Protein 2H9B (pdb70)

Structure (mmCIF, N/CA/C/O backbone):
data_2H9B
#
_entry.id   2H9B
#
_cell.length_a   65.510
_cell.length_b   66.587
_cell.length_c   117.971
_cell.angle_alpha   90.00
_cell.angle_beta   90.00
_cell.angle_gamma   90.00
#
_symmetry.space_group_name_H-M   'P 21 21 21'
#
loop_
_entity.id
_entity.type
_entity.pdbx_description
1 polymer 'HTH-type transcriptional regulator benM'
2 non-polymer 'SULFATE ION'
3 non-polymer 'CHLORIDE ION'
4 water water
#
loop_
_atom_site.group_PDB
_atom_site.id
_atom_site.type_symbol
_atom_site.label_atom_id
_atom_site.label_alt_id
_atom_site.label_comp_id
_atom_site.label_asym_id
_atom_site.label_entity_id
_atom_site.label_seq_id
_atom_site.pdbx_PDB_ins_code
_atom_site.Cartn_x
_atom_site.Cartn_y
_atom_site.Cartn_z
_atom_site.occupancy
_atom_site.B_iso_or_equiv
_atom_site.auth_seq_id
_atom_site.auth_comp_id
_atom_site.auth_asym_id
_atom_site.auth_atom_id
_atom_site.pdbx_PDB_model_num
ATOM 1 N N . GLU A 1 89 ? 48.379 -5.134 -23.624 1.00 34.69 89 GLU A N 1
ATOM 2 C CA . GLU A 1 89 ? 49.651 -4.374 -23.847 1.00 34.29 89 GLU A CA 1
ATOM 3 C C . GLU A 1 89 ? 49.429 -3.177 -24.786 1.00 32.90 89 GLU A C 1
ATOM 4 O O . GLU A 1 89 ? 49.761 -3.254 -25.973 1.00 33.76 89 GLU A O 1
ATOM 10 N N . LYS A 1 90 ? 48.863 -2.077 -24.280 1.00 30.39 90 LYS A N 1
ATOM 11 C CA . LYS A 1 90 ? 48.376 -1.967 -22.901 1.00 27.69 90 LYS A CA 1
ATOM 12 C C . LYS A 1 90 ? 46.857 -2.062 -22.884 1.00 26.28 90 LYS A C 1
ATOM 13 O O . LYS A 1 90 ? 46.181 -1.345 -23.621 1.00 26.04 90 LYS A O 1
ATOM 19 N N . THR A 1 91 ? 46.332 -2.940 -22.031 1.00 24.83 91 THR A N 1
ATOM 20 C CA . THR A 1 91 ? 44.915 -3.276 -22.029 1.00 23.70 91 THR A CA 1
ATOM 21 C C . THR A 1 91 ? 44.321 -3.212 -20.623 1.00 22.52 91 THR A C 1
ATOM 22 O O . THR A 1 91 ? 44.943 -3.653 -19.653 1.00 22.68 91 THR A O 1
ATOM 26 N N . ILE A 1 92 ? 43.122 -2.646 -20.517 1.00 20.84 92 ILE A N 1
ATOM 27 C CA . ILE A 1 92 ? 42.331 -2.755 -19.294 1.00 19.64 92 ILE A CA 1
ATOM 28 C C . ILE A 1 92 ? 41.014 -3.455 -19.618 1.00 17.93 92 ILE A C 1
ATOM 29 O O . ILE A 1 92 ? 40.397 -3.189 -20.651 1.00 17.07 92 ILE A O 1
ATOM 34 N N . ARG A 1 93 ? 40.606 -4.361 -18.733 1.00 17.01 93 ARG A N 1
ATOM 35 C CA . ARG A 1 93 ? 39.417 -5.180 -18.933 1.00 17.00 93 ARG A CA 1
ATOM 36 C C . ARG A 1 93 ? 38.399 -4.834 -17.863 1.00 16.06 93 ARG A C 1
ATOM 37 O O . ARG A 1 93 ? 38.681 -4.950 -16.669 1.00 16.26 93 ARG A O 1
ATOM 45 N N . ILE A 1 94 ? 37.222 -4.396 -18.295 1.00 15.27 94 ILE A N 1
ATOM 46 C CA . ILE A 1 94 ? 36.195 -3.917 -17.386 1.00 15.20 94 ILE A CA 1
ATOM 47 C C . ILE A 1 94 ? 34.945 -4.782 -17.508 1.00 14.95 94 ILE A C 1
ATOM 48 O O . ILE A 1 94 ? 34.383 -4.918 -18.594 1.00 14.83 94 ILE A O 1
ATOM 53 N N . GLY A 1 95 ? 34.532 -5.375 -16.388 1.00 14.43 95 GLY A N 1
ATOM 54 C CA . GLY A 1 95 ? 33.286 -6.122 -16.310 1.00 14.17 95 GLY A CA 1
ATOM 55 C C . GLY A 1 95 ? 32.172 -5.212 -15.827 1.00 13.72 95 GLY A C 1
ATOM 56 O O . GLY A 1 95 ? 32.397 -4.336 -14.994 1.00 13.29 95 GLY A O 1
ATOM 57 N N . PHE A 1 96 ? 30.967 -5.408 -16.344 1.00 13.42 96 PHE A N 1
ATOM 58 C CA . PHE A 1 96 ? 29.844 -4.553 -15.974 1.00 13.69 96 PHE A CA 1
ATOM 59 C C . PHE A 1 96 ? 28.514 -5.280 -16.118 1.00 13.76 96 PHE A C 1
ATOM 60 O O . PHE A 1 96 ? 28.341 -6.101 -17.022 1.00 13.64 96 PHE A O 1
ATOM 68 N N . VAL A 1 97 ? 27.583 -4.964 -15.223 1.00 14.11 97 VAL A N 1
ATOM 69 C CA . VAL A 1 97 ? 26.203 -5.414 -15.347 1.00 14.20 97 VAL A CA 1
ATOM 70 C C . VAL A 1 97 ? 25.567 -4.604 -16.474 1.00 14.05 97 VAL A C 1
ATOM 71 O O . VAL A 1 97 ? 25.658 -3.373 -16.488 1.00 13.94 97 VAL A O 1
ATOM 75 N N . GLY A 1 98 ? 24.926 -5.300 -17.411 1.00 14.37 98 GLY A N 1
ATOM 76 C CA . GLY A 1 98 ? 24.419 -4.687 -18.638 1.00 14.02 98 GLY A CA 1
ATOM 77 C C . GLY A 1 98 ? 23.537 -3.468 -18.439 1.00 13.65 98 GLY A C 1
ATOM 78 O O . GLY A 1 98 ? 23.662 -2.478 -19.165 1.00 13.65 98 GLY A O 1
ATOM 79 N N . SER A 1 99 ? 22.655 -3.528 -17.444 1.00 13.79 99 SER A N 1
ATOM 80 C CA A SER A 1 99 ? 21.710 -2.441 -17.166 0.50 13.69 99 SER A CA 1
ATOM 81 C CA B SER A 1 99 ? 21.717 -2.431 -17.213 0.50 13.69 99 SER A CA 1
ATOM 82 C C . SER A 1 99 ? 22.401 -1.172 -16.675 1.00 13.09 99 SER A C 1
ATOM 83 O O . SER A 1 99 ? 21.818 -0.088 -16.710 1.00 12.14 99 SER A O 1
ATOM 88 N N . LEU A 1 100 ? 23.642 -1.301 -16.205 1.00 13.06 100 LEU A N 1
ATOM 89 C CA . LEU A 1 100 ? 24.403 -0.120 -15.791 1.00 12.90 100 LEU A CA 1
ATOM 90 C C . LEU A 1 100 ? 24.752 0.776 -16.981 1.00 12.91 100 LEU A C 1
ATOM 91 O O . LEU A 1 100 ? 25.126 1.934 -16.797 1.00 13.34 100 LEU A O 1
ATOM 96 N N . LEU A 1 101 ? 24.627 0.254 -18.199 1.00 12.76 101 LEU A N 1
ATOM 97 C CA . LEU A 1 101 ? 24.799 1.090 -19.388 1.00 12.64 101 LEU A CA 1
ATOM 98 C C . LEU A 1 101 ? 23.633 2.073 -19.587 1.00 12.39 101 LEU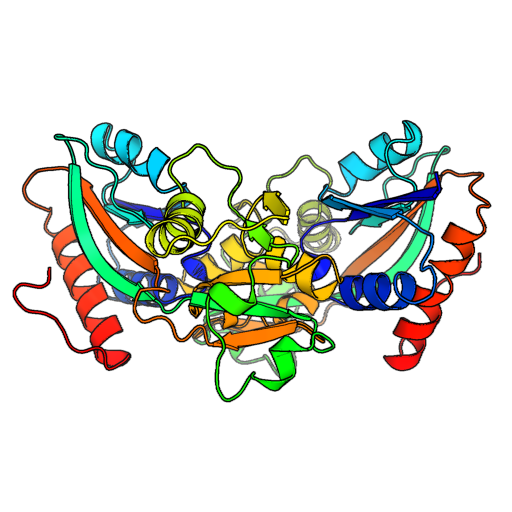 A C 1
ATOM 99 O O . LEU A 1 101 ? 23.708 2.939 -20.456 1.00 12.92 101 LEU A O 1
ATOM 104 N N . PHE A 1 102 ? 22.572 1.952 -18.782 1.00 12.13 102 PHE A N 1
ATOM 105 C CA . PHE A 1 102 ? 21.479 2.932 -18.793 1.00 12.50 102 PHE A CA 1
ATOM 106 C C . PHE A 1 102 ? 21.727 4.158 -17.898 1.00 12.00 102 PHE A C 1
ATOM 107 O O . PHE A 1 102 ? 20.954 5.108 -17.941 1.00 12.45 102 PHE A O 1
ATOM 115 N N . GLY A 1 103 ? 22.795 4.125 -17.102 1.00 11.48 103 GLY A N 1
ATOM 116 C CA . GLY A 1 103 ? 23.155 5.226 -16.209 1.00 11.70 103 GLY A CA 1
ATOM 117 C C . GLY A 1 103 ? 24.423 5.942 -16.645 1.00 11.56 103 GLY A C 1
ATOM 118 O O . GLY A 1 103 ? 24.668 6.109 -17.838 1.00 11.36 103 GLY A O 1
ATOM 119 N N . LEU A 1 104 ? 25.239 6.345 -15.671 1.00 11.75 104 LEU A N 1
ATOM 120 C CA . LEU A 1 104 ? 26.429 7.162 -15.931 1.00 12.17 104 LEU A CA 1
ATOM 121 C C . LEU A 1 104 ? 27.640 6.401 -16.482 1.00 11.76 104 LEU A C 1
ATOM 122 O O . LEU A 1 104 ? 28.593 7.028 -16.946 1.00 12.03 104 LEU A O 1
ATOM 127 N N . LEU A 1 105 ? 27.617 5.071 -16.428 1.00 11.74 105 LEU A N 1
ATOM 128 C CA . LEU A 1 105 ? 28.795 4.270 -16.789 1.00 12.53 105 LEU A CA 1
ATOM 129 C C . LEU A 1 105 ? 29.340 4.531 -18.206 1.00 12.48 105 LEU A C 1
ATOM 130 O O . LEU A 1 105 ? 30.55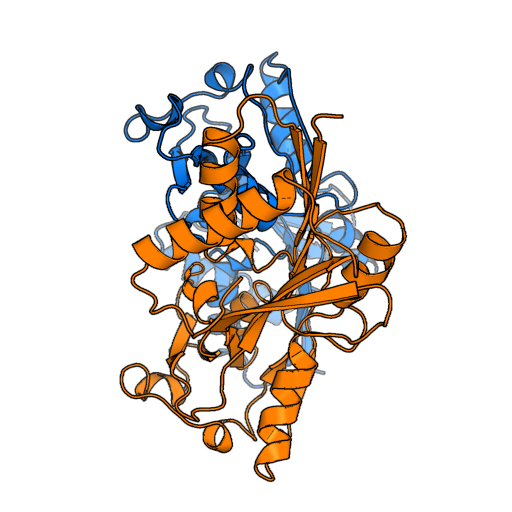6 4.642 -18.382 1.00 13.93 105 LEU A O 1
ATOM 135 N N . PRO A 1 106 ? 28.462 4.615 -19.223 1.00 12.53 106 PRO A N 1
ATOM 136 C CA . PRO A 1 106 ? 28.997 4.884 -20.559 1.00 12.61 106 PRO A CA 1
ATOM 137 C C . PRO A 1 106 ? 29.751 6.206 -20.681 1.00 12.65 106 PRO A C 1
ATOM 138 O O . PRO A 1 106 ? 30.797 6.238 -21.317 1.00 10.67 106 PRO A O 1
ATOM 142 N N . ARG A 1 107 ? 29.242 7.286 -20.087 1.00 13.03 107 ARG A N 1
ATOM 143 C CA . ARG A 1 107 ? 29.940 8.574 -20.179 1.00 13.92 107 ARG A CA 1
ATOM 144 C C . ARG A 1 107 ? 31.241 8.570 -19.365 1.00 14.29 107 ARG A C 1
ATOM 145 O O . ARG A 1 107 ? 32.190 9.280 -19.710 1.00 15.03 107 ARG A O 1
ATOM 153 N N . ILE A 1 108 ? 31.286 7.764 -18.303 1.00 13.90 108 ILE A N 1
ATOM 154 C CA . ILE A 1 108 ? 32.528 7.527 -17.564 1.00 14.20 108 ILE A CA 1
ATOM 155 C C . ILE A 1 108 ? 33.531 6.802 -18.468 1.00 14.35 108 ILE A C 1
ATOM 156 O O . ILE A 1 108 ? 34.670 7.247 -18.626 1.00 14.15 108 ILE A O 1
ATOM 161 N N . ILE A 1 109 ? 33.098 5.706 -19.084 1.00 14.25 109 ILE A N 1
ATOM 162 C CA . ILE A 1 109 ? 33.964 4.953 -19.994 1.00 14.40 109 ILE A CA 1
ATOM 163 C C . ILE A 1 109 ? 34.440 5.839 -21.147 1.00 14.39 109 ILE A C 1
ATOM 164 O O . ILE A 1 109 ? 35.624 5.821 -21.495 1.00 14.55 109 ILE A O 1
ATOM 169 N N . HIS A 1 110 ? 33.534 6.624 -21.725 1.00 15.12 110 HIS A N 1
ATOM 170 C CA . HIS A 1 110 ? 33.903 7.460 -22.871 1.00 15.45 110 HIS A CA 1
ATOM 171 C C . HIS A 1 110 ? 34.919 8.539 -22.491 1.00 15.89 110 HIS A C 1
ATOM 172 O O . HIS A 1 110 ? 35.908 8.728 -23.192 1.00 16.78 110 HIS A O 1
ATOM 179 N N . LEU A 1 111 ? 34.684 9.244 -21.388 1.00 16.21 111 LEU A N 1
ATOM 180 C CA . LEU A 1 111 ? 35.634 10.268 -20.926 1.00 16.40 111 LEU A CA 1
ATOM 181 C C . LEU A 1 111 ? 37.006 9.649 -20.618 1.00 16.52 111 LEU A C 1
ATOM 182 O O . LEU A 1 111 ? 38.052 10.211 -20.962 1.00 16.59 111 LEU A O 1
ATOM 187 N N . TYR A 1 112 ? 36.986 8.482 -19.983 1.00 16.95 112 TYR A N 1
ATOM 188 C CA . TYR A 1 112 ? 38.193 7.722 -19.657 1.00 17.66 112 TYR A CA 1
ATOM 189 C C . TYR A 1 112 ? 38.968 7.331 -20.918 1.00 18.79 112 TYR A C 1
ATOM 190 O O . TYR A 1 112 ? 40.184 7.528 -20.990 1.00 19.34 112 TYR A O 1
ATOM 199 N N . ARG A 1 113 ? 38.254 6.792 -21.905 1.00 19.10 113 ARG A N 1
ATOM 200 C CA . ARG A 1 113 ? 38.834 6.444 -23.205 1.00 19.24 113 ARG A CA 1
ATOM 201 C C . ARG A 1 113 ? 39.563 7.618 -23.869 1.00 19.23 113 ARG A C 1
ATOM 202 O O . ARG A 1 113 ? 40.667 7.443 -24.390 1.00 19.90 113 ARG A O 1
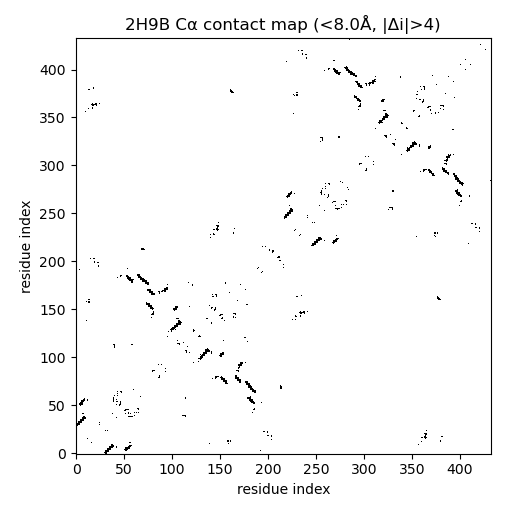ATOM 210 N N A GLN A 1 114 ? 38.934 8.792 -23.861 0.50 19.24 114 GLN A N 1
ATOM 211 N N B GLN A 1 114 ? 38.939 8.797 -23.852 0.50 19.23 114 GLN A N 1
ATOM 212 C CA A GLN A 1 114 ? 39.511 9.994 -24.473 0.50 19.20 114 GLN A CA 1
ATOM 213 C CA B GLN A 1 114 ? 39.516 9.997 -24.475 0.50 19.16 114 GLN A CA 1
ATOM 214 C C A GLN A 1 114 ? 40.862 10.364 -23.863 0.50 19.01 114 GLN A C 1
ATOM 215 C C B GLN A 1 114 ? 40.866 10.359 -23.864 0.50 19.00 114 GLN A C 1
ATOM 216 O O A GLN A 1 114 ? 41.762 10.823 -24.569 0.50 19.35 114 GLN A O 1
ATOM 217 O O B GLN A 1 114 ? 41.772 10.808 -24.570 0.50 19.33 114 GLN A O 1
ATOM 228 N N . ALA A 1 115 ? 40.993 10.158 -22.555 1.00 18.54 115 ALA A N 1
ATOM 229 C CA . ALA A 1 115 ? 42.224 10.472 -21.830 1.00 18.50 115 ALA A CA 1
ATOM 230 C C . ALA A 1 115 ? 43.342 9.441 -22.024 1.00 17.92 115 ALA A C 1
ATOM 231 O O . ALA A 1 115 ? 44.467 9.676 -21.588 1.00 16.43 115 ALA A O 1
ATOM 233 N N . HIS A 1 116 ? 43.038 8.301 -22.647 1.00 17.83 116 HIS A N 1
ATOM 234 C CA . HIS A 1 116 ? 44.018 7.227 -22.815 1.00 18.23 116 HIS A CA 1
ATOM 235 C C . HIS A 1 116 ? 44.043 6.681 -24.242 1.00 18.19 116 HIS A C 1
ATOM 236 O O . HIS A 1 116 ? 43.569 5.574 -24.495 1.00 18.42 116 HIS A O 1
ATOM 243 N N . PRO A 1 117 ? 44.619 7.455 -25.181 1.00 18.42 117 PRO A N 1
ATOM 244 C CA . PRO A 1 117 ? 44.682 7.058 -26.590 1.00 18.76 117 PRO A CA 1
ATOM 245 C C . PRO A 1 117 ? 45.478 5.777 -26.869 1.00 19.30 117 PRO A C 1
ATOM 246 O O . PRO A 1 117 ? 45.261 5.142 -27.902 1.00 20.48 117 PRO A O 1
ATOM 250 N N . ASN A 1 118 ? 46.390 5.410 -25.969 1.00 19.08 118 ASN A N 1
ATOM 251 C CA . ASN A 1 118 ? 47.216 4.212 -26.135 1.00 19.22 118 ASN A CA 1
ATOM 252 C C . ASN A 1 118 ? 46.667 2.983 -25.409 1.00 19.19 118 ASN A C 1
ATOM 253 O O . ASN A 1 118 ? 47.268 1.907 -25.461 1.00 19.23 118 ASN A O 1
ATOM 258 N N . LEU A 1 119 ? 45.530 3.144 -24.738 1.00 18.90 119 LEU A N 1
ATOM 259 C CA . LEU A 1 119 ? 44.946 2.076 -23.933 1.00 18.99 119 LEU A CA 1
ATOM 260 C C . LEU A 1 119 ? 43.885 1.320 -24.719 1.00 18.85 119 LEU A C 1
ATOM 261 O O . LEU A 1 119 ? 42.974 1.929 -25.285 1.00 18.56 119 LEU A O 1
ATOM 266 N N . ARG A 1 120 ? 44.011 -0.005 -24.748 1.00 19.09 120 ARG A N 1
ATOM 267 C CA . ARG A 1 120 ? 42.961 -0.869 -25.273 1.00 19.34 120 ARG A CA 1
ATOM 268 C C . ARG A 1 120 ? 41.968 -1.141 -24.146 1.00 18.88 120 ARG A C 1
ATOM 269 O O . ARG A 1 120 ? 42.350 -1.629 -23.081 1.00 18.21 120 ARG A O 1
ATOM 277 N N . ILE A 1 121 ? 40.702 -0.803 -24.374 1.00 18.48 121 ILE A N 1
ATOM 278 C CA . ILE A 1 121 ? 39.658 -1.024 -23.377 1.00 18.68 121 ILE A CA 1
ATOM 279 C C . ILE A 1 121 ? 38.782 -2.173 -23.856 1.00 18.39 121 ILE A C 1
ATOM 280 O O . ILE A 1 121 ? 38.195 -2.101 -24.935 1.00 18.38 121 ILE A O 1
ATOM 285 N N . GLU A 1 122 ? 38.722 -3.237 -23.060 1.00 17.89 122 GLU A N 1
ATOM 286 C CA . GLU A 1 122 ? 37.852 -4.368 -23.346 1.00 18.00 122 GLU A CA 1
ATOM 287 C C . GLU A 1 122 ? 36.708 -4.380 -22.345 1.00 17.43 122 GLU A C 1
ATOM 288 O O . GLU A 1 122 ? 36.935 -4.383 -21.133 1.00 16.80 122 GLU A O 1
ATOM 294 N N . LEU A 1 123 ? 35.482 -4.370 -22.860 1.00 17.22 123 LEU A N 1
ATOM 295 C CA . LEU A 1 123 ? 34.287 -4.324 -22.030 1.00 17.59 123 LEU A CA 1
ATOM 296 C C . LEU A 1 123 ? 33.580 -5.676 -22.061 1.00 17.94 123 LEU A C 1
ATOM 297 O O . LEU A 1 123 ? 33.329 -6.234 -23.137 1.00 17.81 123 LEU A O 1
ATOM 302 N N . TYR A 1 124 ? 33.266 -6.192 -20.878 1.00 17.54 124 TYR A N 1
ATOM 303 C CA . TYR A 1 124 ? 32.638 -7.496 -20.733 1.00 18.18 124 TYR A CA 1
ATOM 304 C C . TYR A 1 124 ? 31.371 -7.404 -19.902 1.00 18.16 124 TYR A C 1
ATOM 305 O O . TYR A 1 124 ? 31.415 -7.033 -18.728 1.00 17.68 124 TYR A O 1
ATOM 314 N N . GLU A 1 125 ? 30.245 -7.752 -20.514 1.00 18.80 125 GLU A N 1
ATOM 315 C CA . GLU A 1 125 ? 28.979 -7.810 -19.805 1.00 19.21 125 GLU A CA 1
ATOM 316 C C . GLU A 1 125 ? 28.956 -9.061 -18.937 1.00 19.00 125 GLU A C 1
ATOM 317 O O . GLU A 1 125 ? 29.155 -10.170 -19.435 1.00 17.26 125 GLU A O 1
ATOM 323 N N . MET A 1 126 ? 28.729 -8.876 -17.640 1.00 19.37 126 MET A N 1
ATOM 324 C CA . MET A 1 126 ? 28.624 -10.000 -16.714 1.00 21.51 126 MET A CA 1
ATOM 325 C C . MET A 1 126 ? 27.961 -9.582 -15.410 1.00 21.16 126 MET A C 1
ATOM 326 O O . MET A 1 126 ? 28.134 -8.451 -14.945 1.00 20.58 126 MET A O 1
ATOM 331 N N . GLY A 1 127 ? 27.203 -10.505 -14.828 1.00 21.45 127 GLY A N 1
ATOM 332 C CA . GLY A 1 127 ? 26.538 -10.265 -13.557 1.00 21.84 127 GLY A CA 1
ATOM 333 C C . GLY A 1 127 ? 27.550 -10.036 -12.452 1.00 22.02 127 GLY A C 1
ATOM 334 O O . GLY A 1 127 ? 28.715 -10.413 -12.578 1.00 21.49 127 GLY A O 1
ATOM 335 N N . THR A 1 128 ? 27.103 -9.420 -11.364 1.00 22.47 128 THR A N 1
ATOM 336 C CA . THR A 1 128 ? 28.004 -9.058 -10.274 1.00 22.64 128 THR A CA 1
ATOM 337 C C . THR A 1 128 ? 28.696 -10.280 -9.663 1.00 23.01 128 THR A C 1
ATOM 338 O O . THR A 1 128 ? 29.863 -10.208 -9.275 1.00 23.36 128 THR A O 1
ATOM 342 N N . LYS A 1 129 ? 27.987 -11.403 -9.593 1.00 23.44 129 LYS A N 1
ATOM 343 C CA . LYS A 1 129 ? 28.561 -12.639 -9.057 1.00 23.65 129 LYS A CA 1
ATOM 344 C C . LYS A 1 129 ? 29.768 -13.094 -9.885 1.00 24.11 129 LYS A C 1
ATOM 345 O O . LYS A 1 129 ? 30.825 -13.407 -9.334 1.00 24.46 129 LYS A O 1
ATOM 351 N N . ALA A 1 130 ? 29.606 -13.110 -11.206 1.00 23.93 130 ALA A N 1
ATOM 352 C CA . ALA A 1 130 ? 30.684 -13.481 -12.132 1.00 23.46 130 ALA A CA 1
ATOM 353 C C . ALA A 1 130 ? 31.906 -12.550 -12.060 1.00 23.20 130 ALA A C 1
ATOM 354 O O . ALA A 1 130 ? 33.032 -12.980 -12.306 1.00 22.23 130 ALA A O 1
ATOM 356 N N . GLN A 1 131 ? 31.682 -11.279 -11.734 1.00 23.02 131 GLN A N 1
ATOM 357 C CA . GLN A 1 131 ? 32.776 -10.305 -11.629 1.00 23.05 131 GLN A CA 1
ATOM 358 C C . GLN A 1 131 ? 33.768 -10.648 -10.520 1.00 23.06 131 GLN A C 1
ATOM 359 O O . GLN A 1 131 ? 34.974 -10.435 -10.671 1.00 22.40 131 GLN A O 1
ATOM 365 N N . THR A 1 132 ? 33.259 -11.167 -9.405 1.00 23.61 132 THR A N 1
ATOM 366 C CA . THR A 1 132 ? 34.104 -11.549 -8.276 1.00 23.54 132 THR A CA 1
ATOM 367 C C . THR A 1 132 ? 35.126 -12.595 -8.712 1.00 22.83 132 THR A C 1
ATOM 368 O O . THR A 1 132 ? 36.327 -12.411 -8.535 1.00 22.10 132 THR A O 1
ATOM 372 N N . GLU A 1 133 ? 34.642 -13.679 -9.309 1.00 23.16 133 GLU A N 1
ATOM 373 C CA . GLU A 1 133 ? 35.523 -14.744 -9.784 1.00 23.09 133 GLU A CA 1
ATOM 374 C C . GLU A 1 133 ? 36.422 -14.271 -10.927 1.00 22.13 133 GLU A C 1
ATOM 375 O O . GLU A 1 133 ? 37.597 -14.632 -10.976 1.00 21.67 133 GLU A O 1
ATOM 381 N N . ALA A 1 134 ? 35.876 -13.454 -11.829 1.00 21.52 134 ALA A N 1
ATOM 382 C CA . ALA A 1 134 ? 36.661 -12.902 -12.939 1.00 21.40 134 ALA A CA 1
ATOM 383 C C . ALA A 1 134 ? 37.811 -12.034 -12.430 1.00 20.62 134 ALA A C 1
ATOM 384 O O . ALA A 1 134 ? 38.903 -12.046 -12.995 1.00 19.90 134 ALA A O 1
ATOM 386 N N . LEU A 1 135 ? 37.553 -11.282 -11.362 1.00 20.61 135 LEU A N 1
ATOM 387 C CA . LEU A 1 135 ? 38.581 -10.459 -10.728 1.00 21.17 135 LEU A CA 1
ATOM 388 C C . LEU A 1 135 ? 39.664 -11.310 -10.070 1.00 21.55 135 LEU A C 1
ATOM 389 O O . LEU A 1 135 ? 40.853 -11.052 -10.251 1.00 20.96 135 LEU A O 1
ATOM 394 N N . LYS A 1 136 ? 39.250 -12.313 -9.299 1.00 22.01 136 LYS A N 1
ATOM 395 C CA . LYS A 1 136 ? 40.206 -13.203 -8.633 1.00 22.83 136 LYS A CA 1
ATOM 396 C C . LYS A 1 136 ? 41.045 -13.985 -9.644 1.00 23.00 136 LYS A C 1
ATOM 397 O O . LYS A 1 136 ? 42.221 -14.257 -9.404 1.00 23.26 136 LYS A O 1
ATOM 403 N N . GLU A 1 137 ? 40.437 -14.324 -10.779 1.00 23.17 137 GLU A N 1
ATOM 404 C CA . GLU A 1 137 ? 41.105 -15.094 -11.831 1.00 23.36 137 GLU A CA 1
ATOM 405 C C . GLU A 1 137 ? 41.834 -14.218 -12.863 1.00 23.69 137 GLU A C 1
ATOM 406 O O . GLU A 1 137 ? 42.403 -14.733 -13.829 1.00 24.35 137 GLU A O 1
ATOM 412 N N . GLY A 1 138 ? 41.815 -12.902 -12.658 1.00 23.33 138 GLY A N 1
ATOM 413 C CA . GLY A 1 138 ? 42.571 -11.966 -13.491 1.00 22.87 138 GLY A CA 1
ATOM 414 C C . GLY A 1 138 ? 42.001 -11.696 -14.874 1.00 23.12 138 GLY A C 1
ATOM 415 O O . GLY A 1 138 ? 42.692 -11.134 -15.726 1.00 23.83 138 GLY A O 1
ATOM 416 N N . ARG A 1 139 ? 40.746 -12.080 -15.099 1.00 22.39 139 ARG A N 1
ATOM 417 C CA . ARG A 1 139 ? 40.107 -11.921 -16.409 1.00 21.91 139 ARG A CA 1
ATOM 418 C C . ARG A 1 139 ? 39.510 -10.529 -16.611 1.00 21.15 139 ARG A C 1
ATOM 419 O O . ARG A 1 139 ? 39.266 -10.118 -17.749 1.00 20.34 139 ARG A O 1
ATOM 427 N N . ILE A 1 140 ? 39.257 -9.818 -15.513 1.00 20.49 140 ILE A N 1
ATOM 428 C CA . ILE A 1 140 ? 38.926 -8.390 -15.569 1.00 20.08 140 ILE A CA 1
ATOM 429 C C . ILE A 1 140 ? 39.725 -7.643 -14.509 1.00 19.91 140 ILE A C 1
ATOM 430 O O . ILE A 1 140 ? 40.178 -8.242 -13.537 1.00 20.12 140 ILE A O 1
ATOM 435 N N . ASP A 1 141 ? 39.892 -6.341 -14.710 1.00 19.05 141 ASP A N 1
ATOM 436 C CA . ASP A 1 141 ? 40.672 -5.495 -13.801 1.00 18.66 141 ASP A CA 1
ATOM 437 C C . ASP A 1 141 ? 39.781 -4.633 -12.905 1.00 17.97 141 ASP A C 1
ATOM 438 O O . ASP A 1 141 ? 40.180 -4.256 -11.800 1.00 17.37 141 ASP A O 1
ATOM 443 N N . ALA A 1 142 ? 38.585 -4.309 -13.392 1.00 17.55 142 ALA A N 1
ATOM 444 C CA . ALA A 1 142 ? 37.586 -3.607 -12.590 1.00 17.31 142 ALA A CA 1
ATOM 445 C C . ALA A 1 142 ? 36.196 -4.123 -12.942 1.00 17.31 142 ALA A C 1
ATOM 446 O O . ALA A 1 142 ? 35.920 -4.442 -14.100 1.00 16.92 142 ALA A O 1
ATOM 448 N N . GLY A 1 143 ? 35.335 -4.217 -11.934 1.00 16.39 143 GLY A N 1
ATOM 449 C CA . GLY A 1 143 ? 33.962 -4.666 -12.127 1.00 16.83 143 GLY A CA 1
ATOM 450 C C . GLY A 1 143 ? 32.982 -3.643 -11.598 1.00 16.77 143 GLY A C 1
ATOM 451 O O . GLY A 1 143 ? 33.117 -3.199 -10.461 1.00 17.19 143 GLY A O 1
ATOM 452 N N . PHE A 1 144 ? 32.013 -3.255 -12.429 1.00 16.70 144 PHE A N 1
ATOM 453 C CA . PHE A 1 144 ? 30.919 -2.376 -12.009 1.00 17.08 144 PHE A CA 1
ATOM 454 C C . PHE A 1 144 ? 29.678 -3.228 -11.770 1.00 17.21 144 PHE A C 1
ATOM 455 O O . PHE A 1 144 ? 29.148 -3.830 -12.707 1.00 16.49 144 PHE A O 1
ATOM 463 N N . GLY A 1 145 ? 29.223 -3.268 -10.520 1.00 17.82 145 GLY A N 1
ATOM 464 C CA . GLY A 1 145 ? 28.154 -4.177 -10.103 1.00 18.36 145 GLY A CA 1
ATOM 465 C C . GLY A 1 145 ? 27.093 -3.517 -9.251 1.00 18.76 145 GLY A C 1
ATOM 466 O O . GLY A 1 145 ? 27.202 -2.330 -8.920 1.00 18.88 145 GLY A O 1
ATOM 467 N N . ARG A 1 146 ? 26.079 -4.305 -8.886 1.00 18.97 146 ARG A N 1
ATOM 468 C CA A ARG A 1 146 ? 24.898 -3.799 -8.180 0.50 19.09 146 ARG A CA 1
ATOM 469 C CA B ARG A 1 146 ? 24.900 -3.798 -8.187 0.50 19.45 146 ARG A CA 1
ATOM 470 C C . ARG A 1 146 ? 24.753 -4.387 -6.778 1.00 19.74 146 ARG A C 1
ATOM 471 O O . ARG A 1 146 ? 23.704 -4.242 -6.137 1.00 20.08 146 ARG A O 1
ATOM 486 N N . LEU A 1 147 ? 25.806 -5.047 -6.299 1.00 19.88 147 LEU A N 1
ATOM 487 C CA . LEU A 1 147 ? 25.876 -5.514 -4.913 1.00 20.97 147 LEU A CA 1
ATOM 488 C C . LEU A 1 147 ? 27.325 -5.822 -4.536 1.00 21.85 147 LEU A C 1
ATOM 489 O O . LEU A 1 147 ? 28.207 -5.823 -5.396 1.00 21.77 147 LEU A O 1
ATOM 494 N N . LYS A 1 148 ? 27.564 -6.053 -3.248 1.00 23.06 148 LYS A N 1
ATOM 495 C CA . LYS A 1 148 ? 28.891 -6.402 -2.750 1.00 23.51 148 LYS A CA 1
ATOM 496 C C . LYS A 1 148 ? 28.910 -7.850 -2.274 1.00 24.00 148 LYS A C 1
ATOM 497 O O . LYS A 1 148 ? 28.135 -8.228 -1.395 1.00 23.99 148 LYS A O 1
ATOM 503 N N . ILE A 1 149 ? 29.789 -8.649 -2.875 1.00 24.92 149 ILE A N 1
ATOM 504 C CA . ILE A 1 149 ? 30.099 -9.985 -2.390 1.00 25.50 149 ILE A CA 1
ATOM 505 C C . ILE A 1 149 ? 31.452 -9.901 -1.702 1.00 25.78 149 ILE A C 1
ATOM 506 O O . ILE A 1 149 ? 32.471 -9.679 -2.355 1.00 25.68 149 ILE A O 1
ATOM 511 N N . SER A 1 150 ? 31.455 -10.065 -0.383 1.00 26.31 150 SER A N 1
ATOM 512 C CA . SER A 1 150 ? 32.683 -9.982 0.396 1.00 26.90 150 SER A CA 1
ATOM 513 C C . SER A 1 150 ? 33.646 -11.110 0.025 1.00 27.33 150 SER A C 1
ATOM 514 O O . SER A 1 150 ? 33.258 -12.278 -0.028 1.00 27.54 150 SER A O 1
ATOM 517 N N . ASP A 1 151 ? 34.894 -10.740 -0.248 1.00 27.40 151 ASP A N 1
ATOM 518 C CA . ASP A 1 151 ? 35.958 -11.698 -0.528 1.00 27.37 151 ASP A CA 1
ATOM 519 C C . ASP A 1 151 ? 37.295 -11.030 -0.197 1.00 27.55 151 ASP A C 1
ATOM 520 O O . ASP A 1 151 ? 37.518 -9.885 -0.589 1.00 27.58 151 ASP A O 1
ATOM 525 N N . PRO A 1 152 ? 38.190 -11.735 0.526 1.00 27.65 152 PRO A N 1
ATOM 526 C CA . PRO A 1 152 ? 39.465 -11.119 0.919 1.00 27.28 152 PRO A CA 1
ATOM 527 C C . PRO A 1 152 ? 40.378 -10.729 -0.249 1.00 27.01 152 PRO A C 1
ATOM 528 O O . PRO A 1 152 ? 41.251 -9.876 -0.081 1.00 27.24 152 PRO A O 1
ATOM 532 N N . ALA A 1 153 ? 40.173 -11.339 -1.416 1.00 26.51 153 ALA A N 1
ATOM 533 C CA . ALA A 1 153 ? 40.951 -11.013 -2.612 1.00 26.27 153 ALA A CA 1
ATOM 534 C C . ALA A 1 153 ? 40.417 -9.780 -3.349 1.00 25.85 153 ALA A C 1
ATOM 535 O O . ALA A 1 153 ? 41.075 -9.269 -4.256 1.00 25.76 153 ALA A O 1
ATOM 537 N N . ILE A 1 154 ? 39.236 -9.304 -2.957 1.00 25.63 154 ILE A N 1
ATOM 538 C CA . ILE A 1 154 ? 38.577 -8.191 -3.638 1.00 25.48 154 ILE A CA 1
ATOM 539 C C . ILE A 1 154 ? 38.364 -7.027 -2.676 1.00 25.33 154 ILE A C 1
ATOM 540 O O . ILE A 1 154 ? 38.115 -7.230 -1.484 1.00 25.47 154 ILE A O 1
ATOM 545 N N . LYS A 1 155 ? 38.471 -5.808 -3.196 1.00 24.86 155 LYS A N 1
ATOM 546 C CA . LYS A 1 155 ? 38.084 -4.621 -2.443 1.00 24.32 155 LYS A CA 1
ATOM 547 C C . LYS A 1 155 ? 37.062 -3.811 -3.229 1.00 23.13 155 LYS A C 1
ATOM 548 O O . LYS A 1 155 ? 37.185 -3.638 -4.444 1.00 23.09 155 LYS A O 1
ATOM 554 N N . HIS A 1 156 ? 36.055 -3.326 -2.514 1.00 22.30 156 HIS A N 1
ATOM 555 C CA . HIS A 1 156 ? 34.911 -2.660 -3.114 1.00 21.82 156 HIS A CA 1
ATOM 556 C C . HIS A 1 156 ? 34.871 -1.201 -2.705 1.00 21.14 156 HIS A C 1
ATOM 557 O O . HIS A 1 156 ? 35.336 -0.831 -1.621 1.00 20.75 156 HIS A O 1
ATOM 564 N N . SER A 1 157 ? 34.319 -0.372 -3.583 1.00 20.16 157 SER A N 1
ATOM 565 C CA . SER A 1 157 ? 34.000 1.004 -3.240 1.00 20.22 157 SER A CA 1
ATOM 566 C C . SER A 1 157 ? 32.568 1.295 -3.659 1.00 19.53 157 SER A C 1
ATOM 567 O O . SER A 1 157 ? 32.211 1.121 -4.825 1.00 19.19 157 SER A O 1
ATOM 570 N N . LEU A 1 158 ? 31.748 1.712 -2.700 1.00 18.67 158 LEU A N 1
ATOM 571 C CA . LEU A 1 158 ? 30.382 2.136 -2.990 1.00 18.83 158 LEU A CA 1
ATOM 572 C C . LEU A 1 158 ? 30.433 3.485 -3.699 1.00 18.83 158 LEU A C 1
ATOM 573 O O . LEU A 1 158 ? 30.830 4.488 -3.107 1.00 19.64 158 LEU A O 1
ATOM 578 N N . LEU A 1 159 ? 30.040 3.508 -4.969 1.00 17.83 159 LEU A N 1
ATOM 579 C CA . LEU A 1 159 ? 30.053 4.741 -5.745 1.00 17.73 159 LEU A CA 1
ATOM 580 C C . LEU A 1 159 ? 28.882 5.624 -5.353 1.00 16.97 159 LEU A C 1
ATOM 581 O O . LEU A 1 159 ? 29.061 6.795 -5.019 1.00 16.56 159 LEU A O 1
ATOM 586 N N . ARG A 1 160 ? 27.683 5.049 -5.407 1.00 16.92 160 ARG A N 1
ATOM 587 C CA . ARG A 1 160 ? 26.474 5.720 -4.959 1.00 17.35 160 ARG A CA 1
ATOM 588 C C . ARG A 1 160 ? 25.336 4.720 -4.801 1.00 16.27 160 ARG A C 1
ATOM 589 O O . ARG A 1 160 ? 25.446 3.564 -5.213 1.00 15.67 160 ARG A O 1
ATOM 597 N N . ASN A 1 161 ? 24.245 5.186 -4.202 1.00 16.38 161 ASN A N 1
ATOM 598 C CA . ASN A 1 161 ? 22.999 4.442 -4.152 1.00 16.74 161 ASN A CA 1
ATOM 599 C C . ASN A 1 161 ? 22.004 5.082 -5.113 1.00 16.84 161 ASN A C 1
ATOM 600 O O . ASN A 1 161 ? 21.801 6.298 -5.071 1.00 17.34 161 ASN A O 1
ATOM 605 N N . GLU A 1 162 ? 21.417 4.272 -5.993 1.00 16.35 162 GLU A N 1
ATOM 606 C CA . GLU A 1 162 ? 20.308 4.712 -6.835 1.00 15.84 162 GLU A CA 1
ATOM 607 C C . GLU A 1 162 ? 19.012 4.507 -6.085 1.00 14.51 162 GLU A C 1
ATOM 608 O O . GLU A 1 162 ? 18.866 3.523 -5.371 1.00 13.92 162 GLU A O 1
ATOM 614 N N . ARG A 1 163 ? 18.069 5.425 -6.268 1.00 14.06 163 ARG A N 1
ATOM 615 C CA . ARG A 1 163 ? 16.709 5.221 -5.786 1.00 14.24 163 ARG A CA 1
ATOM 616 C C . ARG A 1 163 ? 16.069 4.092 -6.590 1.00 13.99 163 ARG A C 1
ATOM 617 O O . ARG A 1 163 ? 16.331 3.953 -7.792 1.00 14.46 163 ARG A O 1
ATOM 625 N N . LEU A 1 164 ? 15.258 3.274 -5.923 1.00 13.11 164 LEU A N 1
ATOM 626 C CA . LEU A 1 164 ? 14.393 2.326 -6.611 1.00 12.90 164 LEU A CA 1
ATOM 627 C C . LEU A 1 164 ? 13.076 3.013 -6.922 1.00 12.58 164 LEU A C 1
ATOM 628 O O . LEU A 1 164 ? 12.617 3.882 -6.170 1.00 11.99 164 LEU A O 1
ATOM 633 N N . MET A 1 165 ? 12.474 2.614 -8.036 1.00 12.29 165 MET A N 1
ATOM 634 C CA . MET A 1 165 ? 11.176 3.122 -8.441 1.00 12.95 165 MET A CA 1
ATOM 635 C C . MET A 1 165 ? 10.296 1.940 -8.808 1.00 12.04 165 MET A C 1
ATOM 636 O O . MET A 1 165 ? 10.801 0.828 -9.002 1.00 11.92 165 MET A O 1
ATOM 641 N N . VAL A 1 166 ? 8.991 2.183 -8.891 1.00 10.95 166 VAL A N 1
ATOM 642 C CA . VAL A 1 166 ? 8.026 1.170 -9.302 1.00 11.44 166 VAL A CA 1
ATOM 643 C C . VAL A 1 166 ? 7.584 1.481 -10.723 1.00 10.87 166 VAL A C 1
ATOM 644 O O . VAL A 1 166 ? 7.012 2.545 -10.976 1.00 10.50 166 VAL A O 1
ATOM 648 N N . ALA A 1 167 ? 7.876 0.573 -11.650 1.00 10.33 167 ALA A N 1
ATOM 649 C CA . ALA A 1 167 ? 7.367 0.673 -13.012 1.00 10.70 167 ALA A CA 1
ATOM 650 C C . ALA A 1 167 ? 5.944 0.116 -13.049 1.00 10.39 167 ALA A C 1
ATOM 651 O O . ALA A 1 167 ? 5.710 -1.019 -12.623 1.00 9.52 167 ALA A O 1
ATOM 653 N N . VAL A 1 168 ? 5.011 0.915 -13.567 1.00 10.41 168 VAL A N 1
ATOM 654 C CA . VAL A 1 168 ? 3.591 0.553 -13.627 1.00 10.46 168 VAL A CA 1
ATOM 655 C C . VAL A 1 168 ? 2.960 1.021 -14.933 1.00 10.21 168 VAL A C 1
ATOM 656 O O . VAL A 1 168 ? 3.460 1.949 -15.582 1.00 9.58 168 VAL A O 1
ATOM 660 N N . HIS A 1 169 ? 1.859 0.382 -15.318 1.00 10.19 169 HIS A N 1
ATOM 661 C CA . HIS A 1 169 ? 1.055 0.886 -16.430 1.00 10.53 169 HIS A CA 1
ATOM 662 C C . HIS A 1 169 ? 0.470 2.238 -16.019 1.00 10.30 169 HIS A C 1
ATOM 663 O O . HIS A 1 169 ? 0.187 2.469 -14.836 1.00 10.61 169 HIS A O 1
ATOM 670 N N . ALA A 1 170 ? 0.286 3.121 -16.994 1.00 10.45 170 ALA A N 1
ATOM 671 C CA . ALA A 1 170 ? -0.208 4.480 -16.742 1.00 10.82 170 ALA A CA 1
ATOM 672 C C . ALA A 1 170 ? -1.516 4.505 -15.942 1.00 11.08 170 ALA A C 1
ATOM 673 O O . ALA A 1 170 ? -1.729 5.400 -15.125 1.00 11.01 170 ALA A O 1
ATOM 675 N N . SER A 1 171 ? -2.371 3.510 -16.174 1.00 11.55 171 SER A N 1
ATOM 676 C CA . SER A 1 171 ? -3.679 3.403 -15.519 1.00 11.61 171 SER A CA 1
ATOM 677 C C . SER A 1 171 ? -3.656 2.779 -14.122 1.00 11.77 171 SER A C 1
ATOM 678 O O . SER A 1 171 ? -4.694 2.733 -13.453 1.00 11.07 171 SER A O 1
ATOM 681 N N . HIS A 1 172 ? -2.504 2.278 -13.683 1.00 11.52 172 HIS A N 1
ATOM 682 C CA . HIS A 1 172 ? -2.430 1.607 -12.386 1.00 11.89 172 HIS A CA 1
ATOM 683 C C . HIS A 1 172 ? -2.716 2.586 -11.236 1.00 11.68 172 HIS A C 1
ATOM 684 O O . HIS A 1 172 ? -2.233 3.719 -11.256 1.00 11.13 172 HIS A O 1
ATOM 691 N N . PRO A 1 173 ? -3.521 2.162 -10.239 1.00 12.59 173 PRO A N 1
ATOM 692 C CA . PRO A 1 173 ? -3.767 2.988 -9.048 1.00 12.91 173 PRO A CA 1
ATOM 693 C C . PRO A 1 173 ? -2.509 3.587 -8.399 1.00 12.92 173 PRO A C 1
ATOM 694 O O . PRO A 1 173 ? -2.553 4.718 -7.923 1.00 12.94 173 PRO A O 1
ATOM 698 N N . LEU A 1 174 ? -1.405 2.841 -8.381 1.00 13.24 174 LEU A N 1
ATOM 699 C CA . LEU A 1 174 ? -0.141 3.350 -7.828 1.00 13.44 174 LEU A CA 1
ATOM 700 C C . LEU A 1 174 ? 0.368 4.598 -8.552 1.00 13.42 174 LEU A C 1
ATOM 701 O O . LEU A 1 174 ? 1.086 5.413 -7.966 1.00 13.99 174 LEU A O 1
ATOM 706 N N . ASN A 1 175 ? -0.004 4.744 -9.821 1.00 13.88 175 ASN A N 1
ATOM 707 C CA . ASN A 1 175 ? 0.395 5.901 -10.618 1.00 15.20 175 ASN A CA 1
ATOM 708 C C . ASN A 1 175 ? -0.392 7.180 -10.289 1.00 16.46 175 ASN A C 1
ATOM 709 O O . ASN A 1 175 ? -0.159 8.226 -10.901 1.00 16.80 175 ASN A O 1
ATOM 714 N N . GLN A 1 176 ? -1.327 7.096 -9.346 1.00 17.86 176 GLN A N 1
ATOM 715 C CA . GLN A 1 176 ? -2.024 8.287 -8.839 1.00 19.92 176 GLN A CA 1
ATOM 716 C C . GLN A 1 176 ? -1.273 9.025 -7.719 1.00 21.90 176 GLN A C 1
ATOM 717 O O . GLN A 1 176 ? -1.693 10.110 -7.304 1.00 22.97 176 GLN A O 1
ATOM 723 N N . MET A 1 177 ? -0.178 8.451 -7.228 1.00 23.18 177 MET A N 1
ATOM 724 C CA . MET A 1 177 ? 0.709 9.172 -6.299 1.00 24.41 177 MET A CA 1
ATOM 725 C C . MET A 1 177 ? 2.165 9.155 -6.793 1.00 25.58 177 MET A C 1
ATOM 726 O O . MET A 1 177 ? 3.108 8.858 -6.049 1.00 25.55 177 MET A O 1
ATOM 731 N N . LYS A 1 178 ? 2.341 9.500 -8.063 1.00 26.31 178 LYS A N 1
ATOM 732 C CA . LYS A 1 178 ? 3.676 9.595 -8.642 1.00 26.57 178 LYS A CA 1
ATOM 733 C C . LYS A 1 178 ? 4.451 10.802 -8.101 1.00 26.74 178 LYS A C 1
ATOM 734 O O . LYS A 1 178 ? 5.665 10.732 -7.932 1.00 26.62 178 LYS A O 1
ATOM 740 N N . ASP A 1 179 ? 3.755 11.901 -7.823 1.00 27.41 179 ASP A N 1
ATOM 741 C CA . ASP A 1 179 ? 4.412 13.095 -7.288 1.00 27.80 179 ASP A CA 1
ATOM 742 C C . ASP A 1 179 ? 4.951 12.845 -5.878 1.00 28.05 179 ASP A C 1
ATOM 743 O O . ASP A 1 179 ? 6.136 13.057 -5.618 1.00 28.98 179 ASP A O 1
ATOM 748 N N . LYS A 1 180 ? 4.087 12.372 -4.983 1.00 27.64 180 LYS A N 1
ATOM 749 C CA . LYS A 1 180 ? 4.469 12.151 -3.584 1.00 26.90 180 LYS A CA 1
ATOM 750 C C . LYS A 1 180 ? 5.202 10.826 -3.363 1.00 26.25 180 LYS A C 1
ATOM 751 O O . LYS A 1 180 ? 6.031 10.724 -2.461 1.00 26.28 180 LYS A O 1
ATOM 757 N N . GLY A 1 181 ? 4.879 9.817 -4.173 1.00 24.41 181 GLY A N 1
ATOM 758 C CA . GLY A 1 181 ? 5.508 8.500 -4.079 1.00 22.95 181 GLY A CA 1
ATOM 759 C C . GLY A 1 181 ? 4.719 7.532 -3.213 1.00 21.95 181 GLY A C 1
ATOM 760 O O . GLY A 1 181 ? 3.741 7.902 -2.560 1.00 21.83 181 GLY A O 1
ATOM 761 N N . VAL A 1 182 ? 5.157 6.280 -3.218 1.00 20.58 182 VAL A N 1
ATOM 762 C CA . VAL A 1 182 ? 4.493 5.210 -2.482 1.00 18.78 182 VAL A CA 1
ATOM 763 C C . VAL A 1 182 ? 5.526 4.532 -1.600 1.00 16.77 182 VAL A C 1
ATOM 764 O O . VAL A 1 182 ? 6.714 4.835 -1.697 1.00 16.17 182 VAL A O 1
ATOM 768 N N . HIS A 1 183 ? 5.069 3.638 -0.724 1.00 15.51 183 HIS A N 1
ATOM 769 C CA . HIS A 1 183 ? 5.968 2.827 0.102 1.00 15.04 183 HIS A CA 1
ATOM 770 C C . HIS A 1 183 ? 5.906 1.365 -0.324 1.00 14.19 183 HIS A C 1
ATOM 771 O O . HIS A 1 183 ? 4.947 0.932 -0.974 1.00 12.82 183 HIS A O 1
ATOM 778 N N . LEU A 1 184 ? 6.920 0.604 0.081 1.00 14.06 184 LEU A N 1
ATOM 779 C CA . LEU A 1 184 ? 6.986 -0.832 -0.195 1.00 14.07 184 LEU A CA 1
ATOM 780 C C . LEU A 1 184 ? 5.710 -1.555 0.226 1.00 13.53 184 LEU A C 1
ATOM 781 O O . LEU A 1 184 ? 5.243 -2.446 -0.482 1.00 13.99 184 LEU A O 1
ATOM 786 N N . ASN A 1 185 ? 5.134 -1.163 1.362 1.00 12.97 185 ASN A N 1
ATOM 787 C CA . ASN A 1 185 ? 3.938 -1.845 1.864 1.00 13.88 185 ASN A CA 1
ATOM 788 C C . ASN A 1 185 ? 2.678 -1.595 1.019 1.00 13.92 185 ASN A C 1
ATOM 789 O O . ASN A 1 185 ? 1.682 -2.297 1.175 1.00 14.80 185 ASN A O 1
ATOM 794 N N . ASP A 1 186 ? 2.734 -0.623 0.108 1.00 13.76 186 ASP A N 1
ATOM 795 C CA . ASP A 1 186 ? 1.660 -0.421 -0.869 1.00 14.35 186 ASP A CA 1
ATOM 796 C C . ASP A 1 186 ? 1.694 -1.425 -2.025 1.00 14.22 186 ASP A C 1
ATOM 797 O O . ASP A 1 186 ? 0.738 -1.490 -2.807 1.00 13.25 186 ASP A O 1
ATOM 802 N N . LEU A 1 187 ? 2.779 -2.193 -2.144 1.00 14.08 187 LEU A N 1
ATOM 803 C CA . LEU A 1 187 ? 3.016 -3.038 -3.320 1.00 15.42 187 LEU A CA 1
ATOM 804 C C . LEU A 1 187 ? 2.701 -4.512 -3.106 1.00 16.14 187 LEU A C 1
ATOM 805 O O . LEU A 1 187 ? 2.844 -5.318 -4.021 1.00 15.88 187 LEU A O 1
ATOM 810 N N . ILE A 1 188 ? 2.267 -4.867 -1.905 1.00 17.19 188 ILE A N 1
ATOM 811 C CA . ILE A 1 188 ? 2.356 -6.251 -1.467 1.00 18.64 188 ILE A CA 1
ATOM 812 C C . ILE A 1 188 ? 1.366 -7.209 -2.155 1.00 19.54 188 ILE A C 1
ATOM 813 O O . ILE A 1 188 ? 1.666 -8.394 -2.317 1.00 20.62 188 ILE A O 1
ATOM 818 N N . ASP A 1 189 ? 0.214 -6.693 -2.578 1.00 19.12 189 ASP A N 1
ATOM 819 C CA . ASP A 1 189 ? -0.815 -7.509 -3.234 1.00 18.90 189 ASP A CA 1
ATOM 820 C C . ASP A 1 189 ? -0.795 -7.370 -4.763 1.00 18.36 189 ASP A C 1
ATOM 821 O O . ASP A 1 189 ? -1.751 -7.750 -5.444 1.00 18.94 189 ASP A O 1
ATOM 826 N N . GLU A 1 190 ? 0.298 -6.832 -5.295 1.00 17.37 190 GLU A N 1
ATOM 827 C CA . GLU A 1 190 ? 0.477 -6.675 -6.734 1.00 16.96 190 GLU A CA 1
ATOM 828 C C . GLU A 1 190 ? 1.295 -7.833 -7.291 1.00 16.62 190 GLU A C 1
ATOM 829 O O . GLU A 1 190 ? 1.994 -8.522 -6.548 1.00 16.97 190 GLU A O 1
ATOM 835 N N A LYS A 1 191 ? 1.190 -8.055 -8.598 0.50 16.52 191 LYS A N 1
ATOM 836 N N B LYS A 1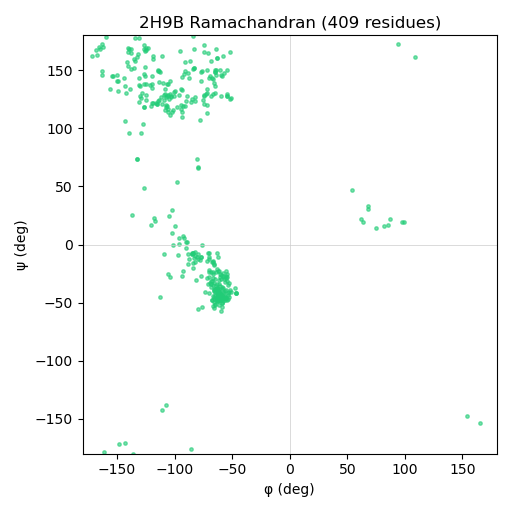 191 ? 1.203 -8.042 -8.602 0.50 16.49 191 LYS A N 1
ATOM 837 C CA A LYS A 1 191 ? 2.028 -9.033 -9.285 0.50 16.22 191 LYS A CA 1
ATOM 838 C CA B LYS A 1 191 ? 2.030 -9.029 -9.288 0.50 16.27 191 LYS A CA 1
ATOM 839 C C A LYS A 1 191 ? 3.365 -8.371 -9.608 0.50 15.53 191 LYS A C 1
ATOM 840 C C B LYS A 1 191 ? 3.368 -8.371 -9.610 0.50 15.57 191 LYS A C 1
ATOM 841 O O A LYS A 1 191 ? 3.435 -7.499 -10.475 0.50 15.26 191 LYS A O 1
ATOM 842 O O B LYS A 1 191 ? 3.440 -7.500 -10.477 0.50 15.30 191 LYS A O 1
ATOM 853 N N . ILE A 1 192 ? 4.416 -8.775 -8.897 1.00 15.02 192 ILE A N 1
ATOM 854 C CA . ILE A 1 192 ? 5.737 -8.150 -9.029 1.00 15.22 192 ILE A CA 1
ATOM 855 C C . ILE A 1 192 ? 6.662 -8.968 -9.924 1.00 14.93 192 ILE A C 1
ATOM 856 O O . ILE A 1 192 ? 6.866 -10.163 -9.702 1.00 14.99 192 ILE A O 1
ATOM 861 N N . LEU A 1 193 ? 7.225 -8.306 -10.929 1.00 14.21 193 LEU A N 1
ATOM 862 C CA . LEU A 1 193 ? 8.157 -8.939 -11.847 1.00 14.46 193 LEU A CA 1
ATOM 863 C C . LEU A 1 193 ? 9.586 -8.711 -11.363 1.00 14.18 193 LEU A C 1
ATOM 864 O O . LEU A 1 193 ? 10.089 -7.586 -11.379 1.00 13.78 193 LEU A O 1
ATOM 869 N N . LEU A 1 194 ? 10.219 -9.784 -10.900 1.00 13.90 194 LEU A N 1
ATOM 870 C CA . LEU A 1 194 ? 11.607 -9.747 -10.459 1.00 13.93 194 LEU A CA 1
ATOM 871 C C . LEU A 1 194 ? 12.540 -10.074 -11.618 1.00 14.25 194 LEU A C 1
ATOM 872 O O . LEU A 1 194 ? 12.143 -10.745 -12.566 1.00 15.24 194 LEU A O 1
ATOM 877 N N . TYR A 1 195 ? 13.786 -9.626 -11.509 1.00 13.85 195 TYR A N 1
ATOM 878 C CA . TYR A 1 195 ? 14.806 -9.871 -12.528 1.00 13.88 195 TYR A CA 1
ATOM 879 C C . TYR A 1 195 ? 16.185 -9.505 -11.960 1.00 14.70 195 TYR A C 1
ATOM 880 O O . TYR A 1 195 ? 16.270 -8.794 -10.961 1.00 14.61 195 TYR A O 1
ATOM 889 N N . PRO A 1 196 ? 17.274 -9.969 -12.598 1.00 15.46 196 PRO A N 1
ATOM 890 C CA . PRO A 1 196 ? 17.343 -10.877 -13.737 1.00 16.73 196 PRO A CA 1
ATOM 891 C C . PRO A 1 196 ? 17.277 -12.337 -13.315 1.00 16.50 196 PRO A C 1
ATOM 892 O O . PRO A 1 196 ? 17.195 -12.636 -12.122 1.00 16.18 196 PRO A O 1
ATOM 896 N N . SER A 1 197 ? 17.326 -13.235 -14.298 1.00 17.18 197 SER A N 1
ATOM 897 C CA . SER A 1 197 ? 17.276 -14.672 -14.047 1.00 18.05 197 SER A CA 1
ATOM 898 C C . SER A 1 197 ? 18.674 -15.280 -13.901 1.00 19.04 197 SER A C 1
ATOM 899 O O . SER A 1 197 ? 18.810 -16.496 -13.781 1.00 19.56 197 SER A O 1
ATOM 902 N N . SER A 1 198 ? 19.705 -14.432 -13.896 1.00 19.45 198 SER A N 1
ATOM 903 C CA . SER A 1 198 ? 21.092 -14.872 -13.726 1.00 19.35 198 SER A CA 1
ATOM 904 C C . SER A 1 198 ? 21.315 -15.498 -12.338 1.00 19.80 198 SER A C 1
ATOM 905 O O . SER A 1 198 ? 20.449 -15.389 -11.465 1.00 19.57 198 SER A O 1
ATOM 908 N N . PRO A 1 199 ? 22.473 -16.160 -12.127 1.00 19.56 199 PRO A N 1
ATOM 909 C CA . PRO A 1 199 ? 22.711 -16.813 -10.834 1.00 19.66 199 PRO A CA 1
ATOM 910 C C . PRO A 1 199 ? 22.618 -15.867 -9.635 1.00 19.66 199 PRO A C 1
ATOM 911 O O . PRO A 1 199 ? 22.949 -14.686 -9.751 1.00 19.58 199 PRO A O 1
ATOM 915 N N . LYS A 1 200 ? 22.160 -16.393 -8.503 1.00 19.59 200 LYS A N 1
ATOM 916 C CA . LYS A 1 200 ? 21.979 -15.601 -7.289 1.00 19.82 200 LYS A CA 1
ATOM 917 C C . LYS A 1 200 ? 23.252 -15.642 -6.444 1.00 19.87 200 LYS A C 1
ATOM 918 O O . LYS A 1 200 ? 23.971 -16.642 -6.462 1.00 20.07 200 LYS A O 1
ATOM 924 N N . PRO A 1 201 ? 23.534 -14.562 -5.691 1.00 19.51 201 PRO A N 1
ATOM 925 C CA . PRO A 1 201 ? 22.719 -13.360 -5.515 1.00 18.95 201 PRO A CA 1
ATOM 926 C C . PRO A 1 201 ? 22.791 -12.421 -6.713 1.00 18.78 201 PRO A C 1
ATOM 927 O O . PRO A 1 201 ? 23.814 -12.369 -7.402 1.00 19.16 201 PRO A O 1
ATOM 931 N N . ASN A 1 202 ? 21.703 -11.697 -6.958 1.00 18.26 202 ASN A N 1
ATOM 932 C CA . ASN A 1 202 ? 21.668 -10.685 -8.006 1.00 18.34 202 ASN A CA 1
ATOM 933 C C . ASN A 1 202 ? 20.722 -9.546 -7.618 1.00 18.36 202 ASN A C 1
ATOM 934 O O . ASN A 1 202 ? 20.245 -9.499 -6.478 1.00 18.10 202 ASN A O 1
ATOM 939 N N . PHE A 1 203 ? 20.458 -8.629 -8.548 1.00 18.69 203 PHE A N 1
ATOM 940 C CA . PHE A 1 203 ? 19.613 -7.461 -8.264 1.00 18.89 203 PHE A CA 1
ATOM 941 C C . PHE A 1 203 ? 18.314 -7.810 -7.525 1.00 19.33 203 PHE A C 1
ATOM 942 O O . PHE A 1 203 ? 17.911 -7.090 -6.602 1.00 20.15 203 PHE A O 1
ATOM 950 N N . SER A 1 204 ? 17.671 -8.904 -7.929 1.00 18.79 204 SER A N 1
ATOM 951 C CA . SER A 1 204 ? 16.400 -9.329 -7.338 1.00 18.79 204 SER A CA 1
ATOM 952 C C . SER A 1 204 ? 16.523 -9.807 -5.887 1.00 18.60 204 SER A C 1
ATOM 953 O O . SER A 1 204 ? 15.537 -9.806 -5.149 1.00 17.65 204 SER A O 1
ATOM 956 N N . THR A 1 205 ? 17.718 -10.245 -5.498 1.00 18.47 205 THR A N 1
ATOM 957 C CA . THR A 1 205 ? 17.970 -10.674 -4.123 1.00 17.96 205 THR A CA 1
ATOM 958 C C . THR A 1 205 ? 17.738 -9.527 -3.153 1.00 17.31 205 THR A C 1
ATOM 959 O O . THR A 1 205 ? 17.012 -9.678 -2.172 1.00 16.22 205 THR A O 1
ATOM 963 N N . HIS A 1 206 ? 18.371 -8.388 -3.428 1.00 17.54 206 HIS A N 1
ATOM 964 C CA . HIS A 1 206 ? 18.204 -7.192 -2.612 1.00 17.36 206 HIS A CA 1
ATOM 965 C C . HIS A 1 206 ? 16.759 -6.706 -2.669 1.00 16.19 206 HIS A C 1
ATOM 966 O O . HIS A 1 206 ? 16.220 -6.271 -1.661 1.00 15.42 206 HIS A O 1
ATOM 973 N N . VAL A 1 207 ? 16.129 -6.790 -3.840 1.00 16.15 207 VAL A N 1
ATOM 974 C CA . VAL A 1 207 ? 14.734 -6.364 -3.975 1.00 16.00 207 VAL A CA 1
ATOM 975 C C . VAL A 1 207 ? 13.822 -7.157 -3.031 1.00 15.35 207 VAL A C 1
ATOM 976 O O . VAL A 1 207 ? 13.036 -6.572 -2.288 1.00 15.47 207 VAL A O 1
ATOM 980 N N . MET A 1 208 ? 13.930 -8.482 -3.057 1.00 15.49 208 MET A N 1
ATOM 981 C CA . MET A 1 208 ? 13.145 -9.322 -2.150 1.00 15.60 208 MET A CA 1
ATOM 982 C C . MET A 1 208 ? 13.572 -9.127 -0.696 1.00 15.55 208 MET A C 1
ATOM 983 O O . MET A 1 208 ? 12.733 -9.167 0.203 1.00 15.30 208 MET A O 1
ATOM 988 N N . ASN A 1 209 ? 14.864 -8.896 -0.470 1.00 15.45 209 ASN A N 1
ATOM 989 C CA . ASN A 1 209 ? 15.367 -8.650 0.884 1.00 16.18 209 ASN A CA 1
ATOM 990 C C . ASN A 1 209 ? 14.811 -7.375 1.518 1.00 16.17 209 ASN A C 1
ATOM 991 O O . ASN A 1 209 ? 14.536 -7.367 2.717 1.00 16.66 209 ASN A O 1
ATOM 996 N N . ILE A 1 210 ? 14.636 -6.300 0.745 1.00 15.90 210 ILE A N 1
ATOM 997 C CA . ILE A 1 210 ? 14.101 -5.061 1.340 1.00 16.54 210 ILE A CA 1
ATOM 998 C C . ILE A 1 210 ? 12.647 -5.222 1.782 1.00 15.96 210 ILE A C 1
ATOM 999 O O . ILE A 1 210 ? 12.231 -4.608 2.757 1.00 16.65 210 ILE A O 1
ATOM 1004 N N . PHE A 1 211 ? 11.883 -6.059 1.083 1.00 15.12 211 PHE A N 1
ATOM 1005 C CA . PHE A 1 211 ? 10.553 -6.435 1.556 1.00 14.82 211 PHE A CA 1
ATOM 1006 C C . PHE A 1 211 ? 10.665 -7.236 2.852 1.00 14.36 211 PHE A C 1
ATOM 1007 O O . PHE A 1 211 ? 10.062 -6.879 3.866 1.00 14.44 211 PHE A O 1
ATOM 1015 N N . SER A 1 212 ? 11.445 -8.315 2.805 1.00 14.41 212 SER A N 1
ATOM 1016 C CA . SER A 1 212 ? 11.652 -9.202 3.962 1.00 14.73 212 SER A CA 1
ATOM 1017 C C . SER A 1 212 ? 12.156 -8.451 5.191 1.00 14.54 212 SER A C 1
ATOM 1018 O O . SER A 1 212 ? 11.752 -8.748 6.324 1.00 14.04 212 SER A O 1
ATOM 1021 N N . ASP A 1 213 ? 13.043 -7.489 4.954 1.00 14.50 213 ASP A N 1
ATOM 1022 C CA . ASP A 1 213 ? 13.604 -6.636 6.004 1.00 14.65 213 ASP A CA 1
ATOM 1023 C C . ASP A 1 213 ? 12.534 -5.927 6.838 1.00 14.29 213 ASP A C 1
ATOM 1024 O O . ASP A 1 213 ? 12.796 -5.563 7.974 1.00 14.48 213 ASP A O 1
ATOM 1029 N N . HIS A 1 214 ? 11.345 -5.709 6.278 1.00 14.26 214 HIS A N 1
ATOM 1030 C CA . HIS A 1 214 ? 10.276 -5.019 7.007 1.00 14.58 214 HIS A CA 1
ATOM 1031 C C . HIS A 1 214 ? 9.029 -5.876 7.216 1.00 14.82 214 HIS A C 1
ATOM 1032 O O . HIS A 1 214 ? 7.938 -5.354 7.450 1.00 15.53 214 HIS A O 1
ATOM 1039 N N . GLY A 1 215 ? 9.204 -7.192 7.162 1.00 14.85 215 GLY A N 1
ATOM 1040 C CA . GLY A 1 215 ? 8.113 -8.126 7.420 1.00 15.61 215 GLY A CA 1
ATOM 1041 C C . GLY A 1 215 ? 7.039 -8.083 6.354 1.00 15.87 215 GLY A C 1
ATOM 1042 O O . GLY A 1 215 ? 5.864 -8.328 6.630 1.00 15.68 215 GLY A O 1
ATOM 1043 N N . LEU A 1 216 ? 7.448 -7.764 5.131 1.00 16.32 216 LEU A N 1
ATOM 1044 C CA . LEU A 1 216 ? 6.536 -7.693 4.006 1.00 17.03 216 LEU A CA 1
ATOM 1045 C C . LEU A 1 216 ? 6.807 -8.877 3.096 1.00 17.61 216 LEU A C 1
ATOM 1046 O O . LEU A 1 216 ? 7.960 -9.183 2.797 1.00 16.92 216 LEU A O 1
ATOM 1051 N N . GLU A 1 217 ? 5.744 -9.548 2.669 1.00 18.93 217 GLU A N 1
ATOM 1052 C CA . GLU A 1 217 ? 5.867 -10.689 1.767 1.00 19.51 217 GLU A CA 1
ATOM 1053 C C . GLU A 1 217 ? 4.969 -10.496 0.547 1.00 19.62 217 GLU A C 1
ATOM 1054 O O . GLU A 1 217 ? 3.749 -10.646 0.645 1.00 19.15 217 GLU A O 1
ATOM 1060 N N . PRO A 1 218 ? 5.568 -10.134 -0.603 1.00 19.48 218 PRO A N 1
ATOM 1061 C CA . PRO A 1 218 ? 4.821 -10.064 -1.854 1.00 20.24 218 PRO A CA 1
ATOM 1062 C C . PRO A 1 218 ? 4.111 -11.385 -2.143 1.00 20.67 218 PRO A C 1
ATOM 1063 O O . PRO A 1 218 ? 4.731 -12.446 -2.104 1.00 20.93 218 PRO A O 1
ATOM 1067 N N . THR A 1 219 ? 2.814 -11.309 -2.406 1.00 21.22 219 THR A N 1
ATOM 1068 C CA . THR A 1 219 ? 1.981 -12.501 -2.548 1.00 21.79 219 THR A CA 1
ATOM 1069 C C . THR A 1 219 ? 2.024 -13.102 -3.951 1.00 21.43 219 THR A C 1
ATOM 1070 O O . THR A 1 219 ? 1.607 -14.243 -4.147 1.00 21.43 219 THR A O 1
ATOM 1074 N N . LYS A 1 220 ? 2.516 -12.338 -4.924 1.00 21.18 220 LYS A N 1
ATOM 1075 C CA . LYS A 1 220 ? 2.565 -12.795 -6.307 1.00 21.77 220 LYS A CA 1
ATOM 1076 C C . LYS A 1 220 ? 3.848 -12.293 -6.958 1.00 21.09 220 LYS A C 1
ATOM 1077 O O . LYS A 1 220 ? 3.980 -11.102 -7.238 1.00 20.82 220 LYS A O 1
ATOM 1083 N N . ILE A 1 221 ? 4.802 -13.202 -7.164 1.00 20.62 221 ILE A N 1
ATOM 1084 C CA . ILE A 1 221 ? 6.073 -12.859 -7.805 1.00 21.06 221 ILE A CA 1
ATOM 1085 C C . ILE A 1 221 ? 6.354 -13.766 -9.000 1.00 20.54 221 ILE A C 1
ATOM 1086 O O . ILE A 1 221 ? 5.989 -14.943 -9.005 1.00 19.62 221 ILE A O 1
ATOM 1091 N N . ASN A 1 222 ? 6.985 -13.195 -10.022 1.00 20.06 222 ASN A N 1
ATOM 1092 C CA . ASN A 1 222 ? 7.464 -13.960 -11.164 1.00 20.04 222 ASN A CA 1
ATOM 1093 C C . ASN A 1 222 ? 8.788 -13.383 -11.628 1.00 19.19 222 ASN A C 1
ATOM 1094 O O . ASN A 1 222 ? 8.947 -12.162 -11.698 1.00 18.12 222 ASN A O 1
ATOM 1099 N N . GLU A 1 223 ? 9.738 -14.263 -11.929 1.00 18.68 223 GLU A N 1
ATOM 1100 C CA . GLU A 1 223 ? 11.063 -13.846 -12.356 1.00 18.22 223 GLU A CA 1
ATOM 1101 C C . GLU A 1 223 ? 11.123 -13.806 -13.875 1.00 17.43 223 GLU A C 1
ATOM 1102 O O . GLU A 1 223 ? 10.675 -14.743 -14.545 1.00 17.52 223 GLU A O 1
ATOM 1108 N N . VAL A 1 224 ? 11.684 -12.725 -14.409 1.00 16.34 224 VAL A N 1
ATOM 1109 C CA . VAL A 1 224 ? 11.904 -12.585 -15.846 1.00 15.68 224 VAL A CA 1
ATOM 1110 C C . VAL A 1 224 ? 13.391 -12.337 -16.108 1.00 14.47 224 VAL A C 1
ATOM 1111 O O . VAL A 1 224 ? 14.158 -12.076 -15.181 1.00 13.48 224 VAL A O 1
ATOM 1115 N N . ARG A 1 225 ? 13.790 -12.413 -17.374 1.00 14.25 225 ARG A N 1
ATOM 1116 C CA . ARG A 1 225 ? 15.207 -12.521 -17.731 1.00 14.93 225 ARG A CA 1
ATOM 1117 C C . ARG A 1 225 ? 16.049 -11.294 -17.377 1.00 14.40 225 ARG A C 1
ATOM 1118 O O . ARG A 1 225 ? 17.127 -11.433 -16.801 1.00 13.54 225 ARG A O 1
ATOM 1126 N N . GLU A 1 226 ? 15.573 -10.110 -17.751 1.00 14.31 226 GLU A N 1
ATOM 1127 C CA . GLU A 1 226 ? 16.234 -8.856 -17.381 1.00 15.03 226 GLU A CA 1
ATOM 1128 C C . GLU A 1 226 ? 15.277 -7.670 -17.518 1.00 13.38 226 GLU A C 1
ATOM 1129 O O . GLU A 1 226 ? 14.106 -7.852 -17.836 1.00 12.51 226 GLU A O 1
ATOM 1135 N N . VAL A 1 227 ? 15.768 -6.467 -17.244 1.00 12.92 227 VAL A N 1
ATOM 1136 C CA . VAL A 1 227 ? 14.892 -5.322 -17.005 1.00 13.53 227 VAL A CA 1
ATOM 1137 C C . VAL A 1 227 ? 13.925 -5.006 -18.159 1.00 13.83 227 VAL A C 1
ATOM 1138 O O . VAL A 1 227 ? 12.755 -4.724 -17.908 1.00 14.36 227 VAL A O 1
ATOM 1142 N N . GLN A 1 228 ? 14.383 -5.072 -19.407 1.00 13.67 228 GLN A N 1
ATOM 1143 C CA . GLN A 1 228 ? 13.505 -4.721 -20.535 1.00 13.87 228 GLN A CA 1
ATOM 1144 C C . GLN A 1 228 ? 12.320 -5.682 -20.698 1.00 13.90 228 GLN A C 1
ATOM 1145 O O . GLN A 1 228 ? 11.263 -5.269 -21.168 1.00 14.28 228 GLN A O 1
ATOM 1151 N N . LEU A 1 229 ? 12.492 -6.946 -20.307 1.00 13.46 229 LEU A N 1
ATOM 1152 C CA . LEU A 1 229 ? 11.367 -7.892 -20.269 1.00 13.58 229 LEU A CA 1
ATOM 1153 C C . LEU A 1 229 ? 10.330 -7.447 -19.242 1.00 13.27 229 LEU A C 1
ATOM 1154 O O . LEU A 1 229 ? 9.133 -7.440 -19.520 1.00 13.36 229 LEU A O 1
ATOM 1159 N N . ALA A 1 230 ? 10.797 -7.077 -18.053 1.00 12.25 230 ALA A N 1
ATOM 1160 C CA . ALA A 1 230 ? 9.903 -6.595 -17.007 1.00 12.02 230 ALA A CA 1
ATOM 1161 C C . ALA A 1 230 ? 9.125 -5.372 -17.497 1.00 11.49 230 ALA A C 1
ATOM 1162 O O . ALA A 1 230 ? 7.900 -5.317 -17.368 1.00 11.92 230 ALA A O 1
ATOM 1164 N N . LEU A 1 231 ? 9.840 -4.410 -18.078 1.00 11.12 231 LEU A N 1
ATOM 1165 C CA . LEU A 1 231 ? 9.231 -3.157 -18.532 1.00 11.27 231 LEU A CA 1
ATOM 1166 C C . LEU A 1 231 ? 8.182 -3.372 -19.621 1.00 11.18 231 LEU A C 1
ATOM 1167 O O . LEU A 1 231 ? 7.096 -2.795 -19.562 1.00 10.01 231 LEU A O 1
ATOM 1172 N N . GLY A 1 232 ? 8.514 -4.191 -20.616 1.00 11.72 232 GLY A N 1
ATOM 1173 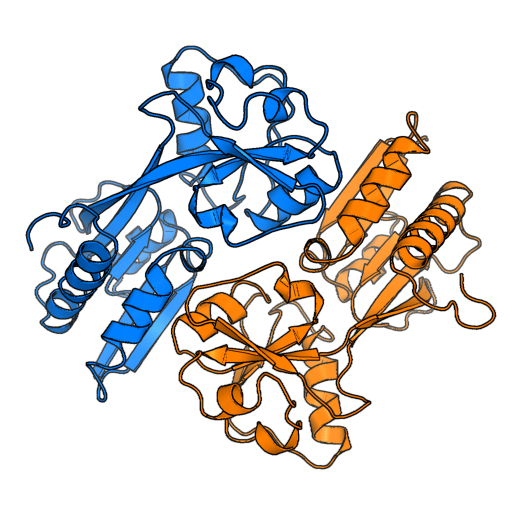C CA . GLY A 1 232 ? 7.565 -4.528 -21.674 1.00 12.02 232 GLY A CA 1
ATOM 1174 C C . GLY A 1 232 ? 6.335 -5.236 -21.136 1.00 12.12 232 GLY A C 1
ATOM 1175 O O . GLY A 1 232 ? 5.208 -4.929 -21.525 1.00 11.97 232 GLY A O 1
ATOM 1176 N N . LEU A 1 233 ? 6.549 -6.183 -20.229 1.00 12.22 233 LEU A N 1
ATOM 1177 C CA . LEU A 1 233 ? 5.442 -6.908 -19.617 1.00 12.75 233 LEU A CA 1
ATOM 1178 C C . LEU A 1 233 ? 4.564 -5.982 -18.776 1.00 12.24 233 LEU A C 1
ATOM 1179 O O . LEU A 1 233 ? 3.341 -6.112 -18.790 1.00 12.49 233 LEU A O 1
ATOM 1184 N N . VAL A 1 234 ? 5.182 -5.035 -18.072 1.00 12.39 234 VAL A N 1
ATOM 1185 C CA . VAL A 1 234 ? 4.429 -4.026 -17.319 1.00 12.76 234 VAL A CA 1
ATOM 1186 C C . VAL A 1 234 ? 3.590 -3.177 -18.279 1.00 12.83 234 VAL A C 1
ATOM 1187 O O . VAL A 1 234 ? 2.390 -2.980 -18.062 1.00 12.96 234 VAL A O 1
ATOM 1191 N N . ALA A 1 235 ? 4.225 -2.697 -19.345 1.00 13.14 235 ALA A N 1
ATOM 1192 C CA . ALA A 1 235 ? 3.532 -1.935 -20.388 1.00 14.05 235 ALA A CA 1
ATOM 1193 C C . ALA A 1 235 ? 2.402 -2.735 -21.050 1.00 14.31 235 ALA A C 1
ATOM 1194 O O . ALA A 1 235 ? 1.419 -2.151 -21.515 1.00 14.62 235 ALA A O 1
ATOM 1196 N N . ALA A 1 236 ? 2.546 -4.060 -21.095 1.00 14.67 236 ALA A N 1
ATOM 1197 C CA . ALA A 1 236 ? 1.532 -4.951 -21.680 1.00 15.83 236 ALA A CA 1
ATOM 1198 C C . ALA A 1 236 ? 0.405 -5.314 -20.708 1.00 17.13 236 ALA A C 1
ATOM 1199 O O . ALA A 1 236 ? -0.561 -5.972 -21.105 1.00 17.23 236 ALA A O 1
ATOM 1201 N N . GLY A 1 237 ? 0.553 -4.915 -19.445 1.00 17.91 237 GLY A N 1
ATOM 1202 C CA . GLY A 1 237 ? -0.482 -5.092 -18.423 1.00 18.37 237 GLY A CA 1
ATOM 1203 C C . GLY A 1 237 ? -0.316 -6.309 -17.525 1.00 19.17 237 GLY A C 1
ATOM 1204 O O . GLY A 1 237 ? -1.276 -6.726 -16.878 1.00 19.45 237 GLY A O 1
ATOM 1205 N N . GLU A 1 238 ? 0.889 -6.872 -17.458 1.00 19.63 238 GLU A N 1
ATOM 1206 C CA . GLU A 1 238 ? 1.102 -8.125 -16.721 1.00 19.50 238 GLU A CA 1
ATOM 1207 C C . GLU A 1 238 ? 1.427 -7.950 -15.227 1.00 20.20 238 GLU A C 1
ATOM 1208 O O . GLU A 1 238 ? 1.293 -8.894 -14.448 1.00 22.52 238 GLU A O 1
ATOM 1214 N N . GLY A 1 239 ? 1.818 -6.756 -14.809 1.00 18.17 239 GLY A N 1
ATOM 1215 C CA . GLY A 1 239 ? 2.149 -6.540 -13.399 1.00 16.28 239 GLY A CA 1
ATOM 1216 C C . GLY A 1 239 ? 2.900 -5.250 -13.176 1.00 14.33 239 GLY A C 1
ATOM 1217 O O . GLY A 1 239 ? 2.748 -4.311 -13.950 1.00 13.46 239 GLY A O 1
ATOM 1218 N N . ILE A 1 240 ? 3.690 -5.213 -12.103 1.00 12.54 240 ILE A N 1
ATOM 1219 C CA . ILE A 1 240 ? 4.559 -4.079 -11.779 1.00 12.06 240 ILE A CA 1
ATOM 1220 C C . ILE A 1 240 ? 5.986 -4.589 -11.570 1.00 11.25 240 ILE A C 1
ATOM 1221 O O . ILE A 1 240 ? 6.206 -5.796 -11.450 1.00 11.39 240 ILE A O 1
ATOM 1226 N N . SER A 1 241 ? 6.949 -3.676 -11.508 1.00 10.85 241 SER A N 1
ATOM 1227 C CA . SER A 1 241 ? 8.339 -4.059 -11.274 1.00 10.80 241 SER A CA 1
ATOM 1228 C C . SER A 1 241 ? 9.108 -2.978 -10.527 1.00 10.62 241 SER A C 1
ATOM 1229 O O . SER A 1 241 ? 8.922 -1.791 -10.788 1.00 10.83 241 SER A O 1
ATOM 1232 N N . LEU A 1 242 ? 9.970 -3.397 -9.604 1.00 10.53 242 LEU A N 1
ATOM 1233 C CA . LEU A 1 242 ? 10.890 -2.482 -8.940 1.00 10.60 242 LEU A CA 1
ATOM 1234 C C . LEU A 1 242 ? 12.166 -2.400 -9.761 1.00 10.63 242 LEU A C 1
ATOM 1235 O O . LEU A 1 242 ? 12.766 -3.430 -10.096 1.00 10.51 242 LEU A O 1
ATOM 1240 N N . VAL A 1 243 ? 12.571 -1.174 -10.080 1.00 10.10 243 VAL A N 1
ATOM 1241 C CA . VAL A 1 243 ? 13.706 -0.931 -10.970 1.00 10.45 243 VAL A CA 1
ATOM 1242 C C . VAL A 1 243 ? 14.548 0.254 -10.472 1.00 10.67 243 VAL A C 1
ATOM 1243 O O . VAL A 1 243 ? 14.025 1.147 -9.794 1.00 11.05 243 VAL A O 1
ATOM 1247 N N . PRO A 1 244 ? 15.853 0.278 -10.813 1.00 10.81 244 PRO A N 1
ATOM 1248 C CA . PRO A 1 244 ? 16.665 1.452 -10.501 1.00 10.84 244 PRO A CA 1
ATOM 1249 C C . PRO A 1 244 ? 16.180 2.686 -11.253 1.00 10.26 244 PRO A C 1
ATOM 1250 O O . PRO A 1 244 ? 15.652 2.566 -12.358 1.00 10.10 244 PRO A O 1
ATOM 1254 N N . ALA A 1 245 ? 16.369 3.856 -10.656 1.00 9.60 245 ALA A N 1
ATOM 1255 C CA . ALA A 1 245 ? 15.926 5.116 -11.249 1.00 11.01 245 ALA A CA 1
ATOM 1256 C C . ALA A 1 245 ? 16.496 5.351 -12.652 1.00 11.18 245 ALA A C 1
ATOM 1257 O O . ALA A 1 245 ? 15.830 5.950 -13.502 1.00 11.43 245 ALA A O 1
ATOM 1259 N N . SER A 1 246 ? 17.710 4.865 -12.904 1.00 10.58 246 SER A N 1
ATOM 1260 C CA . SER A 1 246 ? 18.348 5.028 -14.221 1.00 10.57 246 SER A CA 1
ATOM 1261 C C . SER A 1 246 ? 17.620 4.282 -15.338 1.00 9.91 246 SER A C 1
ATOM 1262 O O . SER A 1 246 ? 17.829 4.563 -16.526 1.00 8.77 246 SER A O 1
ATOM 1265 N N . THR A 1 247 ? 16.764 3.336 -14.959 1.00 9.87 247 THR A N 1
ATOM 1266 C CA . THR A 1 247 ? 15.890 2.642 -15.906 1.00 10.18 247 THR A CA 1
ATOM 1267 C C . THR A 1 247 ? 15.020 3.595 -16.736 1.00 9.97 247 THR A C 1
ATOM 1268 O O . THR A 1 247 ? 14.564 3.226 -17.823 1.00 9.46 247 THR A O 1
ATOM 1272 N N . GLN A 1 248 ? 14.801 4.808 -16.223 1.00 9.58 248 GLN A N 1
ATOM 1273 C CA . GLN A 1 248 ? 13.988 5.818 -16.907 1.00 10.04 248 GLN A CA 1
ATOM 1274 C C . GLN A 1 248 ? 14.555 6.261 -18.259 1.00 10.19 248 GLN A C 1
ATOM 1275 O O . GLN A 1 248 ? 13.876 6.958 -19.018 1.00 9.64 248 GLN A O 1
ATOM 1281 N N . SER A 1 249 ? 15.793 5.862 -18.553 1.00 10.00 249 SER A N 1
ATOM 1282 C CA . SER A 1 249 ? 16.343 5.959 -19.911 1.00 10.20 249 SER A CA 1
ATOM 1283 C C . SER A 1 249 ? 15.467 5.247 -20.944 1.00 10.51 249 SER A C 1
ATOM 1284 O O . SER A 1 249 ? 15.485 5.610 -22.123 1.00 10.61 249 SER A O 1
ATOM 1287 N N . ILE A 1 250 ? 14.731 4.226 -20.495 1.00 9.78 250 ILE A N 1
ATOM 1288 C CA . ILE A 1 250 ? 13.776 3.500 -21.325 1.00 10.09 250 ILE A CA 1
ATOM 1289 C C . ILE A 1 250 ? 12.384 4.054 -21.067 1.00 9.97 250 ILE A C 1
ATOM 1290 O O . ILE A 1 250 ? 11.891 4.001 -19.941 1.00 10.57 250 ILE A O 1
ATOM 1295 N N . GLN A 1 251 ? 11.767 4.600 -22.109 1.00 9.01 251 GLN A N 1
ATOM 1296 C CA . GLN A 1 251 ? 10.409 5.119 -22.013 1.00 9.46 251 GLN A CA 1
ATOM 1297 C C . GLN A 1 251 ? 9.523 4.374 -22.996 1.00 10.01 251 GLN A C 1
ATOM 1298 O O . GLN A 1 251 ? 9.776 4.394 -24.200 1.00 11.09 251 GLN A O 1
ATOM 1304 N N . LEU A 1 252 ? 8.505 3.696 -22.473 1.00 9.61 252 LEU A N 1
ATOM 1305 C CA . LEU A 1 252 ? 7.550 2.964 -23.298 1.00 9.49 252 LEU A CA 1
ATOM 1306 C C . LEU A 1 252 ? 6.175 3.607 -23.191 1.00 8.95 252 LEU A C 1
ATOM 1307 O O . LEU A 1 252 ? 5.832 4.183 -22.154 1.00 8.82 252 LEU A O 1
ATOM 1312 N N . PHE A 1 253 ? 5.399 3.511 -24.267 1.00 9.16 253 PHE A N 1
ATOM 1313 C CA . PHE A 1 253 ? 4.015 3.986 -24.284 1.00 9.44 253 PHE A CA 1
ATOM 1314 C C . PHE A 1 253 ? 3.248 3.411 -23.090 1.00 9.14 253 PHE A C 1
ATOM 1315 O O . PHE A 1 253 ? 3.234 2.198 -22.882 1.00 8.63 253 PHE A O 1
ATOM 1323 N N . ASN A 1 254 ? 2.627 4.299 -22.318 1.00 8.96 254 ASN A N 1
ATOM 1324 C CA . ASN A 1 254 ? 1.840 3.949 -21.130 1.00 9.26 254 ASN A CA 1
ATOM 1325 C C . ASN A 1 254 ? 2.610 3.251 -19.998 1.00 9.13 254 ASN A C 1
ATOM 1326 O O . ASN A 1 254 ? 2.010 2.598 -19.145 1.00 9.92 254 ASN A O 1
ATOM 1331 N N . LEU A 1 255 ? 3.928 3.427 -19.979 1.00 9.30 255 LEU A N 1
ATOM 1332 C CA . LEU A 1 255 ? 4.765 2.989 -18.867 1.00 9.61 255 LEU A CA 1
ATOM 1333 C C . LEU A 1 255 ? 5.132 4.214 -18.035 1.00 9.72 255 LEU A C 1
ATOM 1334 O O . LEU A 1 255 ? 5.634 5.200 -18.572 1.00 9.12 255 LEU A O 1
ATOM 1339 N N . SER A 1 256 ? 4.887 4.130 -16.730 1.00 9.80 256 SER A N 1
ATOM 1340 C CA . SER A 1 256 ? 5.189 5.212 -15.793 1.00 9.96 256 SER A CA 1
ATOM 1341 C C . SER A 1 256 ? 6.047 4.695 -14.642 1.00 10.03 256 SER A C 1
ATOM 1342 O O . SER A 1 256 ? 5.906 3.546 -14.224 1.00 10.37 256 SER A O 1
ATOM 1345 N N . TYR A 1 257 ? 6.924 5.558 -14.133 1.00 10.12 257 TYR A N 1
ATOM 1346 C CA . TYR A 1 257 ? 7.833 5.215 -13.043 1.00 10.25 257 TYR A CA 1
ATOM 1347 C C . TYR A 1 257 ? 7.455 6.037 -11.809 1.00 10.83 257 TYR A C 1
ATOM 1348 O O . TYR A 1 257 ? 7.412 7.270 -11.873 1.00 10.21 257 TYR A O 1
ATOM 1357 N N . VAL A 1 258 ? 7.202 5.343 -10.701 1.00 10.01 258 VAL A N 1
ATOM 1358 C CA . VAL A 1 258 ? 6.714 5.946 -9.459 1.00 10.85 258 VAL A CA 1
ATOM 1359 C C . VAL A 1 258 ? 7.797 5.863 -8.380 1.00 10.92 258 VAL A C 1
ATOM 1360 O O . VAL A 1 258 ? 8.307 4.772 -8.099 1.00 10.55 258 VAL A O 1
ATOM 1364 N N . PRO A 1 259 ? 8.144 7.005 -7.753 1.00 11.69 259 PRO A N 1
ATOM 1365 C CA . PRO A 1 259 ? 9.174 6.949 -6.715 1.00 12.15 259 PRO A CA 1
ATOM 1366 C C . PRO A 1 259 ? 8.740 6.127 -5.502 1.00 12.16 259 PRO A C 1
ATOM 1367 O O . PRO A 1 259 ? 7.548 6.064 -5.197 1.00 12.15 259 PRO A O 1
ATOM 1371 N N . LEU A 1 260 ? 9.712 5.506 -4.838 1.00 12.53 260 LEU A N 1
ATOM 1372 C CA . LEU A 1 260 ? 9.480 4.814 -3.570 1.00 13.12 260 LEU A CA 1
ATOM 1373 C C . LEU A 1 260 ? 10.015 5.678 -2.438 1.00 13.18 260 LEU A C 1
ATOM 1374 O O . LEU A 1 260 ? 11.076 6.289 -2.567 1.00 13.49 260 LEU A O 1
ATOM 1379 N N . LEU A 1 261 ? 9.290 5.708 -1.327 1.00 13.04 261 LEU A N 1
ATOM 1380 C CA . LEU A 1 261 ? 9.612 6.604 -0.215 1.00 13.78 261 LEU A CA 1
ATOM 1381 C C . LEU A 1 261 ? 10.495 5.991 0.875 1.00 13.88 261 LEU A C 1
ATOM 1382 O O . LEU A 1 261 ? 11.216 6.724 1.562 1.00 13.39 261 LEU A O 1
ATOM 1387 N N . ASP A 1 262 ? 10.448 4.668 1.044 1.00 13.45 262 ASP A N 1
ATOM 1388 C CA . ASP A 1 262 ? 11.267 4.007 2.075 1.00 13.61 262 ASP A CA 1
ATOM 1389 C C . ASP A 1 262 ? 12.735 4.386 1.877 1.00 13.44 262 ASP A C 1
ATOM 1390 O O . ASP A 1 262 ? 13.262 4.242 0.777 1.00 12.22 262 ASP A O 1
ATOM 1395 N N . PRO A 1 263 ? 13.407 4.878 2.934 1.00 13.51 263 PRO A N 1
ATOM 1396 C CA . PRO A 1 263 ? 14.810 5.289 2.767 1.00 13.46 263 PRO A CA 1
ATOM 1397 C C . PRO A 1 263 ? 15.729 4.187 2.240 1.00 13.42 263 PRO A C 1
ATOM 1398 O O . PRO A 1 263 ? 16.725 4.480 1.574 1.00 14.35 263 PRO A O 1
ATOM 1402 N N . ASP A 1 264 ? 15.407 2.936 2.552 1.00 13.35 264 ASP A N 1
ATOM 1403 C CA . ASP A 1 264 ? 16.217 1.802 2.108 1.00 13.19 264 ASP A CA 1
ATOM 1404 C C . ASP A 1 264 ? 15.737 1.201 0.784 1.00 12.49 264 ASP A C 1
ATOM 1405 O O . ASP A 1 264 ? 16.268 0.181 0.344 1.00 12.37 264 ASP A O 1
ATOM 1410 N N . ALA A 1 265 ? 14.764 1.844 0.134 1.00 12.58 265 ALA A N 1
ATOM 1411 C CA . ALA A 1 265 ? 14.360 1.466 -1.224 1.00 12.82 265 ALA A CA 1
ATOM 1412 C C . ALA A 1 265 ? 15.362 2.073 -2.194 1.00 12.19 265 ALA A C 1
ATOM 1413 O O . ALA A 1 265 ? 15.045 2.970 -2.977 1.00 12.24 265 ALA A O 1
ATOM 1415 N N . ILE A 1 266 ? 16.583 1.567 -2.109 1.00 12.27 266 ILE A N 1
ATOM 1416 C CA . ILE A 1 266 ? 17.693 2.020 -2.926 1.00 13.26 266 ILE A CA 1
ATOM 1417 C C . ILE A 1 266 ? 18.460 0.790 -3.378 1.00 13.43 266 ILE A C 1
ATOM 1418 O O . ILE A 1 266 ? 18.238 -0.315 -2.877 1.00 13.26 266 ILE A O 1
ATOM 1423 N N . THR A 1 267 ? 19.362 0.986 -4.328 1.00 13.48 267 THR A N 1
ATOM 1424 C CA . THR A 1 267 ? 20.177 -0.098 -4.838 1.00 14.12 267 THR A CA 1
ATOM 1425 C C . THR A 1 267 ? 21.577 0.454 -5.091 1.00 14.48 267 THR A C 1
ATOM 1426 O O . THR A 1 267 ? 21.717 1.513 -5.703 1.00 14.20 267 THR A O 1
ATOM 1430 N N . PRO A 1 268 ? 22.614 -0.239 -4.588 1.00 14.90 268 PRO A N 1
ATOM 1431 C CA . PRO A 1 268 ? 23.957 0.320 -4.625 1.00 14.78 268 PRO A CA 1
ATOM 1432 C C . PRO A 1 268 ? 24.644 0.092 -5.964 1.00 15.06 268 PRO A C 1
ATOM 1433 O O . PRO A 1 268 ? 24.338 -0.880 -6.658 1.00 15.46 268 PRO A O 1
ATOM 1437 N N . ILE A 1 269 ? 25.559 0.992 -6.314 1.00 14.51 269 ILE A N 1
ATOM 1438 C CA . ILE A 1 269 ? 26.459 0.795 -7.446 1.00 14.82 269 ILE A CA 1
ATOM 1439 C C . ILE A 1 269 ? 27.876 0.714 -6.893 1.00 14.40 269 ILE A C 1
ATOM 1440 O O . ILE A 1 269 ? 28.347 1.649 -6.243 1.00 13.27 269 ILE A O 1
ATOM 1445 N N . TYR A 1 270 ? 28.536 -0.413 -7.149 1.00 14.58 270 TYR A N 1
ATOM 1446 C CA . TYR A 1 270 ? 29.886 -0.659 -6.666 1.00 14.96 270 TYR A CA 1
ATOM 1447 C C . TYR A 1 270 ? 30.879 -0.716 -7.810 1.00 14.84 270 TYR A C 1
ATOM 1448 O O . TYR A 1 270 ? 30.541 -1.129 -8.922 1.00 14.24 270 TYR A O 1
ATOM 1457 N N . ILE A 1 271 ? 32.105 -0.289 -7.525 1.00 14.77 271 ILE A N 1
ATOM 1458 C CA . ILE A 1 271 ? 33.257 -0.696 -8.317 1.00 15.69 271 ILE A CA 1
ATOM 1459 C C . ILE A 1 271 ? 34.050 -1.690 -7.469 1.00 15.89 271 ILE A C 1
ATOM 1460 O O . ILE A 1 271 ? 34.206 -1.502 -6.260 1.00 15.71 271 ILE A O 1
ATOM 1465 N N . ALA A 1 272 ? 34.522 -2.756 -8.106 1.00 16.68 272 ALA A N 1
ATOM 1466 C CA . ALA A 1 272 ? 35.313 -3.776 -7.429 1.00 17.21 272 ALA A CA 1
ATOM 1467 C C . ALA A 1 272 ? 36.617 -3.987 -8.184 1.00 17.66 272 ALA A C 1
ATOM 1468 O O . ALA A 1 272 ? 36.628 -4.014 -9.416 1.00 16.61 272 ALA A O 1
ATOM 1470 N N . VAL A 1 273 ? 37.711 -4.113 -7.437 1.00 18.38 273 VAL A N 1
ATOM 1471 C CA . VAL A 1 273 ? 39.026 -4.397 -8.006 1.00 20.01 273 VAL A CA 1
ATOM 1472 C C . VAL A 1 273 ? 39.750 -5.391 -7.103 1.00 20.94 273 VAL A C 1
ATOM 1473 O O . VAL A 1 273 ? 39.300 -5.658 -5.991 1.00 20.52 273 VAL A O 1
ATOM 1477 N N . ARG A 1 274 ? 40.862 -5.943 -7.582 1.00 22.65 274 ARG A N 1
ATOM 1478 C CA . ARG A 1 274 ? 41.665 -6.854 -6.762 1.00 24.45 274 ARG A CA 1
ATOM 1479 C C . ARG A 1 274 ? 42.257 -6.111 -5.568 1.00 25.75 274 ARG A C 1
ATOM 1480 O O . ARG A 1 274 ? 42.553 -4.922 -5.656 1.00 25.02 274 ARG A O 1
ATOM 1488 N N . ASN A 1 275 ? 42.432 -6.832 -4.462 1.00 28.23 275 ASN A N 1
ATOM 1489 C CA . ASN A 1 275 ? 42.825 -6.239 -3.180 1.00 29.33 275 ASN A CA 1
ATOM 1490 C C . ASN A 1 275 ? 44.086 -5.371 -3.228 1.00 31.04 275 ASN A C 1
ATOM 1491 O O . ASN A 1 275 ? 44.120 -4.296 -2.628 1.00 31.86 275 ASN A O 1
ATOM 1496 N N . MET A 1 276 ? 45.117 -5.832 -3.931 1.00 31.94 276 MET A N 1
ATOM 1497 C CA . MET A 1 276 ? 46.387 -5.100 -4.003 1.00 32.73 276 MET A CA 1
ATOM 1498 C C . MET A 1 276 ? 46.535 -4.338 -5.324 1.00 33.43 276 MET A C 1
ATOM 1499 O O . MET A 1 276 ? 47.650 -4.113 -5.800 1.00 33.68 276 MET A O 1
ATOM 1504 N N . GLU A 1 277 ? 45.408 -3.923 -5.900 1.00 33.84 277 GLU A N 1
ATOM 1505 C CA . GLU A 1 277 ? 45.406 -3.227 -7.185 1.00 33.85 277 GLU A CA 1
ATOM 1506 C C . GLU A 1 277 ? 45.907 -1.794 -7.013 1.00 34.24 277 GLU A C 1
ATOM 1507 O O . GLU A 1 277 ? 45.320 -1.016 -6.260 1.00 34.70 277 GLU A O 1
ATOM 1513 N N . GLU A 1 278 ? 46.988 -1.456 -7.714 1.00 34.30 278 GLU A N 1
ATOM 1514 C CA . GLU A 1 278 ? 47.596 -0.127 -7.611 1.00 34.07 278 GLU A CA 1
ATOM 1515 C C . GLU A 1 278 ? 48.000 0.457 -8.974 1.00 33.87 278 GLU A C 1
ATOM 1516 O O . GLU A 1 278 ? 48.886 1.311 -9.051 1.00 34.62 278 GLU A O 1
ATOM 1522 N N . SER A 1 279 ? 47.333 0.016 -10.041 1.00 32.85 279 SER A N 1
ATOM 1523 C CA . SER A 1 279 ? 47.658 0.464 -11.396 1.00 31.85 279 SER A CA 1
ATOM 1524 C C . SER A 1 279 ? 47.269 1.927 -11.611 1.00 30.92 279 SER A C 1
ATOM 1525 O O . SER A 1 279 ? 46.242 2.385 -11.109 1.00 30.53 279 SER A O 1
ATOM 1528 N N . THR A 1 280 ? 48.097 2.648 -12.364 1.00 29.96 280 THR A N 1
ATOM 1529 C CA . THR A 1 280 ? 47.818 4.043 -12.712 1.00 29.21 280 THR A CA 1
ATOM 1530 C C . THR A 1 280 ? 46.526 4.189 -13.518 1.00 27.96 280 THR A C 1
ATOM 1531 O O . THR A 1 280 ? 45.814 5.185 -13.386 1.00 27.33 280 THR A O 1
ATOM 1535 N N . TYR A 1 281 ? 46.237 3.195 -14.354 1.00 26.91 281 TYR A N 1
ATOM 1536 C CA . TYR A 1 281 ? 45.014 3.185 -15.154 1.00 26.20 281 TYR A CA 1
ATOM 1537 C C . TYR A 1 281 ? 43.763 3.005 -14.290 1.00 24.89 281 TYR A C 1
ATOM 1538 O O . TYR A 1 281 ? 42.695 3.518 -14.624 1.00 23.98 281 TYR A O 1
ATOM 1547 N N . ILE A 1 282 ? 43.901 2.281 -13.183 1.00 24.21 282 ILE A N 1
ATOM 1548 C CA . ILE A 1 282 ? 42.807 2.127 -12.223 1.00 24.17 282 ILE A CA 1
ATOM 1549 C C . ILE A 1 282 ? 42.608 3.421 -11.430 1.00 23.59 282 ILE A C 1
ATOM 1550 O O . ILE A 1 282 ? 41.472 3.831 -11.175 1.00 22.42 282 ILE A O 1
ATOM 1555 N N . TYR A 1 283 ? 43.713 4.057 -11.046 1.00 23.98 283 TYR A N 1
ATOM 1556 C CA . TYR A 1 283 ? 43.667 5.372 -10.410 1.00 23.23 283 TYR A CA 1
ATOM 1557 C C . TYR A 1 283 ? 42.936 6.367 -11.306 1.00 21.97 283 TYR A C 1
ATOM 1558 O O . TYR A 1 283 ? 42.076 7.116 -10.842 1.00 21.60 283 TYR A O 1
ATOM 1567 N N . SER A 1 284 ? 43.287 6.363 -12.590 1.00 20.99 284 SER A N 1
ATOM 1568 C CA . SER A 1 284 ? 42.671 7.254 -13.571 1.00 20.40 284 SER A CA 1
ATOM 1569 C C . SER A 1 284 ? 41.176 6.984 -13.720 1.00 19.41 284 SER A C 1
ATOM 1570 O O . SER A 1 284 ? 40.386 7.918 -13.856 1.00 19.11 284 SER A O 1
ATOM 1573 N N . LEU A 1 285 ? 40.801 5.707 -13.702 1.00 18.71 285 LEU A N 1
ATOM 1574 C CA . LEU A 1 285 ? 39.395 5.316 -13.771 1.00 18.54 285 LEU A CA 1
ATOM 1575 C C . LEU A 1 285 ? 38.603 5.872 -12.585 1.00 17.99 285 LEU A C 1
ATOM 1576 O O . LEU A 1 285 ? 37.502 6.393 -12.766 1.00 17.53 285 LEU A O 1
ATOM 1581 N N A TYR A 1 286 ? 39.165 5.783 -11.384 0.50 18.07 286 TYR A N 1
ATOM 1582 N N B TYR A 1 286 ? 39.164 5.745 -11.381 0.50 17.95 286 TYR A N 1
ATOM 1583 C CA A TYR A 1 286 ? 38.477 6.306 -10.209 0.50 18.23 286 TYR A CA 1
ATOM 1584 C CA B TYR A 1 286 ? 38.557 6.315 -10.172 0.50 18.04 286 TYR A CA 1
ATOM 1585 C C A TYR A 1 286 ? 38.335 7.830 -10.279 0.50 17.67 286 TYR A C 1
ATOM 1586 C C B TYR A 1 286 ? 38.331 7.816 -10.318 0.50 17.54 286 TYR A C 1
ATOM 1587 O O A TYR A 1 286 ? 37.313 8.373 -9.862 0.50 17.42 286 TYR A O 1
ATOM 1588 O O B TYR A 1 286 ? 37.263 8.327 -9.984 0.50 17.29 286 TYR A O 1
ATOM 1605 N N . GLU A 1 287 ? 39.350 8.514 -10.809 1.00 17.83 287 GLU A N 1
ATOM 1606 C CA . GLU A 1 287 ? 39.290 9.977 -10.975 1.00 17.90 287 GLU A CA 1
ATOM 1607 C C . GLU A 1 287 ? 38.265 10.415 -12.022 1.00 17.36 287 GLU A C 1
ATOM 1608 O O . GLU A 1 287 ? 37.646 11.475 -11.885 1.00 17.01 287 GLU A O 1
ATOM 1614 N N . THR A 1 288 ? 38.092 9.601 -13.062 1.00 16.84 288 THR A N 1
ATOM 1615 C CA . THR A 1 288 ? 37.086 9.861 -14.087 1.00 16.48 288 THR A CA 1
ATOM 1616 C C . THR A 1 288 ? 35.687 9.748 -13.483 1.00 15.34 288 THR A C 1
ATOM 1617 O O . THR A 1 288 ? 34.831 10.600 -13.721 1.00 14.54 288 THR A O 1
ATOM 1621 N N . ILE A 1 289 ? 35.466 8.705 -12.686 1.00 15.51 289 ILE A N 1
ATOM 1622 C CA . ILE A 1 289 ? 34.216 8.559 -11.939 1.00 16.04 289 ILE A CA 1
ATOM 1623 C C . ILE A 1 289 ? 33.986 9.803 -11.075 1.00 16.07 289 ILE A C 1
ATOM 1624 O O . ILE A 1 289 ? 32.895 10.368 -11.066 1.00 15.37 289 ILE A O 1
ATOM 1629 N N . ARG A 1 290 ? 35.022 10.224 -10.357 1.00 17.30 290 ARG A N 1
ATOM 1630 C CA . ARG A 1 290 ? 34.937 11.422 -9.517 1.00 18.70 290 ARG A CA 1
ATOM 1631 C C . ARG A 1 290 ? 34.515 12.665 -10.307 1.00 18.75 290 ARG A C 1
ATOM 1632 O O . ARG A 1 290 ? 33.661 13.427 -9.855 1.00 18.55 290 ARG A O 1
ATOM 1640 N N . GLN A 1 291 ? 35.109 12.862 -11.483 1.00 19.52 291 GLN A N 1
ATOM 1641 C CA . GLN A 1 291 ? 34.818 14.041 -12.306 1.00 19.97 291 GLN A CA 1
ATOM 1642 C C . GLN A 1 291 ? 33.378 14.026 -12.818 1.00 20.23 291 GLN A C 1
ATOM 1643 O O . GLN A 1 291 ? 32.694 15.050 -12.785 1.00 20.11 291 GLN A O 1
ATOM 1649 N N . ILE A 1 292 ? 32.932 12.868 -13.301 1.00 20.53 292 ILE A N 1
ATOM 1650 C CA . ILE A 1 292 ? 31.565 12.713 -13.791 1.00 21.07 292 ILE A CA 1
ATOM 1651 C C . ILE A 1 292 ? 30.564 12.934 -12.661 1.00 21.61 292 ILE A C 1
ATOM 1652 O O . ILE A 1 292 ? 29.586 13.654 -12.834 1.00 21.62 292 ILE A O 1
ATOM 1657 N N . TYR A 1 293 ? 30.821 12.329 -11.505 1.00 22.31 293 TYR A N 1
ATOM 1658 C CA . TYR A 1 293 ? 29.932 12.471 -10.352 1.00 23.14 293 TYR A CA 1
ATOM 1659 C C . TYR A 1 293 ? 29.871 13.923 -9.876 1.00 24.11 293 TYR A C 1
ATOM 1660 O O . TYR A 1 293 ? 28.792 14.434 -9.569 1.00 24.13 293 TYR A O 1
ATOM 1669 N N . ALA A 1 294 ? 31.026 14.584 -9.839 1.00 25.19 294 ALA A N 1
ATOM 1670 C CA . ALA A 1 294 ? 31.108 15.988 -9.432 1.00 26.42 294 ALA A CA 1
ATOM 1671 C C . ALA A 1 294 ? 30.249 16.875 -10.330 1.00 27.53 294 ALA A C 1
ATOM 1672 O O . ALA A 1 294 ? 29.540 17.757 -9.845 1.00 27.49 294 ALA A O 1
ATOM 1674 N N . TYR A 1 295 ? 30.309 16.626 -11.637 1.00 28.83 295 TYR A N 1
ATOM 1675 C CA . TYR A 1 295 ? 29.527 17.389 -12.609 1.00 29.82 295 TYR A CA 1
ATOM 1676 C C . TYR A 1 295 ? 28.021 17.163 -12.445 1.00 30.94 295 TYR A C 1
ATOM 1677 O O . TYR A 1 295 ? 27.230 18.076 -12.678 1.00 31.08 295 TYR A O 1
ATOM 1686 N N . GLU A 1 296 ? 27.631 15.955 -12.039 1.00 31.80 296 GLU A N 1
ATOM 1687 C CA . GLU A 1 296 ? 26.218 15.636 -11.796 1.00 32.79 296 GLU A CA 1
ATOM 1688 C C . GLU A 1 296 ? 25.712 16.136 -10.443 1.00 33.86 296 GLU A C 1
ATOM 1689 O O . GLU A 1 296 ? 24.513 16.070 -10.169 1.00 33.80 296 GLU A O 1
ATOM 1695 N N . GLY A 1 297 ? 26.618 16.626 -9.601 1.00 34.79 297 GLY A N 1
ATOM 1696 C CA . GLY A 1 297 ? 26.252 17.152 -8.290 1.00 35.87 297 GLY A CA 1
ATOM 1697 C C . GLY A 1 297 ? 26.148 16.090 -7.209 1.00 36.97 297 GLY A C 1
ATOM 1698 O O . GLY A 1 297 ? 25.560 16.337 -6.155 1.00 37.28 297 GLY A O 1
ATOM 1699 N N . PHE A 1 298 ? 26.721 14.914 -7.461 1.00 37.87 298 PHE A N 1
ATOM 1700 C CA . PHE A 1 298 ? 26.737 13.833 -6.474 1.00 38.84 298 PHE A CA 1
ATOM 1701 C C . PHE A 1 298 ? 27.883 14.018 -5.489 1.00 39.96 298 PHE A C 1
ATOM 1702 O O . PHE A 1 298 ? 28.774 14.846 -5.699 1.00 40.04 298 PHE A O 1
ATOM 1710 N N . THR A 1 299 ? 27.846 13.236 -4.413 1.00 40.90 299 THR A N 1
ATOM 1711 C CA . THR A 1 299 ? 28.933 13.195 -3.440 1.00 41.54 299 THR A CA 1
ATOM 1712 C C . THR A 1 299 ? 30.127 12.473 -4.057 1.00 42.22 299 THR A C 1
ATOM 1713 O O . THR A 1 299 ? 29.959 11.594 -4.907 1.00 41.88 299 THR A O 1
ATOM 1717 N N . GLU A 1 300 ? 31.329 12.853 -3.630 1.00 43.13 300 GLU A N 1
ATOM 1718 C CA . GLU A 1 300 ? 32.552 12.212 -4.103 1.00 43.78 300 GLU A CA 1
ATOM 1719 C C . GLU A 1 300 ? 32.609 10.785 -3.562 1.00 44.37 300 GLU A C 1
ATOM 1720 O O . GLU A 1 300 ? 32.451 10.583 -2.357 1.00 44.63 300 GLU A O 1
ATOM 1726 N N . PRO A 1 301 ? 32.812 9.786 -4.444 1.00 44.65 301 PRO A N 1
ATOM 1727 C CA . PRO A 1 301 ? 33.015 8.418 -3.960 1.00 44.92 301 PRO A CA 1
ATOM 1728 C C . PRO A 1 301 ? 34.213 8.294 -3.003 1.00 45.41 301 PRO A C 1
ATOM 1729 O O . PRO A 1 301 ? 35.062 9.185 -2.975 1.00 45.70 301 PRO A O 1
ATOM 1733 N N . PRO A 1 302 ? 34.278 7.198 -2.219 1.00 45.76 302 PRO A N 1
ATOM 1734 C CA . PRO A 1 302 ? 35.337 6.977 -1.219 1.00 45.96 302 PRO A CA 1
ATOM 1735 C C . PRO A 1 302 ? 36.780 7.114 -1.728 1.00 46.21 302 PRO A C 1
ATOM 1736 O O . PRO A 1 302 ? 37.025 7.117 -2.934 1.00 46.09 302 PRO A O 1
ATOM 1740 N N . ASN A 1 303 ? 37.720 7.206 -0.790 1.00 46.60 303 ASN A N 1
ATOM 1741 C CA . ASN A 1 303 ? 39.133 7.433 -1.105 1.00 46.76 303 ASN A CA 1
ATOM 1742 C C . ASN A 1 303 ? 39.786 6.238 -1.810 1.00 47.05 303 ASN A C 1
ATOM 1743 O O . ASN A 1 303 ? 39.305 5.107 -1.710 1.00 47.09 303 ASN A O 1
ATOM 1748 N N . TRP A 1 304 ? 40.879 6.511 -2.525 1.00 47.28 304 TRP A N 1
ATOM 1749 C CA . TRP A 1 304 ? 41.637 5.491 -3.258 1.00 47.15 304 TRP A CA 1
ATOM 1750 C C . TRP A 1 304 ? 42.038 4.319 -2.363 1.00 47.20 304 TRP A C 1
ATOM 1751 O O . TRP A 1 304 ? 42.294 3.214 -2.844 1.00 47.16 304 TRP A O 1
ATOM 1762 N N . GLU B 1 89 ? -10.084 -24.764 -23.757 1.00 29.82 89 GLU B N 1
ATOM 1763 C CA . GLU B 1 89 ? -8.869 -24.058 -23.245 1.00 28.94 89 GLU B CA 1
ATOM 1764 C C . GLU B 1 89 ? -8.882 -22.584 -23.650 1.00 28.68 89 GLU B C 1
ATOM 1765 O O . GLU B 1 89 ? -8.844 -22.259 -24.841 1.00 29.28 89 GLU B O 1
ATOM 1771 N N . LYS B 1 90 ? -8.940 -21.703 -22.654 1.00 27.66 90 LYS B N 1
ATOM 1772 C CA . LYS B 1 90 ? -8.899 -20.260 -22.880 1.00 26.47 90 LYS B CA 1
ATOM 1773 C C . LYS B 1 90 ? -7.479 -19.745 -22.664 1.00 24.95 90 LYS B C 1
ATOM 1774 O O . LYS B 1 90 ? -7.259 -18.815 -21.885 1.00 24.99 90 LYS B O 1
ATOM 1780 N N . THR B 1 91 ? -6.521 -20.360 -23.356 1.00 23.27 91 THR B N 1
ATOM 1781 C CA . THR B 1 91 ? -5.117 -19.973 -23.263 1.00 22.22 91 THR B CA 1
ATOM 1782 C C . THR B 1 91 ? -4.542 -19.748 -24.657 1.00 20.57 91 THR B C 1
ATOM 1783 O O . THR B 1 91 ? -4.718 -20.576 -25.553 1.00 19.76 91 THR B O 1
ATOM 1787 N N . ILE B 1 92 ? -3.872 -18.615 -24.840 1.00 19.23 92 ILE B N 1
ATOM 1788 C CA . ILE B 1 92 ? -3.096 -18.380 -26.051 1.00 18.56 92 ILE B CA 1
ATOM 1789 C C . ILE B 1 92 ? -1.644 -18.123 -25.659 1.00 17.27 92 ILE B C 1
ATOM 1790 O O . ILE B 1 92 ? -1.365 -17.412 -24.691 1.00 16.85 92 ILE B O 1
ATOM 1795 N N . ARG B 1 93 ? -0.728 -18.725 -26.409 1.00 15.64 93 ARG B N 1
ATOM 1796 C CA . ARG B 1 93 ? 0.691 -18.616 -26.131 1.00 15.69 93 ARG B CA 1
ATOM 1797 C C . ARG B 1 93 ? 1.367 -17.864 -27.271 1.00 13.90 93 ARG B C 1
ATOM 1798 O O . ARG B 1 93 ? 1.263 -18.257 -28.436 1.00 13.47 93 ARG B O 1
ATOM 1806 N N . ILE B 1 94 ? 2.047 -16.778 -26.919 1.00 12.70 94 ILE B N 1
ATOM 1807 C CA . ILE B 1 94 ? 2.626 -15.868 -27.894 1.00 12.80 94 ILE B CA 1
ATOM 1808 C C . ILE B 1 94 ? 4.140 -15.789 -27.709 1.00 12.31 94 ILE B C 1
ATOM 1809 O O . ILE B 1 94 ? 4.623 -15.446 -26.628 1.00 11.72 94 ILE B O 1
ATOM 1814 N N . GLY B 1 95 ? 4.879 -16.118 -28.769 1.00 11.36 95 GLY B N 1
ATOM 1815 C CA . GLY B 1 95 ? 6.329 -15.975 -28.787 1.00 11.60 95 GLY B CA 1
ATOM 1816 C C . GLY B 1 95 ? 6.700 -14.617 -29.354 1.00 11.15 95 GLY B C 1
ATOM 1817 O O . GLY B 1 95 ? 6.012 -14.101 -30.228 1.00 10.99 95 GLY B O 1
ATOM 1818 N N . PHE B 1 96 ? 7.783 -14.029 -28.861 1.00 10.35 96 PHE B N 1
ATOM 1819 C CA . PHE B 1 96 ? 8.215 -12.724 -29.355 1.00 10.68 96 PHE B CA 1
ATOM 1820 C C . PHE B 1 96 ? 9.714 -12.526 -29.163 1.00 10.19 96 PHE B C 1
ATOM 1821 O O . PHE B 1 96 ? 10.290 -12.987 -28.175 1.00 9.78 96 PHE B O 1
ATOM 1829 N N . VAL B 1 97 ? 10.342 -11.837 -30.110 1.00 10.92 97 VAL B N 1
ATOM 1830 C CA . VAL B 1 97 ? 11.711 -11.401 -29.937 1.00 10.75 97 VAL B CA 1
ATOM 1831 C C . VAL B 1 97 ? 11.681 -10.275 -28.907 1.00 11.09 97 VAL B C 1
ATOM 1832 O O . VAL B 1 97 ? 10.875 -9.352 -29.020 1.00 10.68 97 VAL B O 1
ATOM 1836 N N . GLY B 1 98 ? 12.549 -10.364 -27.902 1.00 11.48 98 GLY B N 1
ATOM 1837 C CA . GLY B 1 98 ? 12.520 -9.441 -26.763 1.00 11.16 98 GLY B CA 1
ATOM 1838 C C . GLY B 1 98 ? 12.513 -7.967 -27.135 1.00 11.39 98 GLY B C 1
ATOM 1839 O O . GLY B 1 98 ? 11.773 -7.173 -26.545 1.00 11.98 98 GLY B O 1
ATOM 1840 N N A SER B 1 99 ? 13.318 -7.597 -28.121 0.50 11.13 99 SER B N 1
ATOM 1841 N N B SER B 1 99 ? 13.327 -7.618 -28.132 0.50 11.20 99 SER B N 1
ATOM 1842 C CA A SER B 1 99 ? 13.464 -6.190 -28.488 0.50 10.97 99 SER B CA 1
ATOM 1843 C CA B SER B 1 99 ? 13.493 -6.230 -28.585 0.50 11.13 99 SER B CA 1
ATOM 1844 C C A SER B 1 99 ? 12.213 -5.583 -29.138 0.50 10.60 99 SER B C 1
ATOM 1845 C C B SER B 1 99 ? 12.197 -5.595 -29.087 0.50 10.65 99 SER B C 1
ATOM 1846 O O A SER B 1 99 ? 12.100 -4.360 -29.238 0.50 10.59 99 SER B O 1
ATOM 1847 O O B SER B 1 99 ? 12.042 -4.373 -29.047 0.50 10.46 99 SER B O 1
ATOM 1852 N N . LEU B 1 100 ? 11.263 -6.425 -29.547 1.00 10.69 100 LEU B N 1
ATOM 1853 C CA . LEU B 1 100 ? 9.957 -5.936 -30.015 1.00 10.36 100 LEU B CA 1
ATOM 1854 C C . LEU B 1 100 ? 9.126 -5.272 -28.899 1.00 10.08 100 LEU B C 1
ATOM 1855 O O . LEU B 1 100 ? 8.178 -4.550 -29.184 1.00 10.54 100 LEU B O 1
ATOM 1860 N N . LEU B 1 101 ? 9.504 -5.487 -27.640 1.00 10.32 101 LEU B N 1
ATOM 1861 C CA . LEU B 1 101 ? 8.879 -4.783 -26.514 1.00 10.08 101 LEU B CA 1
ATOM 1862 C C . LEU B 1 101 ? 9.169 -3.277 -26.500 1.00 9.98 101 LEU B C 1
ATOM 1863 O O . LEU B 1 101 ? 8.504 -2.532 -25.779 1.00 9.85 101 LEU B O 1
ATOM 1868 N N . PHE B 1 102 ? 10.152 -2.832 -27.281 1.00 10.12 102 PHE B N 1
ATOM 1869 C CA . PHE B 1 102 ? 10.424 -1.405 -27.423 1.00 10.38 102 PHE B CA 1
ATOM 1870 C C . PHE B 1 102 ? 9.470 -0.724 -28.406 1.00 10.87 102 PHE B C 1
ATOM 1871 O O . PHE B 1 102 ? 9.442 0.508 -28.479 1.00 11.35 102 PHE B O 1
ATOM 1879 N N . GLY B 1 103 ? 8.702 -1.524 -29.152 1.00 10.53 103 GLY B N 1
ATOM 1880 C CA . GLY B 1 103 ? 7.787 -1.023 -30.176 1.00 11.10 103 GLY B CA 1
ATOM 1881 C C . GLY B 1 103 ? 6.327 -1.136 -29.775 1.00 11.21 103 GLY B C 1
ATOM 1882 O O . GLY B 1 103 ? 5.964 -0.863 -28.627 1.00 10.83 103 GLY B O 1
ATOM 1883 N N . LEU B 1 104 ? 5.489 -1.551 -30.724 1.00 10.79 104 LEU B N 1
ATOM 1884 C CA . LEU B 1 104 ? 4.039 -1.571 -30.529 1.00 10.79 104 LEU B CA 1
ATOM 1885 C C . LEU B 1 104 ? 3.511 -2.815 -29.805 1.00 11.36 104 LEU B C 1
ATOM 1886 O O . LEU B 1 104 ? 2.353 -2.832 -29.381 1.00 11.87 104 LEU B O 1
ATOM 1891 N N . LEU B 1 105 ? 4.350 -3.839 -29.643 1.00 12.04 105 LEU B N 1
ATOM 1892 C CA . LEU B 1 105 ? 3.890 -5.120 -29.096 1.00 11.87 105 LEU B CA 1
ATOM 1893 C C . LEU B 1 105 ? 3.181 -4.991 -27.735 1.00 10.85 105 LEU B C 1
ATOM 1894 O O . LEU B 1 105 ? 2.111 -5.562 -27.551 1.00 11.11 105 LEU B O 1
ATOM 1899 N N . PRO B 1 106 ? 3.765 -4.244 -26.777 1.00 10.77 106 PRO B N 1
ATOM 1900 C CA . PRO B 1 106 ? 3.043 -4.108 -25.504 1.00 11.13 106 PRO B CA 1
ATOM 1901 C C . PRO B 1 106 ? 1.640 -3.491 -25.612 1.00 10.72 106 PRO B C 1
ATOM 1902 O O . PRO B 1 106 ? 0.731 -3.931 -24.911 1.00 9.94 106 PRO B O 1
ATOM 1906 N N . ARG B 1 107 ? 1.472 -2.491 -26.476 1.00 10.98 107 ARG B N 1
ATOM 1907 C CA . ARG B 1 107 ? 0.153 -1.889 -26.726 1.00 11.79 107 ARG B CA 1
ATOM 1908 C C . ARG B 1 107 ? -0.833 -2.895 -27.316 1.00 11.75 107 ARG B C 1
ATOM 1909 O O . ARG B 1 107 ? -2.025 -2.905 -26.966 1.00 11.25 107 ARG B O 1
ATOM 1917 N N . ILE B 1 108 ? -0.327 -3.730 -28.221 1.00 12.00 108 ILE B N 1
ATOM 1918 C CA . ILE B 1 108 ? -1.123 -4.772 -28.859 1.00 12.04 108 ILE B CA 1
ATOM 1919 C C . ILE B 1 108 ? -1.602 -5.776 -27.816 1.00 12.14 108 ILE B C 1
ATOM 1920 O O . ILE B 1 108 ? -2.781 -6.120 -27.772 1.00 12.26 108 ILE B O 1
ATOM 1925 N N . ILE B 1 109 ? -0.690 -6.232 -26.967 1.00 12.03 109 ILE B N 1
ATOM 1926 C CA . ILE B 1 109 ? -1.039 -7.190 -25.930 1.00 12.29 109 ILE B CA 1
ATOM 1927 C C . ILE B 1 109 ? -2.012 -6.574 -24.916 1.00 12.60 109 ILE B C 1
ATOM 1928 O O . ILE B 1 109 ? -2.959 -7.231 -24.489 1.00 12.04 109 ILE B O 1
ATOM 1933 N N . HIS B 1 110 ? -1.794 -5.314 -24.549 1.00 12.78 110 HIS B N 1
ATOM 1934 C CA . HIS B 1 110 ? -2.672 -4.650 -23.581 1.00 13.39 110 HIS B CA 1
ATOM 1935 C C . HIS B 1 110 ? -4.114 -4.558 -24.089 1.00 13.93 110 HIS B C 1
ATOM 1936 O O . HIS B 1 110 ? -5.052 -4.850 -23.350 1.00 13.92 110 HIS B O 1
ATOM 1943 N N . LEU B 1 111 ? -4.282 -4.160 -25.347 1.00 14.30 111 LEU B N 1
ATOM 1944 C CA . LEU B 1 111 ? -5.610 -4.090 -25.962 1.00 15.12 111 LEU B CA 1
ATOM 1945 C C . LEU B 1 111 ? -6.238 -5.482 -26.097 1.00 15.46 111 LEU B C 1
ATOM 1946 O O . LEU B 1 111 ? -7.439 -5.657 -25.872 1.00 15.37 111 LEU B O 1
ATOM 1951 N N . TYR B 1 112 ? -5.420 -6.464 -26.463 1.00 15.48 112 TYR B N 1
ATOM 1952 C CA . TYR B 1 112 ? -5.870 -7.854 -26.603 1.00 16.50 112 TYR B CA 1
ATOM 1953 C C . TYR B 1 112 ? -6.414 -8.388 -25.276 1.00 16.74 112 TYR B C 1
ATOM 1954 O O . TYR B 1 112 ? -7.464 -9.027 -25.245 1.00 16.90 112 TYR B O 1
ATOM 1963 N N . ARG B 1 113 ? -5.694 -8.114 -24.190 1.00 17.96 113 ARG B N 1
ATOM 1964 C CA . ARG B 1 113 ? -6.123 -8.484 -22.835 1.00 20.09 113 ARG B CA 1
ATOM 1965 C C . ARG B 1 113 ? -7.449 -7.838 -22.459 1.00 20.60 113 ARG B C 1
ATOM 1966 O O . ARG B 1 113 ? -8.312 -8.482 -21.862 1.00 20.40 113 ARG B O 1
ATOM 1974 N N . GLN B 1 114 ? -7.589 -6.554 -22.786 1.00 21.87 114 GLN B N 1
ATOM 1975 C CA . GLN B 1 114 ? -8.821 -5.811 -22.519 1.00 22.95 114 GLN B CA 1
ATOM 1976 C C . GLN B 1 114 ? -9.997 -6.422 -23.256 1.00 23.28 114 GLN B C 1
ATOM 1977 O O . GLN B 1 114 ? -11.080 -6.561 -22.690 1.00 24.08 114 GLN B O 1
ATOM 1983 N N . ALA B 1 115 ? -9.768 -6.781 -24.518 1.00 23.36 115 ALA B N 1
ATOM 1984 C CA . ALA B 1 115 ? -10.793 -7.382 -25.371 1.00 23.57 115 ALA B CA 1
ATOM 1985 C C . ALA B 1 115 ? -11.173 -8.804 -24.956 1.00 23.92 115 ALA B C 1
ATOM 1986 O O . ALA B 1 115 ? -12.267 -9.271 -25.280 1.00 24.50 115 ALA B O 1
ATOM 1988 N N . HIS B 1 116 ? -10.276 -9.491 -24.250 1.00 23.56 116 HIS B N 1
ATOM 1989 C CA . HIS B 1 116 ? -10.479 -10.890 -23.879 1.00 23.66 116 HIS B CA 1
ATOM 1990 C C . HIS B 1 116 ? -10.171 -11.132 -22.404 1.00 23.19 116 HIS B C 1
ATOM 1991 O O . HIS B 1 116 ? -9.147 -11.723 -22.072 1.00 22.60 116 HIS B O 1
ATOM 1998 N N . PRO B 1 117 ? -11.066 -10.677 -21.507 1.00 23.37 117 PRO B N 1
ATOM 1999 C CA . PRO B 1 117 ? -10.853 -10.849 -20.068 1.00 23.74 117 PRO B CA 1
ATOM 2000 C C . PRO B 1 117 ? -10.827 -12.303 -19.585 1.00 23.92 117 PRO B C 1
ATOM 2001 O O . PRO B 1 117 ? -10.245 -12.580 -18.538 1.00 24.38 117 PRO B O 1
ATOM 2005 N N . ASN B 1 118 ? -11.447 -13.216 -20.333 1.00 24.14 118 ASN B N 1
ATOM 2006 C CA . ASN B 1 118 ? -11.469 -14.641 -19.970 1.00 24.36 118 ASN B CA 1
ATOM 2007 C C . ASN B 1 118 ? -10.298 -15.441 -20.543 1.00 24.51 118 ASN B C 1
ATOM 2008 O O . ASN B 1 118 ? -10.163 -16.633 -20.260 1.00 24.02 118 ASN B O 1
ATOM 2013 N N . LEU B 1 119 ? -9.457 -14.782 -21.336 1.00 24.48 119 LEU B N 1
ATOM 2014 C CA . LEU B 1 119 ? -8.337 -15.437 -22.009 1.00 24.16 119 LEU B CA 1
ATOM 2015 C C . LEU B 1 119 ? -7.061 -15.315 -21.180 1.00 23.95 119 LEU B C 1
ATOM 2016 O O . LEU B 1 119 ? -6.732 -14.236 -20.683 1.00 24.02 119 LEU B O 1
ATOM 2021 N N . ARG B 1 120 ? -6.352 -16.431 -21.024 1.00 23.51 120 ARG B N 1
ATOM 2022 C CA . ARG B 1 120 ? -5.040 -16.431 -20.392 1.00 23.01 120 ARG B CA 1
ATOM 2023 C C . ARG B 1 120 ? -3.996 -16.245 -21.486 1.00 21.77 120 ARG B C 1
ATOM 2024 O O . ARG B 1 120 ? -3.900 -17.061 -22.399 1.00 21.01 120 ARG B O 1
ATOM 2032 N N . ILE B 1 121 ? -3.230 -15.163 -21.396 1.00 21.02 121 ILE B N 1
ATOM 2033 C CA . ILE B 1 121 ? -2.211 -14.843 -22.392 1.00 20.35 121 ILE B CA 1
ATOM 2034 C C . ILE B 1 121 ? -0.837 -15.126 -21.804 1.00 19.59 121 ILE B C 1
ATOM 2035 O O . ILE B 1 121 ? -0.423 -14.474 -20.846 1.00 19.86 121 ILE B O 1
ATOM 2040 N N . GLU B 1 122 ? -0.145 -16.112 -22.367 1.00 17.81 122 GLU B N 1
ATOM 2041 C CA . GLU B 1 122 ? 1.197 -16.461 -21.921 1.00 17.11 122 GLU B CA 1
ATOM 2042 C C . GLU B 1 122 ? 2.206 -15.919 -22.921 1.00 15.77 122 GLU B C 1
ATOM 2043 O O . GLU B 1 122 ? 2.089 -16.173 -24.117 1.00 15.22 122 GLU B O 1
ATOM 2049 N N . LEU B 1 123 ? 3.183 -15.168 -22.424 1.00 14.52 123 LEU B N 1
ATOM 2050 C CA . LEU B 1 123 ? 4.188 -14.534 -23.273 1.00 14.26 123 LEU B CA 1
ATOM 2051 C C . LEU B 1 123 ? 5.555 -15.195 -23.099 1.00 13.49 123 LEU B C 1
ATOM 2052 O O . LEU B 1 123 ? 6.044 -15.336 -21.975 1.00 13.14 123 LEU B O 1
ATOM 2057 N N . TYR B 1 124 ? 6.170 -15.583 -24.216 1.00 12.58 124 TYR B N 1
ATOM 2058 C CA . TYR B 1 124 ? 7.454 -16.281 -24.208 1.00 12.56 124 TYR B CA 1
ATOM 2059 C C . TYR B 1 124 ? 8.463 -15.582 -25.105 1.00 12.20 124 TYR B C 1
ATOM 2060 O O . TYR B 1 124 ? 8.255 -15.473 -26.312 1.00 11.63 124 TYR B O 1
ATOM 2069 N N . GLU B 1 125 ? 9.552 -15.106 -24.513 1.00 11.90 125 GLU B N 1
ATOM 2070 C CA . GLU B 1 125 ? 10.621 -14.479 -25.284 1.00 12.32 125 GLU B CA 1
ATOM 2071 C C . GLU B 1 125 ? 11.408 -15.559 -26.019 1.00 11.80 125 GLU B C 1
ATOM 2072 O O . GLU B 1 125 ? 11.864 -16.526 -25.406 1.00 11.28 125 GLU B O 1
ATOM 2078 N N . MET B 1 126 ? 11.572 -15.390 -27.327 1.00 11.72 126 MET B N 1
ATOM 2079 C CA . MET B 1 126 ? 12.409 -16.298 -28.102 1.00 12.26 126 MET B CA 1
ATOM 2080 C C . MET B 1 126 ? 12.786 -15.686 -29.439 1.00 11.48 126 MET B C 1
ATOM 2081 O O . MET B 1 126 ? 12.017 -14.910 -30.023 1.00 10.47 126 MET B O 1
ATOM 2086 N N . GLY B 1 127 ? 13.970 -16.056 -29.919 1.00 10.58 127 GLY B N 1
ATOM 2087 C CA . GLY B 1 127 ? 14.466 -15.592 -31.207 1.00 10.39 127 GLY B CA 1
ATOM 2088 C C . GLY B 1 127 ? 13.579 -16.065 -32.343 1.00 10.12 127 GLY B C 1
ATOM 2089 O O . GLY B 1 127 ? 12.820 -17.026 -32.194 1.00 9.38 127 GLY B O 1
ATOM 2090 N N . THR B 1 128 ? 13.683 -15.404 -33.490 1.00 9.57 128 THR B N 1
ATOM 2091 C CA . THR B 1 128 ? 12.804 -15.716 -34.612 1.00 9.96 128 THR B CA 1
ATOM 2092 C C . THR B 1 128 ? 12.955 -17.178 -35.056 1.00 9.98 128 THR B C 1
ATOM 2093 O O . THR B 1 128 ? 11.956 -17.877 -35.265 1.00 9.37 128 THR B O 1
ATOM 2097 N N . LYS B 1 129 ? 14.197 -17.642 -35.176 1.00 10.95 129 LYS B N 1
ATOM 2098 C CA . LYS B 1 129 ? 14.462 -19.031 -35.564 1.00 10.65 129 LYS B CA 1
ATOM 2099 C C . LYS B 1 129 ? 13.800 -20.029 -34.615 1.00 9.92 129 LYS B C 1
ATOM 2100 O O . LYS B 1 129 ? 13.173 -20.988 -35.062 1.00 10.54 129 LYS B O 1
ATOM 2106 N N . ALA B 1 130 ? 13.933 -19.796 -33.312 1.00 9.66 130 ALA B N 1
ATOM 2107 C CA . ALA B 1 130 ? 13.335 -20.680 -32.299 1.00 10.17 130 ALA B CA 1
ATOM 2108 C C . ALA B 1 130 ? 11.805 -20.784 -32.397 1.00 10.22 130 ALA B C 1
ATOM 2109 O O . ALA B 1 130 ? 11.211 -21.779 -31.971 1.00 9.64 130 ALA B O 1
ATOM 2111 N N . GLN B 1 131 ? 11.158 -19.759 -32.946 1.00 10.24 131 GLN B N 1
ATOM 2112 C CA . GLN B 1 131 ? 9.699 -19.772 -33.061 1.00 10.42 131 GLN B CA 1
ATOM 2113 C C . GLN B 1 131 ? 9.174 -20.843 -34.030 1.00 10.52 131 GLN B C 1
ATOM 2114 O O . GLN B 1 131 ? 8.035 -21.278 -33.905 1.00 10.39 131 GLN B O 1
ATOM 2120 N N . THR B 1 132 ? 9.997 -21.277 -34.983 1.00 11.17 132 THR B N 1
ATOM 2121 C CA . THR B 1 132 ? 9.572 -22.311 -35.931 1.00 11.57 132 THR B CA 1
ATOM 2122 C C . THR B 1 132 ? 9.178 -23.612 -35.232 1.00 11.24 132 THR B C 1
ATOM 2123 O O . THR B 1 132 ? 8.052 -24.091 -35.395 1.00 11.08 132 THR B O 1
ATOM 2127 N N . GLU B 1 133 ? 10.095 -24.184 -34.455 1.00 11.86 133 GLU B N 1
ATOM 2128 C CA . GLU B 1 133 ? 9.797 -25.437 -33.760 1.00 11.93 133 GLU B CA 1
ATOM 2129 C C . GLU B 1 133 ? 8.764 -25.234 -32.651 1.00 11.56 133 GLU B C 1
ATOM 2130 O O . GLU B 1 133 ? 7.968 -26.124 -32.376 1.00 11.07 133 GLU B O 1
ATOM 2136 N N . ALA B 1 134 ? 8.775 -24.066 -32.017 1.00 11.55 134 ALA B N 1
ATOM 2137 C CA . ALA B 1 134 ? 7.778 -23.754 -30.998 1.00 11.39 134 ALA B CA 1
ATOM 2138 C C . ALA B 1 134 ? 6.367 -23.795 -31.585 1.00 10.82 134 ALA B C 1
ATOM 2139 O O . ALA B 1 134 ? 5.459 -24.326 -30.962 1.00 10.89 134 ALA B O 1
ATOM 2141 N N . LEU B 1 135 ? 6.191 -23.243 -32.785 1.00 11.16 135 LEU B N 1
ATOM 2142 C CA . LEU B 1 135 ? 4.895 -23.304 -33.471 1.00 11.36 135 LEU B CA 1
ATOM 2143 C C . LEU B 1 135 ? 4.546 -24.736 -33.883 1.00 11.55 135 LEU B C 1
ATOM 2144 O O . LEU B 1 135 ? 3.433 -25.207 -33.637 1.00 10.31 135 LEU B O 1
ATOM 2149 N N . LYS B 1 136 ? 5.501 -25.422 -34.503 1.00 11.88 136 LYS B N 1
ATOM 2150 C CA . LYS B 1 136 ? 5.292 -26.800 -34.969 1.00 13.92 136 LYS B CA 1
ATOM 2151 C C . LYS B 1 136 ? 4.895 -27.741 -33.834 1.00 13.81 136 LYS B C 1
ATOM 2152 O O . LYS B 1 136 ? 4.062 -28.632 -34.024 1.00 14.83 136 LYS B O 1
ATOM 2158 N N . GLU B 1 137 ? 5.486 -27.526 -32.660 1.00 13.11 137 GLU B N 1
ATOM 2159 C CA . GLU B 1 137 ? 5.259 -28.372 -31.487 1.00 13.44 137 GLU B CA 1
ATOM 2160 C C . GLU B 1 137 ? 4.076 -27.926 -30.621 1.00 13.49 137 GLU B C 1
ATOM 2161 O O . GLU B 1 137 ? 3.684 -28.637 -29.696 1.00 14.00 137 GLU B O 1
ATOM 2167 N N . GLY B 1 138 ? 3.510 -26.757 -30.917 1.00 12.30 138 GLY B N 1
ATOM 2168 C CA . GLY B 1 138 ? 2.366 -26.240 -30.166 1.00 11.98 138 GLY B CA 1
ATOM 2169 C C . GLY B 1 138 ? 2.744 -25.554 -28.863 1.00 12.29 138 GLY B C 1
ATOM 2170 O O . GLY B 1 138 ? 1.887 -25.337 -28.007 1.00 12.53 138 GLY B O 1
ATOM 2171 N N . ARG B 1 139 ? 4.020 -25.202 -28.711 1.00 11.22 139 ARG B N 1
ATOM 2172 C CA . ARG B 1 139 ? 4.484 -24.485 -27.516 1.00 11.14 139 ARG B CA 1
ATOM 2173 C C . ARG B 1 139 ? 4.107 -23.006 -27.567 1.00 10.79 139 ARG B C 1
ATOM 2174 O O . ARG B 1 139 ? 3.969 -22.355 -26.527 1.00 11.43 139 ARG B O 1
ATOM 2182 N N . ILE B 1 140 ? 3.965 -22.471 -28.776 1.00 9.90 140 ILE B N 1
ATOM 2183 C CA . ILE B 1 140 ? 3.338 -21.166 -28.974 1.00 10.00 140 ILE B CA 1
ATOM 2184 C C . ILE B 1 140 ? 2.328 -21.278 -30.103 1.00 10.15 140 ILE B C 1
ATOM 2185 O O . ILE B 1 140 ? 2.400 -22.203 -30.911 1.00 9.99 140 ILE B O 1
ATOM 2190 N N . ASP B 1 141 ? 1.409 -20.320 -30.150 1.00 9.60 141 ASP B N 1
ATOM 2191 C CA . ASP B 1 141 ? 0.358 -20.260 -31.164 1.00 9.67 141 ASP B CA 1
ATOM 2192 C C . ASP B 1 141 ? 0.615 -19.181 -32.217 1.00 9.87 141 ASP B C 1
ATOM 2193 O O . ASP B 1 141 ? 0.124 -19.271 -33.342 1.00 10.08 141 ASP B O 1
ATOM 2198 N N . ALA B 1 142 ? 1.377 -18.157 -31.847 1.00 9.35 142 ALA B N 1
ATOM 2199 C CA . ALA B 1 142 ? 1.773 -17.106 -32.779 1.00 9.25 142 ALA B CA 1
ATOM 2200 C C . ALA B 1 142 ? 3.116 -16.563 -32.338 1.00 8.68 142 ALA B C 1
ATOM 2201 O O . ALA B 1 142 ? 3.410 -16.521 -31.145 1.00 8.57 142 ALA B O 1
ATOM 2203 N N . GLY B 1 143 ? 3.934 -16.180 -33.307 1.00 8.18 143 GLY B N 1
ATOM 2204 C CA . GLY B 1 143 ? 5.278 -15.689 -33.040 1.00 8.84 143 GLY B CA 1
ATOM 2205 C C . GLY B 1 143 ? 5.527 -14.370 -33.739 1.00 8.53 143 GLY B C 1
ATOM 2206 O O . GLY B 1 143 ? 5.311 -14.256 -34.952 1.00 8.62 143 GLY B O 1
ATOM 2207 N N . PHE B 1 144 ? 5.954 -13.371 -32.969 1.00 9.47 144 PHE B N 1
ATOM 2208 C CA . PHE B 1 144 ? 6.367 -12.081 -33.506 1.00 9.17 144 PHE B CA 1
ATOM 2209 C C . PHE B 1 144 ? 7.882 -12.091 -33.705 1.00 9.57 144 PHE B C 1
ATOM 2210 O O . PHE B 1 144 ? 8.636 -12.202 -32.740 1.00 9.67 144 PHE B O 1
ATOM 2218 N N . GLY B 1 145 ? 8.320 -11.963 -34.955 1.00 9.31 145 GLY B N 1
ATOM 2219 C CA . GLY B 1 145 ? 9.733 -12.079 -35.299 1.00 9.56 145 GLY B CA 1
ATOM 2220 C C . GLY B 1 145 ? 10.192 -11.007 -36.263 1.00 9.90 145 GLY B C 1
ATOM 2221 O O . GLY B 1 145 ? 9.401 -10.167 -36.690 1.00 9.10 145 GLY B O 1
ATOM 2222 N N . ARG B 1 146 ? 11.473 -11.058 -36.617 1.00 9.69 146 ARG B N 1
ATOM 2223 C CA . ARG B 1 146 ? 12.124 -9.979 -37.359 1.00 9.96 146 ARG B CA 1
ATOM 2224 C C . ARG B 1 146 ? 12.695 -10.430 -38.701 1.00 10.18 146 ARG B C 1
ATOM 2225 O O . ARG B 1 146 ? 13.534 -9.740 -39.296 1.00 10.51 146 ARG B O 1
ATOM 2233 N N . LEU B 1 147 ? 12.239 -11.592 -39.160 1.00 10.68 147 LEU B N 1
ATOM 2234 C CA . LEU B 1 147 ? 12.554 -12.117 -40.480 1.00 11.42 147 LEU B CA 1
ATOM 2235 C C . LEU B 1 147 ? 11.628 -13.295 -40.758 1.00 12.04 147 LEU B C 1
ATOM 2236 O O . LEU B 1 147 ? 10.950 -13.783 -39.853 1.00 11.83 147 LEU B O 1
ATOM 2241 N N . LYS B 1 148 ? 11.603 -13.729 -42.011 1.00 12.24 148 LYS B N 1
ATOM 2242 C CA . LYS B 1 148 ? 10.789 -14.859 -42.436 1.00 12.79 148 LYS B CA 1
ATOM 2243 C C . LYS B 1 148 ? 11.711 -16.030 -42.729 1.00 13.24 148 LYS B C 1
ATOM 2244 O O . LYS B 1 148 ? 12.543 -15.956 -43.633 1.00 12.69 148 LYS B O 1
ATOM 2250 N N . ILE B 1 149 ? 11.572 -17.095 -41.949 1.00 14.16 149 ILE B N 1
ATOM 2251 C CA . ILE B 1 149 ? 12.282 -18.341 -42.203 1.00 14.13 149 ILE B CA 1
ATOM 2252 C C . ILE B 1 149 ? 11.273 -19.356 -42.726 1.00 14.02 149 ILE B C 1
ATOM 2253 O O . ILE B 1 149 ? 10.319 -19.709 -42.037 1.00 13.78 149 ILE B O 1
ATOM 2258 N N . SER B 1 150 ? 11.497 -19.821 -43.949 1.00 14.53 150 SER B N 1
ATOM 2259 C CA . SER B 1 150 ? 10.564 -20.716 -44.615 1.00 14.78 150 SER B CA 1
ATOM 2260 C C . SER B 1 150 ? 10.640 -22.130 -44.041 1.00 15.21 150 SER B C 1
ATOM 2261 O O . SER B 1 150 ? 11.724 -22.704 -43.902 1.00 16.41 150 SER B O 1
ATOM 2264 N N . ASP B 1 151 ? 9.477 -22.658 -43.671 1.00 14.49 151 ASP B N 1
ATOM 2265 C CA . ASP B 1 151 ? 9.312 -24.051 -43.274 1.00 14.06 151 ASP B CA 1
ATOM 2266 C C . ASP B 1 151 ? 7.888 -24.421 -43.679 1.00 13.89 151 ASP B C 1
ATOM 2267 O O . ASP B 1 151 ? 6.954 -23.671 -43.384 1.00 13.84 151 ASP B O 1
ATOM 2272 N N . PRO B 1 152 ? 7.706 -25.570 -44.358 1.00 13.92 152 PRO B N 1
ATOM 2273 C CA . PRO B 1 152 ? 6.356 -25.897 -44.843 1.00 13.88 152 PRO B CA 1
ATOM 2274 C C . PRO B 1 152 ? 5.267 -25.910 -43.763 1.00 13.65 152 PRO B C 1
ATOM 2275 O O . PRO B 1 152 ? 4.111 -25.618 -44.063 1.00 13.41 152 PRO B O 1
ATOM 2279 N N . ALA B 1 153 ? 5.648 -26.221 -42.524 1.00 12.96 153 ALA B N 1
ATOM 2280 C CA . ALA B 1 153 ? 4.701 -26.357 -41.418 1.00 13.00 153 ALA B CA 1
ATOM 2281 C C . ALA B 1 153 ? 4.194 -25.038 -40.827 1.00 12.05 153 ALA B C 1
ATOM 2282 O O . ALA B 1 153 ? 3.258 -25.050 -40.017 1.00 10.80 153 ALA B O 1
ATOM 2284 N N . ILE B 1 154 ? 4.807 -23.917 -41.210 1.00 11.03 154 ILE B N 1
ATOM 2285 C CA . ILE B 1 154 ? 4.377 -22.603 -40.731 1.00 11.21 154 ILE B CA 1
ATOM 2286 C C . ILE B 1 154 ? 4.089 -21.658 -41.893 1.00 10.71 154 ILE B C 1
ATOM 2287 O O . ILE B 1 154 ? 4.445 -21.933 -43.044 1.00 10.35 154 ILE B O 1
ATOM 2292 N N . LYS B 1 155 ? 3.427 -20.551 -41.575 1.00 10.14 155 LYS B N 1
ATOM 2293 C CA . LYS B 1 155 ? 3.161 -19.502 -42.549 1.00 10.12 155 LYS B CA 1
ATOM 2294 C C . LYS B 1 155 ? 3.333 -18.142 -41.892 1.00 10.20 155 LYS B C 1
ATOM 2295 O O . LYS B 1 155 ? 3.388 -18.037 -40.666 1.00 10.89 155 LYS B O 1
ATOM 2301 N N . HIS B 1 156 ? 3.420 -17.106 -42.720 1.00 10.59 156 HIS B N 1
ATOM 2302 C CA . HIS B 1 156 ? 3.809 -15.770 -42.261 1.00 10.46 156 HIS B CA 1
ATOM 2303 C C . HIS B 1 156 ? 2.924 -14.689 -42.847 1.00 10.92 156 HIS B C 1
ATOM 2304 O O . HIS B 1 156 ? 2.386 -14.845 -43.950 1.00 10.95 156 HIS B O 1
ATOM 2311 N N . SER B 1 157 ? 2.797 -13.594 -42.101 1.00 10.49 157 SER B N 1
ATOM 2312 C CA . SER B 1 157 ? 2.274 -12.331 -42.614 1.00 11.12 157 SER B CA 1
ATOM 2313 C C . SER B 1 157 ? 3.238 -11.204 -42.227 1.00 11.16 157 SER B C 1
ATOM 2314 O O . SER B 1 157 ? 3.607 -11.070 -41.055 1.00 10.32 157 SER B O 1
ATOM 2317 N N . LEU B 1 158 ? 3.663 -10.407 -43.205 1.00 11.46 158 LEU B N 1
ATOM 2318 C CA . LEU B 1 158 ? 4.460 -9.215 -42.913 1.00 11.68 158 LEU B CA 1
ATOM 2319 C C . LEU B 1 158 ? 3.534 -8.185 -42.279 1.00 11.79 158 LEU B C 1
ATOM 2320 O O . LEU B 1 158 ? 2.542 -7.787 -42.890 1.00 11.79 158 LEU B O 1
ATOM 2325 N N . LEU B 1 159 ? 3.846 -7.771 -41.055 1.00 10.86 159 LEU B N 1
ATOM 2326 C CA . LEU B 1 159 ? 3.053 -6.751 -40.377 1.00 11.19 159 LEU B CA 1
ATOM 2327 C C . LEU B 1 159 ? 3.442 -5.376 -40.894 1.00 11.36 159 LEU B C 1
ATOM 2328 O O . LEU B 1 159 ? 2.594 -4.621 -41.377 1.00 11.95 159 LEU B O 1
ATOM 2333 N N . ARG B 1 160 ? 4.731 -5.069 -40.796 1.00 11.40 160 ARG B N 1
ATOM 2334 C CA . ARG B 1 160 ? 5.286 -3.821 -41.303 1.00 12.43 160 ARG B CA 1
ATOM 2335 C C . ARG B 1 160 ? 6.802 -3.903 -41.385 1.00 12.52 160 ARG B C 1
ATOM 2336 O O . ARG B 1 160 ? 7.413 -4.836 -40.855 1.00 12.50 160 ARG B O 1
ATOM 2344 N N . ASN B 1 161 ? 7.394 -2.924 -42.064 1.00 12.53 161 ASN B N 1
ATOM 2345 C CA . ASN B 1 161 ? 8.828 -2.693 -42.013 1.00 13.18 161 ASN B CA 1
ATOM 2346 C C . ASN B 1 161 ? 9.103 -1.460 -41.158 1.00 13.07 161 ASN B C 1
ATOM 2347 O O . ASN B 1 161 ? 8.370 -0.462 -41.236 1.00 14.09 161 ASN B O 1
ATOM 2352 N N . GLU B 1 162 ? 10.132 -1.549 -40.320 1.00 12.28 162 GLU B N 1
ATOM 2353 C CA . GLU B 1 162 ? 10.655 -0.405 -39.589 1.00 12.91 162 GLU B CA 1
ATOM 2354 C C . GLU B 1 162 ? 11.837 0.155 -40.344 1.00 12.39 162 GLU B C 1
ATOM 2355 O O . GLU B 1 162 ? 12.580 -0.598 -40.965 1.00 12.42 162 GLU B O 1
ATOM 2361 N N A ARG B 1 163 ? 12.036 1.466 -40.264 0.50 12.42 163 ARG B N 1
ATOM 2362 N N B ARG B 1 163 ? 12.024 1.469 -40.270 0.50 12.13 163 ARG B N 1
ATOM 2363 C CA A ARG B 1 163 ? 13.257 2.069 -40.780 0.50 12.87 163 ARG B CA 1
ATOM 2364 C CA B ARG B 1 163 ? 13.264 2.080 -40.731 0.50 12.37 163 ARG B CA 1
ATOM 2365 C C A ARG B 1 163 ? 14.416 1.710 -39.843 0.50 12.80 163 ARG B C 1
ATOM 2366 C C B ARG B 1 163 ? 14.412 1.630 -39.831 0.50 12.37 163 ARG B C 1
ATOM 2367 O O A ARG B 1 163 ? 14.232 1.612 -38.626 0.50 13.34 163 ARG B O 1
ATOM 2368 O O B ARG B 1 163 ? 14.218 1.390 -38.635 0.50 12.54 163 ARG B O 1
ATOM 2383 N N . LEU B 1 164 ? 15.593 1.487 -40.421 1.00 12.22 164 LEU B N 1
ATOM 2384 C CA . LEU B 1 164 ? 16.822 1.317 -39.653 1.00 12.55 164 LEU B CA 1
ATOM 2385 C C . LEU B 1 164 ? 17.411 2.703 -39.390 1.00 12.82 164 LEU B C 1
ATOM 2386 O O . LEU B 1 164 ? 17.296 3.598 -40.227 1.00 12.70 164 LEU B O 1
ATOM 2391 N N . MET B 1 165 ? 18.030 2.857 -38.223 1.00 12.53 165 MET B N 1
ATOM 2392 C CA . MET B 1 165 ? 18.774 4.056 -37.843 1.00 13.12 165 MET B CA 1
ATOM 2393 C C . MET B 1 165 ? 20.220 3.662 -37.605 1.00 13.31 165 MET B C 1
ATOM 2394 O O . MET B 1 165 ? 20.509 2.491 -37.351 1.00 12.42 165 MET B O 1
ATOM 2399 N 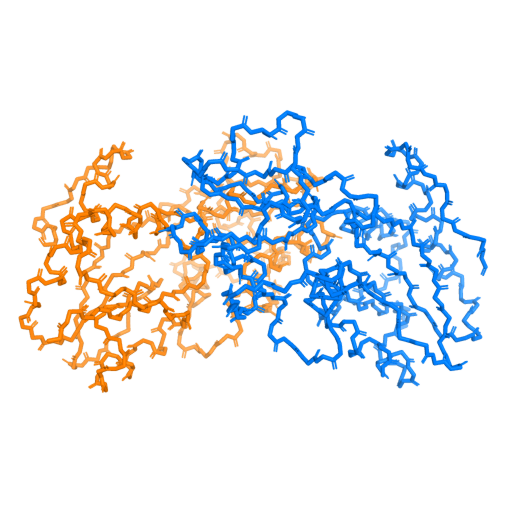N . VAL B 1 166 ? 21.120 4.638 -37.668 1.00 13.04 166 VAL B N 1
ATOM 2400 C CA . VAL B 1 166 ? 22.495 4.433 -37.234 1.00 12.91 166 VAL B CA 1
ATOM 2401 C C . VAL B 1 166 ? 22.649 5.063 -35.858 1.00 13.07 166 VAL B C 1
ATOM 2402 O O . VAL B 1 166 ? 22.536 6.285 -35.710 1.00 13.87 166 VAL B O 1
ATOM 2406 N N . ALA B 1 167 ? 22.884 4.225 -34.855 1.00 12.17 167 ALA B N 1
ATOM 2407 C CA . ALA B 1 167 ? 23.164 4.692 -33.507 1.00 12.34 167 ALA B CA 1
ATOM 2408 C C . ALA B 1 167 ? 24.640 5.061 -33.410 1.00 12.17 167 ALA B C 1
ATOM 2409 O O . ALA B 1 167 ? 25.512 4.236 -33.695 1.00 12.23 167 ALA B O 1
ATOM 2411 N N . VAL B 1 168 ? 24.916 6.302 -33.018 1.00 12.42 168 VAL B N 1
ATOM 2412 C CA . VAL B 1 168 ? 26.288 6.791 -32.908 1.00 12.70 168 VAL B CA 1
ATOM 2413 C C . VAL B 1 168 ? 26.489 7.576 -31.615 1.00 12.66 168 VAL B C 1
ATOM 2414 O O . VAL B 1 168 ? 25.525 8.044 -31.005 1.00 12.26 168 VAL B O 1
ATOM 2418 N N . HIS B 1 169 ? 27.744 7.714 -31.198 1.00 12.89 169 HIS B N 1
ATOM 2419 C CA . HIS B 1 169 ? 28.071 8.639 -30.114 1.00 13.47 169 HIS B CA 1
ATOM 2420 C C . HIS B 1 169 ? 27.862 10.053 -30.647 1.00 13.45 169 HIS B C 1
ATOM 2421 O O . HIS B 1 169 ? 28.111 10.315 -31.830 1.00 13.80 169 HIS B O 1
ATOM 2428 N N . ALA B 1 170 ? 27.406 10.957 -29.783 1.00 14.38 170 ALA B N 1
ATOM 2429 C CA . ALA B 1 170 ? 27.095 12.334 -30.184 1.00 15.70 170 ALA B CA 1
ATOM 2430 C C . ALA B 1 170 ? 28.278 13.069 -30.824 1.00 16.74 170 ALA B C 1
ATOM 2431 O O . ALA B 1 170 ? 28.082 13.971 -31.643 1.00 17.09 170 ALA B O 1
ATOM 2433 N N . SER B 1 171 ? 29.495 12.677 -30.450 1.00 17.13 171 SER B N 1
ATOM 2434 C CA . SER B 1 171 ? 30.718 13.281 -30.979 1.00 17.56 171 SER B CA 1
ATOM 2435 C C . SER B 1 171 ? 31.111 12.771 -32.368 1.00 18.21 171 SER B C 1
ATOM 2436 O O . SER B 1 171 ? 31.985 13.350 -33.011 1.00 18.27 171 SER B O 1
ATOM 2439 N N . HIS B 1 172 ? 30.481 11.693 -32.832 1.00 18.37 172 HIS B N 1
ATOM 2440 C CA . HIS B 1 172 ? 30.806 11.130 -34.141 1.00 18.67 172 HIS B CA 1
ATOM 2441 C C . HIS B 1 172 ? 30.436 12.104 -35.267 1.00 18.71 172 HIS B C 1
ATOM 2442 O O . HIS B 1 172 ? 29.393 12.757 -35.197 1.00 18.19 172 HIS B O 1
ATOM 2449 N N . PRO B 1 173 ? 31.300 12.226 -36.296 1.00 19.71 173 PRO B N 1
ATOM 2450 C CA . PRO B 1 173 ? 30.985 13.020 -37.493 1.00 19.99 173 PRO B CA 1
ATOM 2451 C C . PRO B 1 173 ? 29.593 12.767 -38.076 1.00 20.20 173 PRO B C 1
ATOM 2452 O O . PRO B 1 173 ? 28.907 13.712 -38.465 1.00 20.06 173 PRO B O 1
ATOM 2456 N N . LEU B 1 174 ? 29.184 11.501 -38.120 1.00 20.11 174 LEU B N 1
ATOM 2457 C CA . LEU B 1 174 ? 27.861 11.116 -38.613 1.00 20.45 174 LEU B CA 1
ATOM 2458 C C . LEU B 1 174 ? 26.718 11.846 -37.911 1.00 20.37 174 LEU B C 1
ATOM 2459 O O . LEU B 1 174 ? 25.688 12.106 -38.526 1.00 21.01 174 LEU B O 1
ATOM 2464 N N . ASN B 1 175 ? 26.894 12.191 -36.637 1.00 20.85 175 ASN B N 1
ATOM 2465 C CA . ASN B 1 175 ? 25.834 12.877 -35.896 1.00 21.02 175 ASN B CA 1
ATOM 2466 C C . ASN B 1 175 ? 25.519 14.288 -36.405 1.00 20.78 175 ASN B C 1
ATOM 2467 O O . ASN B 1 175 ? 24.465 14.837 -36.100 1.00 20.56 175 ASN B O 1
ATOM 2472 N N . GLN B 1 176 ? 26.425 14.869 -37.183 1.00 21.28 176 GLN B N 1
ATOM 2473 C CA . GLN B 1 176 ? 26.146 16.144 -37.846 1.00 21.96 176 GLN B CA 1
ATOM 2474 C C . GLN B 1 176 ? 25.051 16.014 -38.916 1.00 21.90 176 GLN B C 1
ATOM 2475 O O . GLN B 1 176 ? 24.499 17.022 -39.367 1.00 21.53 176 GLN B O 1
ATOM 2481 N N . MET B 1 177 ? 24.740 14.777 -39.308 1.00 21.85 177 MET B N 1
ATOM 2482 C CA . MET B 1 177 ? 23.651 14.486 -40.246 1.00 22.23 177 MET B CA 1
ATOM 2483 C C . MET B 1 177 ? 22.411 13.903 -39.558 1.00 22.30 177 MET B C 1
ATOM 2484 O O . MET B 1 177 ? 21.597 13.226 -40.189 1.00 21.30 177 MET B O 1
ATOM 2489 N N . LYS B 1 178 ? 22.264 14.198 -38.269 1.00 22.82 178 LYS B N 1
ATOM 2490 C CA . LYS B 1 178 ? 21.139 13.729 -37.463 1.00 23.10 178 LYS B CA 1
ATOM 2491 C C . LYS B 1 178 ? 19.777 14.130 -38.040 1.00 23.10 178 LYS B C 1
ATOM 2492 O O . LYS B 1 178 ? 18.834 13.345 -38.007 1.00 22.91 178 LYS B O 1
ATOM 2498 N N . ASP B 1 179 ? 19.679 15.354 -38.552 1.00 23.14 179 ASP B N 1
ATOM 2499 C CA . ASP B 1 179 ? 18.417 15.879 -39.083 1.00 23.35 179 ASP B CA 1
ATOM 2500 C C . ASP B 1 179 ? 18.195 15.542 -40.558 1.00 23.63 179 ASP B C 1
ATOM 2501 O O . ASP B 1 179 ? 17.085 15.709 -41.067 1.00 24.63 179 ASP B O 1
ATOM 2506 N N . LYS B 1 180 ? 19.241 15.069 -41.232 1.00 22.81 180 LYS B N 1
ATOM 2507 C CA . LYS B 1 180 ? 19.233 14.905 -42.688 1.00 21.63 180 LYS B CA 1
ATOM 2508 C C . LYS B 1 180 ? 19.289 13.435 -43.104 1.00 20.75 180 LYS B C 1
ATOM 2509 O O . LYS B 1 180 ? 18.548 13.007 -43.990 1.00 21.04 180 LYS B O 1
ATOM 2515 N N . GLY B 1 181 ? 20.176 12.674 -42.470 1.00 19.33 181 GLY B N 1
ATOM 2516 C CA . GLY B 1 181 ? 20.323 11.248 -42.747 1.00 18.44 181 GLY B CA 1
ATOM 2517 C C . GLY B 1 181 ? 21.617 10.933 -43.473 1.00 17.13 181 GLY B C 1
ATOM 2518 O O . GLY B 1 181 ? 22.247 11.815 -44.066 1.00 16.89 181 GLY B O 1
ATOM 2519 N N . VAL B 1 182 ? 22.009 9.664 -43.420 1.00 15.94 182 VAL B N 1
ATOM 2520 C CA . VAL B 1 182 ? 23.208 9.180 -44.101 1.00 15.66 182 VAL B CA 1
ATOM 2521 C C . VAL B 1 182 ? 22.865 7.925 -44.895 1.00 14.74 182 VAL B C 1
ATOM 2522 O O . VAL B 1 182 ? 21.721 7.467 -44.873 1.00 13.79 182 VAL B O 1
ATOM 2526 N N . HIS B 1 183 ? 23.850 7.384 -45.606 1.00 14.37 183 HIS B N 1
ATOM 2527 C CA . HIS B 1 183 ? 23.653 6.168 -46.395 1.00 14.37 183 HIS B CA 1
ATOM 2528 C C . HIS B 1 183 ? 24.564 5.042 -45.924 1.00 13.80 183 HIS B C 1
ATOM 2529 O O . HIS B 1 183 ? 25.567 5.285 -45.247 1.00 13.48 183 HIS B O 1
ATOM 2536 N N . LEU B 1 184 ? 24.216 3.815 -46.308 1.00 13.69 184 LEU B N 1
ATOM 2537 C CA . LEU B 1 184 ? 25.015 2.630 -45.981 1.00 14.13 184 LEU B CA 1
ATOM 2538 C C . LEU B 1 184 ? 26.489 2.823 -46.350 1.00 14.11 184 LEU B C 1
ATOM 2539 O O . LEU B 1 184 ? 27.384 2.441 -45.590 1.00 13.46 184 LEU B O 1
ATOM 2544 N N . ASN B 1 185 ? 26.742 3.436 -47.506 1.00 14.35 185 ASN B N 1
ATOM 2545 C CA . ASN B 1 185 ? 28.116 3.620 -47.981 1.00 14.90 185 ASN B CA 1
ATOM 2546 C C . ASN B 1 185 ? 28.934 4.635 -47.165 1.00 15.25 185 ASN B C 1
ATOM 2547 O O . ASN B 1 185 ? 30.132 4.779 -47.387 1.00 15.90 185 ASN B O 1
ATOM 2552 N N . ASP B 1 186 ? 28.288 5.333 -46.232 1.00 15.16 186 ASP B N 1
ATOM 2553 C CA . ASP B 1 186 ? 28.993 6.184 -45.266 1.00 15.86 186 ASP B CA 1
ATOM 2554 C C . ASP B 1 186 ? 29.508 5.399 -44.056 1.00 16.12 186 ASP B C 1
ATOM 2555 O O . ASP B 1 186 ? 30.235 5.955 -43.232 1.00 16.57 186 ASP B O 1
ATOM 2560 N N . LEU B 1 187 ? 29.136 4.122 -43.946 1.00 15.89 187 LEU B N 1
ATOM 2561 C CA . LEU B 1 187 ? 29.372 3.343 -42.724 1.00 16.41 187 LEU B CA 1
ATOM 2562 C C . LEU B 1 187 ? 30.438 2.246 -42.833 1.00 16.87 187 LEU B C 1
ATOM 2563 O O . LEU B 1 187 ? 30.800 1.651 -41.822 1.00 17.09 187 LEU B O 1
ATOM 2568 N N . ILE B 1 188 ? 30.938 1.968 -44.035 1.00 17.54 188 ILE B N 1
ATOM 2569 C CA . ILE B 1 188 ? 31.677 0.711 -44.267 1.00 18.37 188 ILE B CA 1
ATOM 2570 C C . ILE B 1 188 ? 33.020 0.563 -43.534 1.00 18.94 188 ILE B C 1
ATOM 2571 O O . ILE B 1 188 ? 33.462 -0.561 -43.290 1.00 19.50 188 ILE B O 1
ATOM 2576 N N . ASP B 1 189 ? 33.662 1.678 -43.193 1.00 18.93 189 ASP B N 1
ATOM 2577 C CA . ASP B 1 189 ? 34.933 1.645 -42.457 1.00 19.20 189 ASP B CA 1
ATOM 2578 C C . ASP B 1 189 ? 34.773 1.974 -40.968 1.00 18.99 189 ASP B C 1
ATOM 2579 O O . ASP B 1 189 ? 35.766 2.158 -40.262 1.00 19.05 189 ASP B O 1
ATOM 2584 N N . GLU B 1 190 ? 33.530 2.040 -40.494 1.00 18.32 190 GLU B N 1
ATOM 2585 C CA . GLU B 1 190 ? 33.248 2.220 -39.071 1.00 17.91 190 GLU B CA 1
ATOM 2586 C C . GLU B 1 190 ? 33.223 0.868 -38.363 1.00 17.35 190 GLU B C 1
ATOM 2587 O O . GLU B 1 190 ? 33.020 -0.170 -38.996 1.00 16.78 190 GLU B O 1
ATOM 2593 N N . LYS B 1 191 ? 33.425 0.896 -37.048 1.00 16.96 191 LYS B N 1
ATOM 2594 C CA . LYS B 1 191 ? 33.259 -0.285 -36.210 1.00 17.23 191 LYS B CA 1
ATOM 2595 C C . LYS B 1 191 ? 31.770 -0.499 -35.968 1.00 16.26 191 LYS B C 1
ATOM 2596 O O . LYS B 1 191 ? 31.145 0.250 -35.210 1.00 16.10 191 LYS B O 1
ATOM 2602 N N . ILE B 1 192 ? 31.204 -1.513 -36.617 1.00 15.45 192 ILE B N 1
ATOM 2603 C CA . ILE B 1 192 ? 29.768 -1.776 -36.534 1.00 14.94 192 ILE B CA 1
ATOM 2604 C C . ILE B 1 192 ? 29.480 -2.904 -35.547 1.00 14.30 192 ILE B C 1
ATOM 2605 O O . ILE B 1 192 ? 30.062 -3.988 -35.635 1.00 14.02 192 ILE B O 1
ATOM 2610 N N . LEU B 1 193 ? 28.571 -2.637 -34.614 1.00 13.72 193 LEU B N 1
ATOM 2611 C CA . LEU B 1 193 ? 28.120 -3.643 -33.673 1.00 13.79 193 LEU B CA 1
ATOM 2612 C C . LEU B 1 193 ? 26.859 -4.307 -34.218 1.00 13.31 193 LEU B C 1
ATOM 2613 O O . LEU B 1 193 ? 25.822 -3.657 -34.378 1.00 12.79 193 LEU B O 1
ATOM 2618 N N . LEU B 1 194 ? 26.975 -5.596 -34.530 1.00 13.28 194 LEU B N 1
ATOM 2619 C CA . LEU B 1 194 ? 25.840 -6.414 -34.939 1.00 13.75 194 LEU B CA 1
ATOM 2620 C C . LEU B 1 194 ? 25.281 -7.172 -33.739 1.00 14.02 194 LEU B C 1
ATOM 2621 O O . LEU B 1 194 ? 25.925 -7.272 -32.689 1.00 14.95 194 LEU B O 1
ATOM 2626 N N . TYR B 1 195 ? 24.089 -7.729 -33.924 1.00 13.38 195 TYR B N 1
ATOM 2627 C CA . TYR B 1 195 ? 23.368 -8.448 -32.875 1.00 13.25 195 TYR B CA 1
ATOM 2628 C C . TYR B 1 195 ? 22.157 -9.116 -33.529 1.00 12.92 195 TYR B C 1
ATOM 2629 O O . TYR B 1 195 ? 21.758 -8.720 -34.626 1.00 12.56 195 TYR B O 1
ATOM 2638 N N . PRO B 1 196 ? 21.549 -10.109 -32.862 1.00 12.73 196 PRO B N 1
ATOM 2639 C CA . PRO B 1 196 ? 21.924 -10.731 -31.600 1.00 13.68 196 PRO B CA 1
ATOM 2640 C C . PRO B 1 196 ? 22.937 -11.857 -31.782 1.00 13.61 196 PRO B C 1
ATOM 2641 O O . PRO B 1 196 ? 23.396 -12.107 -32.901 1.00 13.35 196 PRO B O 1
ATOM 2645 N N . SER B 1 197 ? 23.272 -12.527 -30.680 1.00 14.19 197 SER B N 1
ATOM 2646 C CA . SER B 1 197 ? 24.244 -13.625 -30.680 1.00 14.82 197 SER B CA 1
ATOM 2647 C C . SER B 1 197 ? 23.582 -15.006 -30.782 1.00 15.61 197 SER B C 1
ATOM 2648 O O . SER B 1 197 ? 24.262 -16.040 -30.693 1.00 15.80 197 SER B O 1
ATOM 2651 N N . SER B 1 198 ? 22.262 -15.027 -30.975 1.00 15.17 198 SER B N 1
ATOM 2652 C CA . SER B 1 198 ? 21.521 -16.276 -31.131 1.00 15.35 198 SER B CA 1
ATOM 2653 C C . SER B 1 198 ? 21.785 -16.873 -32.520 1.00 15.12 198 SER B C 1
ATOM 2654 O O . SER B 1 198 ? 22.334 -16.193 -33.391 1.00 15.03 198 SER B O 1
ATOM 2657 N N . PRO B 1 199 ? 21.427 -18.155 -32.730 1.00 15.22 199 PRO B N 1
ATOM 2658 C CA . PRO B 1 199 ? 21.754 -18.804 -34.003 1.00 15.38 199 PRO B CA 1
ATOM 2659 C C . PRO B 1 199 ? 21.268 -18.069 -35.254 1.00 15.09 199 PRO B C 1
ATOM 2660 O O . PRO B 1 199 ? 20.239 -17.379 -35.222 1.00 15.00 199 PRO B O 1
ATOM 2664 N N . LYS B 1 200 ? 22.016 -18.231 -36.342 1.00 14.89 200 LYS B N 1
ATOM 2665 C CA . LYS B 1 200 ? 21.663 -17.650 -37.633 1.00 15.42 200 LYS B CA 1
ATOM 2666 C C . LYS B 1 200 ? 20.653 -18.548 -38.353 1.00 14.65 200 LYS B C 1
ATOM 2667 O O . LYS B 1 200 ? 20.655 -19.761 -38.149 1.00 14.79 200 LYS B O 1
ATOM 2673 N N . PRO B 1 201 ? 19.796 -17.961 -39.210 1.00 13.63 201 PRO B N 1
ATOM 2674 C CA . PRO B 1 201 ? 19.716 -16.539 -39.520 1.00 12.88 201 PRO B CA 1
ATOM 2675 C C . PRO B 1 201 ? 19.016 -15.772 -38.406 1.00 12.92 201 PRO B C 1
ATOM 2676 O O . PRO B 1 201 ? 18.148 -16.322 -37.729 1.00 12.81 201 PRO B O 1
ATOM 2680 N N . ASN B 1 202 ? 19.421 -14.522 -38.210 1.00 12.73 202 ASN B N 1
ATOM 2681 C CA . ASN B 1 202 ? 18.799 -13.648 -37.223 1.00 12.15 202 ASN B CA 1
ATOM 2682 C C . ASN B 1 202 ? 18.752 -12.221 -37.768 1.00 11.86 202 ASN B C 1
ATOM 2683 O O . ASN B 1 202 ? 19.030 -12.002 -38.950 1.00 11.81 202 ASN B O 1
ATOM 2688 N N . PHE B 1 203 ? 18.396 -11.260 -36.923 1.00 11.49 203 PHE B N 1
ATOM 2689 C CA . PHE B 1 203 ? 18.281 -9.857 -37.339 1.00 11.78 203 PHE B CA 1
ATOM 2690 C C . PHE B 1 203 ? 19.474 -9.363 -38.172 1.00 11.52 203 PHE B C 1
ATOM 2691 O O . PHE B 1 203 ? 19.294 -8.638 -39.153 1.00 12.01 203 PHE B O 1
ATOM 2699 N N . SER B 1 204 ? 20.680 -9.754 -37.769 1.00 11.84 204 SER B N 1
ATOM 2700 C CA . SER B 1 204 ? 21.914 -9.249 -38.375 1.00 12.03 204 SER B CA 1
ATOM 2701 C C . SER B 1 204 ? 22.141 -9.755 -39.801 1.00 12.11 204 SER B C 1
ATOM 2702 O O . SER B 1 204 ? 22.874 -9.135 -40.566 1.00 12.09 204 SER B O 1
ATOM 2705 N N . THR B 1 205 ? 21.519 -10.879 -40.149 1.00 12.22 205 THR B N 1
ATOM 2706 C CA . THR B 1 205 ? 21.687 -11.477 -41.474 1.00 12.02 205 THR B CA 1
ATOM 2707 C C . THR B 1 205 ? 21.254 -10.506 -42.563 1.00 11.78 205 THR B C 1
ATOM 2708 O O . THR B 1 205 ? 21.997 -10.257 -43.512 1.00 11.87 205 THR B O 1
ATOM 2712 N N . HIS B 1 206 ? 20.053 -9.954 -42.410 1.00 10.99 206 HIS B N 1
ATOM 2713 C CA . HIS B 1 206 ? 19.518 -8.971 -43.341 1.00 11.78 206 HIS B CA 1
ATOM 2714 C C . HIS B 1 206 ? 20.371 -7.697 -43.367 1.00 11.30 206 HIS B C 1
ATOM 2715 O O . HIS B 1 206 ? 20.587 -7.113 -44.428 1.00 11.94 206 HIS B O 1
ATOM 2722 N N . VAL B 1 207 ? 20.859 -7.279 -42.202 1.00 10.99 207 VAL B N 1
ATOM 2723 C CA . VAL B 1 207 ? 21.693 -6.080 -42.099 1.00 12.19 207 VAL B CA 1
ATOM 2724 C C . VAL B 1 207 ? 22.948 -6.220 -42.967 1.00 12.65 207 VAL B C 1
ATOM 2725 O O . VAL B 1 207 ? 23.299 -5.302 -43.715 1.00 13.57 207 VAL B O 1
ATOM 2729 N N . MET B 1 208 ? 23.621 -7.364 -42.875 1.00 12.03 208 MET B N 1
ATOM 2730 C CA . MET B 1 208 ? 24.803 -7.597 -43.706 1.00 12.60 208 MET B CA 1
ATOM 2731 C C . MET B 1 208 ? 24.421 -7.748 -45.183 1.00 12.58 208 MET B C 1
ATOM 2732 O O . MET B 1 208 ? 25.177 -7.326 -46.066 1.00 12.92 208 MET B O 1
ATOM 2737 N N . ASN B 1 209 ? 23.250 -8.328 -45.452 1.00 12.44 209 ASN B N 1
ATOM 2738 C CA . ASN B 1 209 ? 22.787 -8.512 -46.831 1.00 13.09 209 ASN B CA 1
ATOM 2739 C C . ASN B 1 209 ? 22.552 -7.201 -47.575 1.00 13.04 209 ASN B C 1
ATOM 2740 O O . ASN B 1 209 ? 22.876 -7.101 -48.760 1.00 12.98 209 ASN B O 1
ATOM 2745 N N . ILE B 1 210 ? 21.986 -6.199 -46.900 1.00 12.44 210 ILE B N 1
ATOM 2746 C CA . ILE B 1 210 ? 21.726 -4.921 -47.579 1.00 12.78 210 ILE B CA 1
ATOM 2747 C C . ILE B 1 210 ? 23.029 -4.198 -47.962 1.00 12.21 210 ILE B C 1
ATOM 2748 O O . ILE B 1 210 ? 23.056 -3.467 -48.947 1.00 11.88 210 ILE B O 1
ATOM 2753 N N . PHE B 1 211 ? 24.105 -4.409 -47.206 1.00 12.25 211 PHE B N 1
ATOM 2754 C CA . PHE B 1 211 ? 25.429 -3.946 -47.643 1.00 12.43 211 PHE B CA 1
ATOM 2755 C C . PHE B 1 211 ? 25.868 -4.689 -48.906 1.00 12.21 211 PHE B C 1
ATOM 2756 O O . PHE B 1 211 ? 26.263 -4.065 -49.902 1.00 12.44 211 PHE B O 1
ATOM 2764 N N . SER B 1 212 ? 25.807 -6.019 -48.853 1.00 12.08 212 SER B N 1
ATOM 2765 C CA . SER B 1 212 ? 26.224 -6.872 -49.973 1.00 12.88 212 SER B CA 1
ATOM 2766 C C . SER B 1 212 ? 25.426 -6.569 -51.243 1.00 12.77 212 SER B C 1
ATOM 2767 O O . SER B 1 212 ? 25.974 -6.586 -52.355 1.00 11.58 212 SER B O 1
ATOM 2770 N N . ASP B 1 213 ? 24.141 -6.270 -51.062 1.00 12.10 213 ASP B N 1
ATOM 2771 C CA . ASP B 1 213 ? 23.234 -5.968 -52.170 1.00 12.69 213 ASP B CA 1
ATOM 2772 C C . ASP B 1 213 ? 23.694 -4.792 -53.026 1.00 12.74 213 ASP B C 1
ATOM 2773 O O . ASP B 1 213 ? 23.312 -4.704 -54.191 1.00 12.75 213 ASP B O 1
ATOM 2778 N N . HIS B 1 214 ? 24.496 -3.892 -52.452 1.00 12.34 214 HIS B N 1
ATOM 2779 C CA . HIS B 1 214 ? 25.002 -2.729 -53.178 1.00 13.12 214 HIS B CA 1
ATOM 2780 C C . HIS B 1 214 ? 26.531 -2.717 -53.319 1.00 13.51 214 HIS B C 1
ATOM 2781 O O . HIS B 1 214 ? 27.126 -1.673 -53.586 1.00 13.36 214 HIS B O 1
ATOM 2788 N N . GLY B 1 215 ? 27.159 -3.883 -53.176 1.00 13.78 215 GLY B N 1
ATOM 2789 C CA . GLY B 1 215 ? 28.599 -4.013 -53.380 1.00 14.45 215 GLY B CA 1
ATOM 2790 C C . GLY B 1 215 ? 29.407 -3.288 -52.323 1.00 14.45 215 GLY B C 1
ATOM 2791 O O . GLY B 1 215 ? 30.479 -2.756 -52.605 1.00 14.22 215 GLY B O 1
ATOM 2792 N N . LEU B 1 216 ? 28.877 -3.258 -51.103 1.00 14.99 216 LEU B N 1
ATOM 2793 C CA . LEU B 1 216 ? 29.553 -2.634 -49.980 1.00 16.00 216 LEU B CA 1
ATOM 2794 C C . LEU B 1 216 ? 29.998 -3.739 -49.040 1.00 16.69 216 LEU B C 1
ATOM 2795 O O . LEU B 1 216 ? 29.259 -4.697 -48.803 1.00 16.37 216 LEU B O 1
ATOM 2800 N N . GLU B 1 217 ? 31.209 -3.600 -48.511 1.00 18.06 217 GLU B N 1
ATOM 2801 C CA . GLU B 1 217 ? 31.802 -4.616 -47.652 1.00 19.12 217 GLU B CA 1
ATOM 2802 C C . GLU B 1 217 ? 32.301 -3.966 -46.365 1.00 19.59 217 GLU B C 1
ATOM 2803 O O . GLU B 1 217 ? 33.404 -3.417 -46.341 1.00 19.55 217 GLU B O 1
ATOM 2809 N N . PRO B 1 218 ? 31.482 -4.006 -45.293 1.00 19.68 218 PRO B N 1
ATOM 2810 C CA . PRO B 1 218 ? 31.933 -3.506 -43.991 1.00 20.06 218 PRO B CA 1
ATOM 2811 C C . PRO B 1 218 ? 33.238 -4.165 -43.538 1.00 20.34 218 PRO B C 1
ATOM 2812 O O . PRO B 1 218 ? 33.348 -5.392 -43.556 1.00 20.59 218 PRO B O 1
ATOM 2816 N N . THR B 1 219 ? 34.213 -3.353 -43.138 1.00 20.94 219 THR B N 1
ATOM 2817 C CA . THR B 1 219 ? 35.550 -3.855 -42.823 1.00 21.03 219 THR B CA 1
ATOM 2818 C C . THR B 1 219 ? 35.788 -4.106 -41.332 1.00 20.55 219 THR B C 1
ATOM 2819 O O . THR B 1 219 ? 36.810 -4.687 -40.967 1.00 19.78 219 THR B O 1
ATOM 2823 N N . LYS B 1 220 ? 34.858 -3.676 -40.477 1.00 20.59 220 LYS B N 1
ATOM 2824 C CA . LYS B 1 220 ? 35.019 -3.815 -39.025 1.00 21.33 220 LYS B CA 1
ATOM 2825 C C . LYS B 1 220 ? 33.693 -4.213 -38.371 1.00 20.76 220 LYS B C 1
ATOM 2826 O O . LYS B 1 220 ? 32.864 -3.357 -38.078 1.00 20.23 220 LYS B O 1
ATOM 2832 N N . ILE B 1 221 ? 33.507 -5.512 -38.142 1.00 20.89 221 ILE B N 1
ATOM 2833 C CA . ILE B 1 221 ? 32.260 -6.040 -37.588 1.00 21.10 221 ILE B CA 1
ATOM 2834 C C . ILE B 1 221 ? 32.500 -6.749 -36.257 1.00 21.12 221 ILE B C 1
ATOM 2835 O O . ILE B 1 221 ? 33.445 -7.528 -36.120 1.00 21.31 221 ILE B O 1
ATOM 2840 N N . ASN B 1 222 ? 31.637 -6.455 -35.285 1.00 20.72 222 ASN B N 1
ATOM 2841 C CA . ASN B 1 222 ? 31.623 -7.116 -33.982 1.00 20.95 222 ASN B CA 1
ATOM 2842 C C . ASN B 1 222 ? 30.200 -7.571 -33.665 1.00 20.57 222 ASN B C 1
ATOM 2843 O O . ASN B 1 222 ? 29.257 -6.822 -33.882 1.00 21.06 222 ASN B O 1
ATOM 2848 N N . GLU B 1 223 ? 30.045 -8.783 -33.147 1.00 20.23 223 GLU B N 1
ATOM 2849 C CA . GLU B 1 223 ? 28.730 -9.273 -32.735 1.00 19.62 223 GLU B CA 1
ATOM 2850 C C . GLU B 1 223 ? 28.565 -9.131 -31.225 1.00 18.77 223 GLU B C 1
ATOM 2851 O O . GLU B 1 223 ? 29.454 -9.521 -30.461 1.00 18.56 223 GLU B O 1
ATOM 2857 N N . VAL B 1 224 ? 27.433 -8.572 -30.801 1.00 17.40 224 VAL B N 1
ATOM 2858 C CA . VAL B 1 224 ? 27.092 -8.484 -29.380 1.00 16.99 224 VAL B CA 1
ATOM 2859 C C . VAL B 1 224 ? 25.727 -9.122 -29.116 1.00 16.24 224 VAL B C 1
ATOM 2860 O O . VAL B 1 224 ? 24.979 -9.427 -30.049 1.00 15.65 224 VAL B O 1
ATOM 2864 N N . ARG B 1 225 ? 25.404 -9.308 -27.839 1.00 15.55 225 ARG B N 1
ATOM 2865 C CA . ARG B 1 225 ? 24.303 -10.185 -27.444 1.00 15.80 225 ARG B CA 1
ATOM 2866 C C . ARG B 1 225 ? 22.930 -9.730 -27.935 1.00 14.80 225 ARG B C 1
ATOM 2867 O O . ARG B 1 225 ? 22.174 -10.538 -28.457 1.00 14.50 225 ARG B O 1
ATOM 2875 N N . GLU B 1 226 ? 22.604 -8.457 -27.738 1.00 14.34 226 GLU B N 1
ATOM 2876 C CA . GLU B 1 226 ? 21.326 -7.909 -28.207 1.00 14.70 226 GLU B CA 1
ATOM 2877 C C . GLU B 1 226 ? 21.344 -6.384 -28.240 1.00 13.33 226 GLU B C 1
ATOM 2878 O O . GLU B 1 226 ? 22.307 -5.754 -27.797 1.00 12.02 226 GLU B O 1
ATOM 2884 N N . VAL B 1 227 ? 20.284 -5.798 -28.789 1.00 13.12 227 VAL B N 1
ATOM 2885 C CA . VAL B 1 227 ? 20.331 -4.405 -29.214 1.00 13.37 227 VAL B CA 1
ATOM 2886 C C . VAL B 1 227 ? 20.587 -3.379 -28.104 1.00 13.09 227 VAL B C 1
ATOM 2887 O O . VAL B 1 227 ? 21.320 -2.421 -28.329 1.00 13.05 227 VAL B O 1
ATOM 2891 N N A GLN B 1 228 ? 19.992 -3.564 -26.925 0.50 13.02 228 GLN B N 1
ATOM 2892 N N B GLN B 1 228 ? 19.995 -3.567 -26.927 0.50 13.12 228 GLN B N 1
ATOM 2893 C CA A GLN B 1 228 ? 20.159 -2.573 -25.852 0.50 13.40 228 GLN B CA 1
ATOM 2894 C CA B GLN B 1 228 ? 20.167 -2.583 -25.855 0.50 13.60 228 GLN B CA 1
ATOM 2895 C C A GLN B 1 228 ? 21.597 -2.567 -25.319 0.50 13.65 228 GLN B C 1
ATOM 2896 C C B GLN B 1 228 ? 21.611 -2.557 -25.360 0.50 13.71 228 GLN B C 1
ATOM 2897 O O A GLN B 1 228 ? 22.086 -1.535 -24.853 0.50 13.90 228 GLN B O 1
ATOM 2898 O O B GLN B 1 228 ? 22.120 -1.507 -24.964 0.50 13.86 228 GLN B O 1
ATOM 2909 N N . LEU B 1 229 ? 22.272 -3.712 -25.402 1.00 13.73 229 LEU B N 1
ATOM 2910 C CA . LEU B 1 229 ? 23.696 -3.789 -25.107 1.00 13.15 229 LEU B CA 1
ATOM 2911 C C . LEU B 1 229 ? 24.503 -3.011 -26.150 1.00 12.98 229 LEU B C 1
ATOM 2912 O O . LEU B 1 229 ? 25.360 -2.202 -25.794 1.00 12.83 229 LEU B O 1
ATOM 2917 N N . ALA B 1 230 ? 24.228 -3.254 -27.433 1.00 11.81 230 ALA B N 1
ATOM 2918 C CA . ALA B 1 230 ? 24.886 -2.512 -28.516 1.00 11.71 230 ALA B CA 1
ATOM 2919 C C . ALA B 1 230 ? 24.757 -1.001 -28.323 1.00 11.21 230 ALA B C 1
ATOM 2920 O O . ALA B 1 230 ? 25.736 -0.265 -28.460 1.00 10.09 230 ALA B O 1
ATOM 2922 N N . LEU B 1 231 ? 23.550 -0.548 -27.989 1.00 11.70 231 LEU B N 1
ATOM 2923 C CA . LEU B 1 231 ? 23.288 0.874 -27.769 1.00 11.97 231 LEU B CA 1
ATOM 2924 C C . LEU B 1 231 ? 24.099 1.441 -26.606 1.00 12.31 231 LEU B C 1
ATOM 2925 O O . LEU B 1 231 ? 24.649 2.544 -26.705 1.00 11.48 231 LEU B O 1
ATOM 2930 N N . GLY B 1 232 ? 24.159 0.700 -25.503 1.00 12.20 232 GLY B N 1
ATOM 2931 C CA . GLY B 1 232 ? 24.982 1.097 -24.359 1.00 12.73 232 GLY B CA 1
ATOM 2932 C C . GLY B 1 232 ? 26.460 1.185 -24.701 1.00 12.93 232 GLY B C 1
ATOM 2933 O O . GLY B 1 232 ? 27.161 2.100 -24.254 1.00 13.61 232 GLY B O 1
ATOM 2934 N N . LEU B 1 233 ? 26.935 0.231 -25.498 1.00 12.91 233 LEU B N 1
ATOM 2935 C CA . LEU B 1 233 ? 28.329 0.205 -25.932 1.00 12.55 233 LEU B CA 1
ATOM 2936 C C . LEU B 1 233 ? 28.654 1.366 -26.881 1.00 12.34 233 LEU B C 1
ATOM 2937 O O . LEU B 1 233 ? 29.748 1.929 -26.818 1.00 12.59 233 LEU B O 1
ATOM 2942 N N . VAL B 1 234 ? 27.706 1.727 -27.746 1.00 12.38 234 VAL B N 1
ATOM 2943 C CA . VAL B 1 234 ? 27.859 2.910 -28.601 1.00 12.03 234 VAL B CA 1
ATOM 2944 C C . VAL B 1 234 ? 28.004 4.167 -27.743 1.00 11.72 234 VAL B C 1
ATOM 2945 O O . VAL B 1 234 ? 28.884 5.001 -27.983 1.00 11.70 234 VAL B O 1
ATOM 2949 N N . ALA B 1 235 ? 27.144 4.295 -26.736 1.00 11.70 235 ALA B N 1
ATOM 2950 C CA . ALA B 1 235 ? 27.227 5.418 -25.799 1.00 12.09 235 ALA B CA 1
ATOM 2951 C C . ALA B 1 235 ? 28.571 5.455 -25.054 1.00 11.86 235 ALA B C 1
ATOM 2952 O O . ALA B 1 235 ? 29.032 6.524 -24.650 1.00 12.36 235 ALA B O 1
ATOM 2954 N N . ALA B 1 236 ? 29.189 4.289 -24.873 1.00 12.22 236 ALA B N 1
ATOM 2955 C CA . ALA B 1 236 ? 30.492 4.179 -24.213 1.00 12.97 236 ALA B CA 1
ATOM 2956 C C . ALA B 1 236 ? 31.677 4.412 -25.161 1.00 13.52 236 ALA B C 1
ATOM 2957 O O . ALA B 1 236 ? 32.817 4.486 -24.706 1.00 13.78 236 ALA B O 1
ATOM 2959 N N . GLY B 1 237 ? 31.411 4.514 -26.462 1.00 13.47 237 GLY B N 1
ATOM 2960 C CA . GLY B 1 237 ? 32.450 4.790 -27.455 1.00 13.93 237 GLY B CA 1
ATOM 2961 C C . GLY B 1 237 ? 32.983 3.583 -28.203 1.00 14.30 237 GLY B C 1
ATOM 2962 O O . GLY B 1 237 ? 34.060 3.653 -28.794 1.00 14.61 237 GLY B O 1
ATOM 2963 N N . GLU B 1 238 ? 32.232 2.482 -28.201 1.00 14.81 238 GLU B N 1
ATOM 2964 C CA . GLU B 1 238 ? 32.698 1.220 -28.796 1.00 15.18 238 GLU B CA 1
ATOM 2965 C C . GLU B 1 238 ? 32.503 1.125 -30.317 1.00 16.01 238 GLU B C 1
ATOM 2966 O O . GLU B 1 238 ? 33.099 0.261 -30.964 1.00 18.35 238 GLU B O 1
ATOM 2972 N N . GLY B 1 239 ? 31.684 2.000 -30.891 1.00 15.25 239 GLY B N 1
ATOM 2973 C CA . GLY B 1 239 ? 31.460 2.000 -32.339 1.00 14.34 239 GLY B CA 1
ATOM 2974 C C . GLY B 1 239 ? 30.113 2.578 -32.723 1.00 13.83 239 GLY B C 1
ATOM 2975 O O . GLY B 1 239 ? 29.612 3.492 -32.067 1.00 13.98 239 GLY B O 1
ATOM 2976 N N . ILE B 1 240 ? 29.542 2.049 -33.804 1.00 12.59 240 ILE B N 1
ATOM 2977 C CA . ILE B 1 240 ? 28.193 2.409 -34.238 1.00 12.48 240 ILE B CA 1
ATOM 2978 C C . ILE B 1 240 ? 27.354 1.136 -34.359 1.00 11.37 240 ILE B C 1
ATOM 2979 O O . ILE B 1 240 ? 27.895 0.035 -34.310 1.00 11.38 240 ILE B O 1
ATOM 2984 N N . SER B 1 241 ? 26.040 1.283 -34.500 1.00 11.28 241 SER B N 1
ATOM 2985 C CA . SER B 1 241 ? 25.158 0.127 -34.697 1.00 11.32 241 SER B CA 1
ATOM 2986 C C . SER B 1 241 ? 23.940 0.504 -35.527 1.00 11.39 241 SER B C 1
ATOM 2987 O O . SER B 1 241 ? 23.382 1.589 -35.365 1.00 13.16 241 SER B O 1
ATOM 2990 N N . LEU B 1 242 ? 23.534 -0.399 -36.414 1.00 11.16 242 LEU B N 1
ATOM 2991 C CA . LEU B 1 242 ? 22.303 -0.227 -37.174 1.00 11.03 242 LEU B CA 1
ATOM 2992 C C . LEU B 1 242 ? 21.173 -0.855 -36.373 1.00 10.56 242 LEU B C 1
ATOM 2993 O O . LEU B 1 242 ? 21.235 -2.036 -36.027 1.00 9.83 242 LEU B O 1
ATOM 2998 N N . VAL B 1 243 ? 20.147 -0.061 -36.086 1.00 10.58 243 VAL B N 1
ATOM 2999 C CA . VAL B 1 243 ? 19.096 -0.461 -35.155 1.00 10.58 243 VAL B CA 1
ATOM 3000 C C . VAL B 1 243 ? 17.705 -0.078 -35.673 1.00 10.71 243 VAL B C 1
ATOM 3001 O O . VAL B 1 243 ? 17.567 0.915 -36.397 1.00 10.56 243 VAL B O 1
ATOM 3005 N N . PRO B 1 244 ? 16.666 -0.847 -35.291 1.00 10.90 244 PRO B N 1
ATOM 3006 C CA . PRO B 1 244 ? 15.306 -0.468 -35.678 1.00 10.70 244 PRO B CA 1
ATOM 3007 C C . PRO B 1 244 ? 14.895 0.862 -35.058 1.00 10.42 244 PRO B C 1
ATOM 3008 O O . PRO B 1 244 ? 15.301 1.168 -33.934 1.00 9.99 244 PRO B O 1
ATOM 3012 N N . ALA B 1 245 ? 14.099 1.643 -35.782 1.00 9.76 245 ALA B N 1
ATOM 3013 C CA . ALA B 1 245 ? 13.610 2.929 -35.279 1.00 10.51 245 ALA B CA 1
ATOM 3014 C C . ALA B 1 245 ? 12.939 2.822 -33.902 1.00 10.43 245 ALA B C 1
ATOM 3015 O O . ALA B 1 245 ? 13.020 3.754 -33.100 1.00 10.70 245 ALA B O 1
ATOM 3017 N N . SER B 1 246 ? 12.285 1.691 -33.634 1.00 10.27 246 SER B N 1
ATOM 3018 C CA . SER B 1 246 ? 11.594 1.465 -32.353 1.00 10.87 246 SER B CA 1
ATOM 3019 C C . SER B 1 246 ? 12.518 1.500 -31.134 1.00 11.11 246 SER B C 1
ATOM 3020 O O . SER B 1 246 ? 12.072 1.748 -30.011 1.00 11.04 246 SER B O 1
ATOM 3023 N N . THR B 1 247 ? 13.807 1.265 -31.352 1.00 11.12 247 THR B N 1
ATOM 3024 C CA . THR B 1 247 ? 14.770 1.245 -30.252 1.00 11.70 247 THR B CA 1
ATOM 3025 C C . THR B 1 247 ? 15.019 2.640 -29.642 1.00 10.69 247 THR B C 1
ATOM 3026 O O . THR B 1 247 ? 15.629 2.766 -28.573 1.00 9.55 247 THR B O 1
ATOM 3030 N N . GLN B 1 248 ? 14.516 3.680 -30.309 1.00 10.86 248 GLN B N 1
ATOM 3031 C CA . GLN B 1 248 ? 14.540 5.046 -29.774 1.00 10.99 248 GLN B CA 1
ATOM 3032 C C . GLN B 1 248 ? 13.724 5.225 -28.490 1.00 10.67 248 GLN B C 1
ATOM 3033 O O . GLN B 1 248 ? 13.775 6.289 -27.867 1.00 10.30 248 GLN B O 1
ATOM 3039 N N . SER B 1 249 ? 12.980 4.190 -28.097 1.00 10.09 249 SER B N 1
ATOM 3040 C CA . SER B 1 249 ? 12.452 4.090 -26.731 1.00 10.61 249 SER B CA 1
ATOM 3041 C C . SER B 1 249 ? 13.572 4.214 -25.689 1.00 10.75 249 SER B C 1
ATOM 3042 O O . SER B 1 249 ? 13.332 4.651 -24.559 1.00 10.67 249 SER B O 1
ATOM 3045 N N . ILE B 1 250 ? 14.781 3.811 -26.080 1.00 10.42 250 ILE B N 1
ATOM 3046 C CA . ILE B 1 250 ? 15.979 3.955 -25.257 1.00 10.91 250 ILE B CA 1
ATOM 3047 C C . ILE B 1 250 ? 16.702 5.250 -25.626 1.00 11.07 250 ILE B C 1
ATOM 3048 O O . ILE B 1 250 ? 17.120 5.423 -26.772 1.00 11.11 250 ILE B O 1
ATOM 3053 N N . GLN B 1 251 ? 16.855 6.149 -24.658 1.00 10.73 251 GLN B N 1
ATOM 3054 C CA . GLN B 1 251 ? 17.617 7.379 -24.859 1.00 10.76 251 GLN B CA 1
ATOM 3055 C C . GLN B 1 251 ? 18.703 7.461 -23.798 1.00 10.96 251 GLN B C 1
ATOM 3056 O O . GLN B 1 251 ? 18.421 7.376 -22.604 1.00 10.52 251 GLN B O 1
ATOM 3062 N N . LEU B 1 252 ? 19.947 7.597 -24.242 1.00 11.30 252 LEU B N 1
ATOM 3063 C CA . LEU B 1 252 ? 21.090 7.622 -23.341 1.00 11.42 252 LEU B CA 1
ATOM 3064 C C . LEU B 1 252 ? 21.900 8.880 -23.586 1.00 11.59 252 LEU B C 1
ATOM 3065 O O . LEU B 1 252 ? 21.896 9.425 -24.692 1.00 10.73 252 LEU B O 1
ATOM 3070 N N . PHE B 1 253 ? 22.602 9.335 -22.552 1.00 12.42 253 PHE B N 1
ATOM 3071 C CA . PHE B 1 253 ? 23.425 10.530 -22.673 1.00 12.22 253 PHE B CA 1
ATOM 3072 C C . PHE B 1 253 ? 24.489 10.323 -23.753 1.00 11.84 253 PHE B C 1
ATOM 3073 O O . PHE B 1 253 ? 25.215 9.331 -23.733 1.00 11.92 253 PHE B O 1
ATOM 3081 N N . ASN B 1 254 ? 24.553 11.263 -24.694 1.00 11.87 254 ASN B N 1
ATOM 3082 C CA . ASN B 1 254 ? 25.482 11.225 -25.837 1.00 11.90 254 ASN B CA 1
ATOM 3083 C C . ASN B 1 254 ? 25.282 10.058 -26.816 1.00 11.32 254 ASN B C 1
ATOM 3084 O O . ASN B 1 254 ? 26.179 9.733 -27.597 1.00 11.43 254 ASN B O 1
ATOM 3089 N N . LEU B 1 255 ? 24.095 9.455 -26.784 1.00 11.36 255 LEU B N 1
ATOM 3090 C CA . LEU B 1 255 ? 23.665 8.520 -27.817 1.00 11.48 255 LEU B CA 1
ATOM 3091 C C . LEU B 1 255 ? 22.728 9.265 -28.753 1.00 11.62 255 LEU B C 1
ATOM 3092 O O . LEU B 1 255 ? 21.795 9.937 -28.303 1.00 11.99 255 LEU B O 1
ATOM 3097 N N . SER B 1 256 ? 22.980 9.140 -30.052 1.00 11.86 256 SER B N 1
ATOM 3098 C CA . SER B 1 256 ? 22.169 9.789 -31.069 1.00 12.23 256 SER B CA 1
ATOM 3099 C C . SER B 1 256 ? 21.772 8.800 -32.160 1.00 11.82 256 SER B C 1
ATOM 3100 O O . SER B 1 256 ? 22.559 7.930 -32.541 1.00 12.35 256 SER B O 1
ATOM 3103 N N . TYR B 1 257 ? 20.554 8.952 -32.666 1.00 10.76 257 TYR B N 1
ATOM 3104 C CA . TYR B 1 257 ? 20.049 8.103 -33.731 1.00 11.34 257 TYR B CA 1
ATOM 3105 C C . TYR B 1 257 ? 20.015 8.898 -35.032 1.00 11.81 257 TYR B C 1
ATOM 3106 O O . TYR B 1 257 ? 19.326 9.912 -35.122 1.00 12.15 257 TYR B O 1
ATOM 3115 N N . VAL B 1 258 ? 20.764 8.431 -36.026 1.00 11.82 258 VAL B N 1
ATOM 3116 C CA . VAL B 1 258 ? 20.870 9.106 -37.316 1.00 12.03 258 VAL B CA 1
ATOM 3117 C C . VAL B 1 258 ? 20.064 8.324 -38.355 1.00 12.25 258 VAL B C 1
ATOM 3118 O O . VAL B 1 258 ? 20.239 7.111 -38.480 1.00 11.97 258 VAL B O 1
ATOM 3122 N N . PRO B 1 259 ? 19.170 9.007 -39.101 1.00 12.79 259 PRO B N 1
ATOM 3123 C CA . PRO B 1 259 ? 18.401 8.295 -40.124 1.00 13.05 259 PRO B CA 1
ATOM 3124 C C . PRO B 1 259 ? 19.278 7.618 -41.180 1.00 12.96 259 PRO B C 1
ATOM 3125 O O . PRO B 1 259 ? 20.341 8.140 -41.527 1.00 13.60 259 PRO B O 1
ATOM 3129 N N . LEU B 1 260 ? 18.838 6.453 -41.652 1.00 13.48 260 LEU B N 1
ATOM 3130 C CA . LEU B 1 260 ? 19.438 5.788 -42.811 1.00 14.17 260 LEU B CA 1
ATOM 3131 C C . LEU B 1 260 ? 18.504 5.976 -43.987 1.00 14.58 260 LEU B C 1
ATOM 3132 O O . LEU B 1 260 ? 17.328 5.610 -43.913 1.00 15.72 260 LEU B O 1
ATOM 3137 N N . LEU B 1 261 ? 19.035 6.525 -45.075 1.00 13.88 261 LEU B N 1
ATOM 3138 C CA . LEU B 1 261 ? 18.213 6.984 -46.185 1.00 13.88 261 LEU B CA 1
ATOM 3139 C C . LEU B 1 261 ? 18.002 5.955 -47.297 1.00 13.68 261 LEU B C 1
ATOM 3140 O O . LEU B 1 261 ? 17.021 6.067 -48.039 1.00 13.43 261 LEU B O 1
ATOM 3145 N N . ASP B 1 262 ? 18.894 4.966 -47.419 1.00 13.31 262 ASP B N 1
ATOM 3146 C CA . ASP B 1 262 ? 18.714 3.913 -48.434 1.00 13.34 262 ASP B CA 1
ATOM 3147 C C . ASP B 1 262 ? 17.311 3.339 -48.268 1.00 13.58 262 ASP B C 1
ATOM 3148 O O . ASP B 1 262 ? 16.951 2.922 -47.165 1.00 13.63 262 ASP B O 1
ATOM 3153 N N . PRO B 1 263 ? 16.499 3.336 -49.344 1.00 13.35 263 PRO B N 1
ATOM 3154 C CA . PRO B 1 263 ? 15.113 2.864 -49.200 1.00 13.31 263 PRO B CA 1
ATOM 3155 C C . PRO B 1 263 ? 14.979 1.431 -48.681 1.00 13.41 263 PRO B C 1
ATOM 3156 O O . PRO B 1 263 ? 13.970 1.101 -48.054 1.00 13.43 263 PRO B O 1
ATOM 3160 N N . ASP B 1 264 ? 15.987 0.600 -48.939 1.00 12.93 264 ASP B N 1
ATOM 3161 C CA . ASP B 1 264 ? 16.011 -0.777 -48.450 1.00 12.79 264 ASP B CA 1
ATOM 3162 C C . ASP B 1 264 ? 16.656 -0.929 -47.067 1.00 12.41 264 ASP B C 1
ATOM 3163 O O . ASP B 1 264 ? 16.755 -2.046 -46.556 1.00 13.13 264 ASP B O 1
ATOM 3168 N N . ALA B 1 265 ? 17.066 0.182 -46.453 1.00 11.83 265 ALA B N 1
ATOM 3169 C CA . ALA B 1 265 ? 17.590 0.168 -45.082 1.00 11.88 265 ALA B CA 1
ATOM 3170 C C . ALA B 1 265 ? 16.420 0.110 -44.106 1.00 11.47 265 ALA B C 1
ATOM 3171 O O . ALA B 1 265 ? 16.175 1.047 -43.337 1.00 11.23 265 ALA B O 1
ATOM 3173 N N . ILE B 1 266 ? 15.706 -1.010 -44.156 1.00 11.22 266 ILE B N 1
ATOM 3174 C CA . ILE B 1 266 ? 14.524 -1.243 -43.344 1.00 11.87 266 ILE B CA 1
ATOM 3175 C C . ILE B 1 266 ? 14.579 -2.672 -42.832 1.00 11.66 266 ILE B C 1
ATOM 3176 O O . ILE B 1 266 ? 15.342 -3.489 -43.343 1.00 12.21 266 ILE B O 1
ATOM 3181 N N . THR B 1 267 ? 13.766 -2.970 -41.829 1.00 11.67 267 THR B N 1
ATOM 3182 C CA . THR B 1 267 ? 13.771 -4.293 -41.224 1.00 10.96 267 THR B CA 1
ATOM 3183 C C . THR B 1 267 ? 12.336 -4.744 -40.939 1.00 10.85 267 THR B C 1
ATOM 3184 O O . THR B 1 267 ? 11.531 -3.962 -40.420 1.00 10.57 267 THR B O 1
ATOM 3188 N N . PRO B 1 268 ? 12.004 -6.000 -41.299 1.00 10.54 268 PRO B N 1
ATOM 3189 C CA . PRO B 1 268 ? 10.623 -6.460 -41.215 1.00 10.04 268 PRO B CA 1
ATOM 3190 C C . PRO B 1 268 ? 10.210 -6.952 -39.831 1.00 9.88 268 PRO B C 1
ATOM 3191 O O . PRO B 1 268 ? 11.050 -7.435 -39.060 1.00 9.32 268 PRO B O 1
ATOM 3195 N N . ILE B 1 269 ? 8.921 -6.811 -39.534 1.00 9.52 269 ILE B N 1
ATOM 3196 C CA . ILE B 1 269 ? 8.295 -7.464 -38.390 1.00 9.92 269 ILE B CA 1
ATOM 3197 C C . ILE B 1 269 ? 7.258 -8.426 -38.965 1.00 9.67 269 ILE B C 1
ATOM 3198 O O . ILE B 1 269 ? 6.359 -8.005 -39.697 1.00 8.65 269 ILE B O 1
ATOM 3203 N N . TYR B 1 270 ? 7.399 -9.707 -38.635 1.00 9.92 270 TYR B N 1
ATOM 3204 C CA . TYR B 1 270 ? 6.493 -10.746 -39.109 1.00 9.71 270 TYR B CA 1
ATOM 3205 C C . TYR B 1 270 ? 5.692 -11.365 -37.968 1.00 10.08 270 TYR B C 1
ATOM 3206 O O . TYR B 1 270 ? 6.183 -11.460 -36.843 1.00 9.87 270 TYR B O 1
ATOM 3215 N N . ILE B 1 271 ? 4.474 -11.805 -38.272 1.00 10.00 271 ILE B N 1
ATOM 3216 C CA . ILE B 1 271 ? 3.760 -12.736 -37.397 1.00 10.45 271 ILE B CA 1
ATOM 3217 C C . ILE B 1 271 ? 3.748 -14.109 -38.079 1.00 10.92 271 ILE B C 1
ATOM 3218 O O . ILE B 1 271 ? 3.379 -14.237 -39.253 1.00 11.86 271 ILE B O 1
ATOM 3223 N N . ALA B 1 272 ? 4.190 -15.128 -37.349 1.00 9.96 272 ALA B N 1
ATOM 3224 C CA . ALA B 1 272 ? 4.244 -16.492 -37.862 1.00 9.94 272 ALA B CA 1
ATOM 3225 C C . ALA B 1 272 ? 3.247 -17.353 -37.100 1.00 10.15 272 ALA B C 1
ATOM 3226 O O . ALA B 1 272 ? 3.106 -17.216 -35.884 1.00 10.17 272 ALA B O 1
ATOM 3228 N N . VAL B 1 273 ? 2.558 -18.230 -37.822 1.00 9.95 273 VAL B N 1
ATOM 3229 C CA . VAL B 1 273 ? 1.606 -19.170 -37.233 1.00 9.59 273 VAL B CA 1
ATOM 3230 C C . VAL B 1 273 ? 1.731 -20.528 -37.925 1.00 9.21 273 VAL B C 1
ATOM 3231 O O . VAL B 1 273 ? 2.393 -20.646 -38.959 1.00 9.10 273 VAL B O 1
ATOM 3235 N N . ARG B 1 274 ? 1.102 -21.554 -37.358 1.00 9.28 274 ARG B N 1
ATOM 3236 C CA . ARG B 1 274 ? 1.092 -22.873 -37.997 1.00 9.36 274 ARG B CA 1
ATOM 3237 C C . ARG B 1 274 ? 0.431 -22.766 -39.366 1.00 9.03 274 ARG B C 1
ATOM 3238 O O . ARG B 1 274 ? -0.427 -21.912 -39.572 1.00 8.30 274 ARG B O 1
ATOM 3246 N N . ASN B 1 275 ? 0.843 -23.622 -40.299 1.00 10.03 275 ASN B N 1
ATOM 3247 C CA . ASN B 1 275 ? 0.287 -23.599 -41.653 1.00 10.32 275 ASN B CA 1
ATOM 3248 C C . ASN B 1 275 ? -1.053 -24.333 -41.693 1.00 10.64 275 ASN B C 1
ATOM 3249 O O . ASN B 1 275 ? -1.162 -25.455 -42.194 1.00 10.44 275 ASN B O 1
ATOM 3254 N N . MET B 1 276 ? -2.060 -23.669 -41.134 1.00 11.29 276 MET B N 1
ATOM 3255 C CA . MET B 1 276 ? -3.424 -24.170 -41.065 1.00 11.59 276 MET B CA 1
ATOM 3256 C C . MET B 1 276 ? -4.318 -22.959 -40.842 1.00 11.50 276 MET B C 1
ATOM 3257 O O . MET B 1 276 ? -3.818 -21.830 -40.711 1.00 10.97 276 MET B O 1
ATOM 3262 N N . GLU B 1 277 ? -5.628 -23.174 -40.774 1.00 11.45 277 GLU B N 1
ATOM 3263 C CA . GLU B 1 277 ? -6.533 -22.058 -40.507 1.00 11.91 277 GLU B CA 1
ATOM 3264 C C . GLU B 1 277 ? -6.312 -21.533 -39.092 1.00 11.44 277 GLU B C 1
ATOM 3265 O O . GLU B 1 277 ? -6.295 -22.302 -38.130 1.00 11.01 277 GLU B O 1
ATOM 3271 N N . GLU B 1 278 ? -6.141 -20.219 -38.979 1.00 12.18 278 GLU B N 1
ATOM 3272 C CA . GLU B 1 278 ? -5.971 -19.565 -37.692 1.00 12.55 278 GLU B CA 1
ATOM 3273 C C . GLU B 1 278 ? -7.186 -19.808 -36.799 1.00 12.89 278 GLU B C 1
ATOM 3274 O O . GLU B 1 278 ? -8.318 -19.883 -37.281 1.00 12.61 278 GLU B O 1
ATOM 3280 N N . SER B 1 279 ? -6.952 -19.924 -35.496 1.00 12.89 279 SER B N 1
ATOM 3281 C CA . SER B 1 279 ? -8.046 -20.016 -34.535 1.00 13.49 279 SER B CA 1
ATOM 3282 C C . SER B 1 279 ? -8.754 -18.670 -34.408 1.00 13.75 279 SER B C 1
ATOM 3283 O O . SER B 1 279 ? -8.230 -17.637 -34.836 1.00 12.95 279 SER B O 1
ATOM 3286 N N . THR B 1 280 ? -9.942 -18.691 -33.808 1.00 14.28 280 THR B N 1
ATOM 3287 C CA . THR B 1 280 ? -10.676 -17.466 -33.497 1.00 14.41 280 THR B CA 1
ATOM 3288 C C . THR B 1 280 ? -9.799 -16.496 -32.699 1.00 13.64 280 THR B C 1
ATOM 3289 O O . THR B 1 280 ? -9.800 -15.292 -32.957 1.00 13.95 280 THR B O 1
ATOM 3293 N N . TYR B 1 281 ? -9.047 -17.025 -31.735 1.00 13.98 281 TYR B N 1
ATOM 3294 C CA . TYR B 1 281 ? -8.175 -16.196 -30.898 1.00 14.68 281 TYR B CA 1
ATOM 3295 C C . TYR B 1 281 ? -7.030 -15.553 -31.686 1.00 14.21 281 TYR B C 1
ATOM 3296 O O . TYR B 1 281 ? -6.676 -14.406 -31.431 1.00 14.84 281 TYR B O 1
ATOM 3305 N N . ILE B 1 282 ? -6.449 -16.279 -32.637 1.00 13.74 282 ILE B N 1
ATOM 3306 C CA . ILE B 1 282 ? -5.389 -15.709 -33.475 1.00 14.15 282 ILE B CA 1
ATOM 3307 C C . ILE B 1 282 ? -5.964 -14.659 -34.434 1.00 13.87 282 ILE B C 1
ATOM 3308 O O . ILE B 1 282 ? -5.360 -13.607 -34.641 1.00 14.09 282 ILE B O 1
ATOM 3313 N N . TYR B 1 283 ? -7.126 -14.946 -35.016 1.00 13.76 283 TYR B N 1
ATOM 3314 C CA . TYR B 1 283 ? -7.820 -13.974 -35.862 1.00 14.01 283 TYR B CA 1
ATOM 3315 C C . TYR B 1 283 ? -8.106 -12.689 -35.080 1.00 13.62 283 TYR B C 1
ATOM 3316 O O . TYR B 1 283 ? -7.950 -11.588 -35.608 1.00 13.77 283 TYR B O 1
ATOM 3325 N N . SER B 1 284 ? -8.502 -12.834 -33.820 1.00 13.51 284 SER B N 1
ATOM 3326 C CA . SER B 1 284 ? -8.716 -11.684 -32.944 1.00 13.80 284 SER B CA 1
ATOM 3327 C C . SER B 1 284 ? -7.416 -10.909 -32.700 1.00 13.28 284 SER B C 1
ATOM 3328 O O . SER B 1 284 ? -7.429 -9.682 -32.637 1.00 12.40 284 SER B O 1
ATOM 3331 N N . LEU B 1 285 ? -6.300 -11.628 -32.567 1.00 13.25 285 LEU B N 1
ATOM 3332 C CA . LEU B 1 285 ? -4.989 -10.990 -32.427 1.00 13.52 285 LEU B CA 1
ATOM 3333 C C . LEU B 1 285 ? -4.651 -10.166 -33.675 1.00 13.56 285 LEU B C 1
ATOM 3334 O O . LEU B 1 285 ? -4.162 -9.038 -33.563 1.00 13.67 285 LEU B O 1
ATOM 3339 N N . TYR B 1 286 ? -4.912 -10.723 -34.858 1.00 13.06 286 TYR B N 1
ATOM 3340 C CA . TYR B 1 286 ? -4.757 -9.972 -36.107 1.00 13.07 286 TYR B CA 1
ATOM 3341 C C . TYR B 1 286 ? -5.539 -8.654 -36.075 1.00 12.80 286 TYR B C 1
ATOM 3342 O O . TYR B 1 286 ? -5.014 -7.601 -36.442 1.00 11.90 286 TYR B O 1
ATOM 3351 N N . GLU B 1 287 ? -6.796 -8.722 -35.642 1.00 13.43 287 GLU B N 1
ATOM 3352 C CA . GLU B 1 287 ? -7.648 -7.530 -35.583 1.00 13.83 287 GLU B CA 1
ATOM 3353 C C . GLU B 1 287 ? -7.126 -6.496 -34.590 1.00 13.50 287 GLU B C 1
ATOM 3354 O O . GLU B 1 287 ? -7.222 -5.295 -34.828 1.00 13.50 287 GLU B O 1
ATOM 3360 N N . THR B 1 288 ? -6.560 -6.967 -33.484 1.00 13.58 288 THR B N 1
ATOM 3361 C CA . THR B 1 288 ? -5.947 -6.085 -32.498 1.00 13.13 288 THR B CA 1
ATOM 3362 C C . THR B 1 288 ? -4.729 -5.368 -33.092 1.00 12.37 288 THR B C 1
ATOM 3363 O O . THR B 1 288 ? -4.557 -4.165 -32.902 1.00 11.87 288 THR B O 1
ATOM 3367 N N . ILE B 1 289 ? -3.896 -6.105 -33.824 1.00 12.32 289 ILE B N 1
ATOM 3368 C CA . ILE B 1 289 ? -2.748 -5.509 -34.515 1.00 12.70 289 ILE B CA 1
ATOM 3369 C C . ILE B 1 289 ? -3.225 -4.433 -35.491 1.00 12.96 289 ILE B C 1
ATOM 3370 O O . ILE B 1 289 ? -2.675 -3.333 -35.528 1.00 12.58 289 ILE B O 1
ATOM 3375 N N . ARG B 1 290 ? -4.248 -4.758 -36.274 1.00 13.39 290 ARG B N 1
ATOM 3376 C CA . ARG B 1 290 ? -4.827 -3.813 -37.228 1.00 14.14 290 ARG B CA 1
ATOM 3377 C C . ARG B 1 290 ? -5.255 -2.521 -36.543 1.00 13.55 290 ARG B C 1
ATOM 3378 O O . ARG B 1 290 ? -4.975 -1.430 -37.037 1.00 12.70 290 ARG B O 1
ATOM 3386 N N . GLN B 1 291 ? -5.930 -2.663 -35.406 1.00 14.47 291 GLN B N 1
ATOM 3387 C CA . GLN B 1 291 ? -6.426 -1.520 -34.652 1.00 14.63 291 GLN B CA 1
ATOM 3388 C C . GLN B 1 291 ? -5.296 -0.620 -34.149 1.00 14.76 291 GLN B C 1
ATOM 3389 O O . GLN B 1 291 ? -5.352 0.602 -34.319 1.00 15.38 291 GLN B O 1
ATOM 3395 N N . ILE B 1 292 ? -4.274 -1.216 -33.539 1.00 14.90 292 ILE B N 1
ATOM 3396 C CA . ILE B 1 292 ? -3.136 -0.438 -33.034 1.00 15.25 292 ILE B CA 1
ATOM 3397 C C . ILE B 1 292 ? -2.414 0.269 -34.187 1.00 15.57 292 ILE B C 1
ATOM 3398 O O . ILE B 1 292 ? -2.033 1.438 -34.074 1.00 14.94 292 ILE B O 1
ATOM 3403 N N . TYR B 1 293 ? -2.237 -0.444 -35.294 1.00 16.10 293 TYR B N 1
ATOM 3404 C CA . TYR B 1 293 ? -1.592 0.118 -36.479 1.00 16.64 293 TYR B CA 1
ATOM 3405 C C . TYR B 1 293 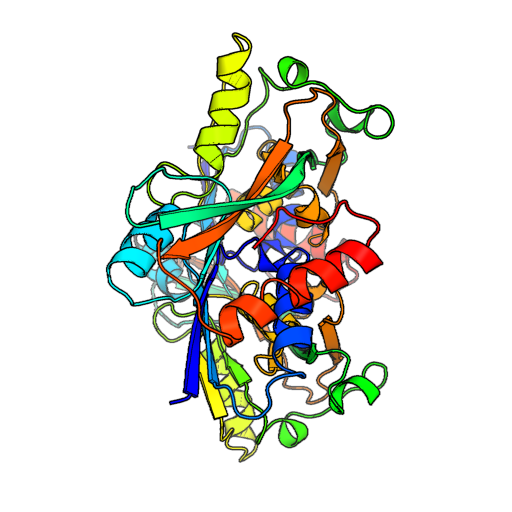? -2.398 1.284 -37.055 1.00 17.30 293 TYR B C 1
ATOM 3406 O O . TYR B 1 293 ? -1.828 2.282 -37.500 1.00 17.92 293 TYR B O 1
ATOM 3415 N N . ALA B 1 294 ? -3.721 1.159 -37.032 1.00 17.54 294 ALA B N 1
ATOM 3416 C CA . ALA B 1 294 ? -4.606 2.250 -37.443 1.00 18.22 294 ALA B CA 1
ATOM 3417 C C . ALA B 1 294 ? -4.478 3.465 -36.518 1.00 19.00 294 ALA B C 1
ATOM 3418 O O . ALA B 1 294 ? -4.520 4.603 -36.989 1.00 19.77 294 ALA B O 1
ATOM 3420 N N . TYR B 1 295 ? -4.324 3.234 -35.213 1.00 19.48 295 TYR B N 1
ATOM 3421 C CA . TYR B 1 295 ? -4.101 4.341 -34.273 1.00 20.42 295 TYR B CA 1
ATOM 3422 C C . TYR B 1 295 ? -2.787 5.061 -34.579 1.00 21.06 295 TYR B C 1
ATOM 3423 O O . TYR B 1 295 ? -2.704 6.283 -34.457 1.00 20.01 295 TYR B O 1
ATOM 3432 N N . GLU B 1 296 ? -1.769 4.298 -34.975 1.00 22.13 296 GLU B N 1
ATOM 3433 C CA . GLU B 1 296 ? -0.468 4.861 -35.359 1.00 23.76 296 GLU B CA 1
ATOM 3434 C C . GLU B 1 296 ? -0.503 5.590 -36.702 1.00 25.12 296 GLU B C 1
ATOM 3435 O O . GLU B 1 296 ? 0.433 6.316 -37.038 1.00 25.44 296 GLU B O 1
ATOM 3441 N N . GLY B 1 297 ? -1.569 5.382 -37.470 1.00 26.06 297 GLY B N 1
ATOM 3442 C CA . GLY B 1 297 ? -1.765 6.073 -38.737 1.00 26.98 297 GLY B CA 1
ATOM 3443 C C . GLY B 1 297 ? -1.110 5.375 -39.911 1.00 28.16 297 GLY B C 1
ATOM 3444 O O . GLY B 1 297 ? -0.848 6.005 -40.935 1.00 28.79 297 GLY B O 1
ATOM 3445 N N . PHE B 1 298 ? -0.846 4.076 -39.776 1.00 28.74 298 PHE B N 1
ATOM 3446 C CA . PHE B 1 298 ? -0.253 3.307 -40.864 1.00 29.35 298 PHE B CA 1
ATOM 3447 C C . PHE B 1 298 ? -1.309 2.990 -41.914 1.00 30.40 298 PHE B C 1
ATOM 3448 O O . PHE B 1 298 ? -2.460 2.693 -41.581 1.00 30.43 298 PHE B O 1
ATOM 3456 N N . THR B 1 299 ? -0.911 3.060 -43.181 1.00 31.15 299 THR B N 1
ATOM 3457 C CA . THR B 1 299 ? -1.779 2.676 -44.285 1.00 31.53 299 THR B CA 1
ATOM 3458 C C . THR B 1 299 ? -1.675 1.171 -44.488 1.00 32.05 299 THR B C 1
ATOM 3459 O O . THR B 1 299 ? -0.574 0.640 -44.652 1.00 32.11 299 THR B O 1
ATOM 3463 N N . GLU B 1 300 ? -2.816 0.487 -44.467 1.00 32.64 300 GLU B N 1
ATOM 3464 C CA . GLU B 1 300 ? -2.841 -0.954 -44.699 1.00 33.48 300 GLU B CA 1
ATOM 3465 C C . GLU B 1 300 ? -2.554 -1.261 -46.163 1.00 33.92 300 GLU B C 1
ATOM 3466 O O . GLU B 1 300 ? -3.130 -0.628 -47.047 1.00 34.24 300 GLU B O 1
ATOM 3472 N N . PRO B 1 301 ? -1.664 -2.236 -46.427 1.00 34.32 301 PRO B N 1
ATOM 3473 C CA . PRO B 1 301 ? -1.502 -2.707 -47.801 1.00 34.58 301 PRO B CA 1
ATOM 3474 C C . PRO B 1 301 ? -2.683 -3.593 -48.218 1.00 35.02 301 PRO B C 1
ATOM 3475 O O . PRO B 1 301 ? -3.517 -3.933 -47.374 1.00 35.14 301 PRO B O 1
ATOM 3479 N N . PRO B 1 302 ? -2.766 -3.958 -49.511 1.00 35.33 302 PRO B N 1
ATOM 3480 C CA . PRO B 1 302 ? -3.866 -4.816 -49.959 1.00 35.30 302 PRO B CA 1
ATOM 3481 C C . PRO B 1 302 ? -3.798 -6.224 -49.368 1.00 35.57 302 PRO B C 1
ATOM 3482 O O . PRO B 1 302 ? -2.706 -6.777 -49.219 1.00 35.93 302 PRO B O 1
ATOM 3486 N N . ASN B 1 303 ? -4.960 -6.785 -49.038 1.00 35.41 303 ASN B N 1
ATOM 3487 C CA . ASN B 1 303 ? -5.063 -8.152 -48.523 1.00 35.33 303 ASN B CA 1
ATOM 3488 C C . ASN B 1 303 ? -4.167 -8.371 -47.301 1.00 35.12 303 ASN B C 1
ATOM 3489 O O . ASN B 1 303 ? -3.441 -9.363 -47.216 1.00 35.30 303 ASN B O 1
ATOM 3494 N N . TRP B 1 304 ? -4.227 -7.432 -46.362 1.00 34.80 304 TRP B N 1
ATOM 3495 C CA . TRP B 1 304 ? -3.370 -7.453 -45.181 1.00 34.76 304 TRP B CA 1
ATOM 3496 C C . TRP B 1 304 ? -4.073 -8.167 -44.028 1.00 35.00 304 TRP B C 1
ATOM 3497 O O . TRP B 1 304 ? -5.131 -7.726 -43.578 1.00 35.20 304 TRP B O 1
ATOM 3508 N N . LEU B 1 305 ? -3.469 -9.259 -43.558 1.00 34.78 305 LEU B N 1
ATOM 3509 C CA . LEU B 1 305 ? -4.008 -10.083 -42.468 1.00 34.76 305 LEU B CA 1
ATOM 3510 C C . LEU B 1 305 ? -5.370 -10.695 -42.813 1.00 35.07 305 LEU B C 1
ATOM 3511 O O . LEU B 1 305 ? -6.401 -10.025 -42.787 1.00 35.03 305 LEU B O 1
#

Sequence (433 aa):
EKTIRIGFVGSSLLFGLLPRIIHLYRQQAHPNLRIELYEMGTKAQTEALKEGRIDAGFGRRLKISDPAIKHSLLRNERLMVAVHASHPLNQMKDKGVHLNDLIDEKKILLYPSSPKPNFSTHVMNIFSDHGLEPTKINEVREVQLALGLVAAGEGISLVPASTQSIQLFNLSYVPLLDPDAITPIYIAVRNMEESTYIYSLYYETIRQIYAYEGFTEPPNWEKTIRIGFVGSSLLFGLLPRIIHLYRQAHPNLRIELYEMGTKAQTEALKEGRIDAGFGRLKISDPAIKHSLLRNERRLMVAVHASHPLNQMKDKGVHLNDLIDEKILLYPSSPKPNFSTHVMNIFSDHGLEPTKINEVREVQQLALGLVAAGEGISLVPASTQSIQLFNLSYVPLLDPDAITPIYIAVRNMEESTYIYSLYETIRQIYAYEGFTEPPNWL

Foldseek 3Di:
DQEAEEEEAVCCVLDCVVVLVVVLCVVCVPYHYHYHYDAPVVVVVCQVVVVHFKYKYFDDDDDLFKDKWFLDKFFKWKKAFLPDPQVVCQPVFEAPQVQQAWAEEADAPDDPPGPRVVVQVVCVVVVGHRPHYDYYHHDVVQNVCRNVPNTMYIDTPSCVSDDDVRIDIGGHDPPSNIITIMMMGTPPDDDPSVVSSLVSSQVSCVVVVHDRIDDD/DQEAEEEEAPLCVLDCVVVLVVVLCVVCVPHHYHYHYDAPVVVVVCQVVVVHFKYKYFDDDDDPFKDKAWLDKFAKWK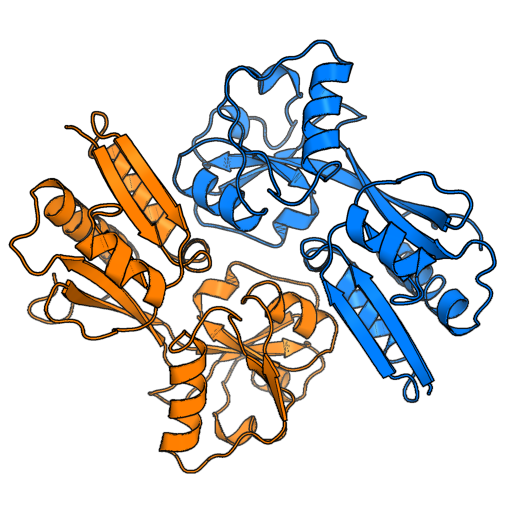KAFLPDPLVVQQVPFDEPQVPQAWAEEADAPDDPPGQVVLVCVVCVVVPGHRDHYDYYHDDVVVNVCRNVPNIMYIGGPSSVSDDDVRIGIGGYDDPSNIIIIMMMGTPDDRDPSVVSSQVSSVVSCVVVVDDDDPPHD

CATH classification: 3.40.190.10 (+1 more: 3.40.190.10)

Organism: Acinetobacter baylyi (strain ATCC 33305 / BD413 / ADP1) (NCBI:txid62977)

Solvent-accessible surface area: 19132 Å² total; per-residue (Å²): 202,106,20,5,83,0,0,2,14,15,23,11,1,12,26,22,10,4,48,4,0,22,53,0,60,115,66,37,118,131,16,150,15,31,28,87,60,33,31,16,92,48,4,12,79,0,1,87,112,41,121,1,23,0,1,4,2,16,25,106,53,95,30,130,41,10,72,37,25,63,10,49,66,7,97,0,18,0,0,0,19,38,90,32,96,8,26,150,62,93,151,142,2,2,79,0,94,70,0,35,110,47,71,0,2,18,3,18,58,40,96,88,45,11,6,6,45,56,2,47,69,1,0,74,99,98,74,37,141,10,89,124,75,73,90,24,76,34,5,5,8,0,0,0,14,0,3,1,35,36,18,1,0,3,0,7,28,22,5,74,24,0,98,16,117,65,13,9,6,0,45,6,73,23,113,47,0,41,4,22,19,36,6,10,15,65,68,162,24,133,36,99,45,12,111,24,0,14,73,11,0,43,110,20,4,63,192,74,67,81,119,122,4,66,134,136,185,121,25,3,78,0,0,4,14,6,13,13,5,10,24,19,10,5,40,5,2,37,46,0,58,117,61,42,112,106,15,152,18,31,35,88,59,34,30,20,97,54,4,15,79,0,0,83,110,27,117,0,24,0,0,3,2,17,24,115,37,95,32,122,41,11,69,40,31,70,8,49,65,7,104,0,20,0,0,0,14,34,79,36,104,18,23,152,64,89,147,138,1,6,76,0,86,71,0,41,96,49,124,0,7,16,3,17,64,43,91,110,50,9,6,3,47,58,2,64,72,2,1,80,100,100,66,34,140,22,93,99,63,93,85,21,73,20,2,12,14,0,0,0,13,0,1,0,24,43,17,1,0,2,0,9,30,21,2,70,23,0,97,16,109,55,14,5,7,0,38,5,68,21,112,48,0,40,5,22,16,38,1,9,4,62,89,118,132,21,56,118,66,10,101,24,0,10,97,9,0,50,70,8,9,55,139,81,61,80,131,80,71,123,158,21,56

Secondary structure (DSSP, 8-state):
--EEEEEE-GGGGGTTHHHHHHHHHHT-TT-EEEEEE--HHHHHHHHHTTS-SEEEESS----TTEEEEEEEEEEEEEEEETTSGGGGGTTT-B-GGGSTTSEEEE---SSSSSHHHHHHHHHHTTT---SEEEE-SSHHHHHHHHHTTS-BEEEEGGGGGB--TTEEEEEB-STT-EEEEEEEEETT---HHHHHHHHHHHHHHHHHTPPPPPP-/--EEEEEE-GGGGGTTHHHHHHHHHHH-TT-EEEEEE--HHHHHHHHHHTS-SEEEESS----TTEEEEEEEEEEEEEEEETTSGGGGGTTT-B-GGGSTTSEEEE---SSSSSHHHHHHHHHHTTT---SEEEE-S-HHHHHHHHHTTS-BEEEEGGGGGB--TTEEEEEB-STT-EEEEEEEEESSPPPHHHHHHHHHHHHHHHHHTPPPPTT--

Nearest PDB structures (foldseek):
  2h9b-assembly1_A  TM=1.005E+00  e=3.035E-49  Acinetobacter baylyi ADP1
  3k1m-assembly1_B  TM=9.853E-01  e=1.255E-44  Acinetobacter baylyi ADP1
  3k1p-assembly1_A  TM=9.882E-01  e=2.856E-44  Acinetobacter baylyi ADP1
  2f78-assembly1_A  TM=9.753E-01  e=1.255E-44  Acinetobacter baylyi
  3k1n-assembly1_A  TM=9.856E-01  e=3.162E-43  Acinetobacter baylyi ADP1

Radius of gyration: 22.51 Å; Cα contacts (8 Å, |Δi|>4): 867; chains: 2; bounding box: 61×46×61 Å

InterPro domains:
  IPR000847 LysR, HTH, N-terminal domain [PF00126] (3-62)
  IPR000847 LysR, HTH, N-terminal domain [PR00039] (18-29)
  IPR000847 LysR, HTH, N-terminal domain [PR00039] (29-39)
  IPR000847 LysR, HTH, N-terminal domain [PR00039] (39-50)
  IPR000847 LysR, HTH, N-terminal domain [PS50931] (1-58)
  IPR005119 LysR, substrate-binding [PF03466] (89-287)
  IPR036388 Winged helix-like DNA-binding domain superfamily [G3DSA:1.10.10.10] (1-92)
  IPR036390 Winged helix DNA-binding domain superfamily [SSF46785] (1-84)

B-factor: mean 21.72, std 14.65, range [7.78, 500.0]